Protein AF-0000000085937950 (afdb_homodimer)

Sequence (750 aa):
MSSSFDPAKLVDEGVRLNLSLIRWRLVPEIDLQRFSNLRCLILGSGTLGCNVARGLLAWGVRHIVFVDSAHVSYSNPVRQSLFELADAVGGTTSKAIAAAERLLRIVPSVESVGVEMKIPMPGHTVAVQDEGSVKDTVEKLESLIKDSDVVFLVMDSREARWLPTLLCTAHGKLAISVAMGFDSYVVIRHGVTCFDGESEANSAQTSDKLLIAGSELGCYFCSDVTAPGNSMQDRTLDQQCTVSRAGVSMAAAGMSVELLASVLQHPKQGLAPARIGEVDDTASVLGAAPHQIRAFISRFHQMTPTVRRFERCVACGEAVLSAYRKHSFAFLLRVFNEPKHLECISGLEQLQASAEQLRIEFDDDDNESVSLSSQMSSSFDPAKLVDEGVRLNLSLIRWRLVPEIDLQRFSNLRCLILGSGTLGCNVARGLLAWGVRHIVFVDSAHVSYSNPVRQSLFELADAVGGTTSKAIAAAERLLRIVPSVESVGVEMKIPMPGHTVAVQDEGSVKDTVEKLESLIKDSDVVFLVMDSREARWLPTLLCTAHGKLAISVAMGFDSYVVIRHGVTCFDGESEANSAQTSDKLLIAGSELGCYFCSDVTAPGNSMQDRTLDQQCTVSRAGVSMAAAGMSVELLASVLQHPKQGLAPARIGEVDDTASVLGAAPHQIRAFISRFHQMTPTVRRFERCVACGEAVLSAYRKHSFAFLLRVFNEPKHLECISGLEQLQASAEQLRIEFDDDDNESVSLSSQ

Secondary structure (DSSP, 8-state):
------HHHHHHHHHHHHHHHIIIII-TT--THHHHT-EEEEE--SHHHHHHHHHHHHTT--EEEEEE--B--TTSTTT-TT--HHHHGGG--BHHHHHHHHHHHH-TT-EEEEEE-PPP-TTS---GGGHHHHHHHHHHHHHHHHT-SEEEE--SSTGGGHHHHHHHHHTT-EEEEEEE-SSEEEEEEPPPP--STTTTTSS---S-TTEE-GGGB--HHHHHHH---S-TTSS------S---HHHHHHHHHHHHHHHHHHHHSTTGGG--EESS---TTSBTTB---SEEEEETTTTEEE----BPPTT-TTTSHHHHHHHHHHHHHHHHHHHH-THHHHHHHTHHHHHHHHHHHHHHHHHHHHHHHHHHT-/------HHHHHHHHHHHHHHHIIIII-TT--THHHHT-EEEEE--SHHHHHHHHHHHHTT--EEEEEE--B--TTSTTT-TT--HHHHGGG--BHHHHHHHHHHHH-TT-EEEEEE-PPP-TTS---GGGHHHHHHHHHHHHHHHHT-SEEEE--SSTGGGHHHHHHHHHTT-EEEEEEE-SSEEEEEEPPPP--STTTTTS----S-TTEEPGGGB--HHHHHHH---S-TTSS------S---HHHHHHHHHHHHHHHHHHHHSTTGGG--EESS---TTSBTTB---SEEEEETTTTEEE----BPPTT-TTTSHHHHHHHHHHTHHHHHHHHH-THHHHHHHTHHHHHHHHHHHHHHHHHHHHHHHHHHT-

Nearest PDB structures (foldseek):
  3t7e-assembly1_A-2  TM=9.437E-01  e=1.266E-39  Saccharomyces cerevisiae
  3vh3-assembly1_A  TM=9.125E-01  e=8.706E-41  Saccharomyces cerevisiae S288C
  4gsk-assembly1_B  TM=9.659E-01  e=2.079E-38  Saccharomyces cerevisiae S288C
  4gsl-assembly1_B  TM=9.379E-01  e=3.383E-38  Saccharomyces cerevisiae S288C
  4gsk-assembly1_A  TM=9.520E-01  e=1.371E-37  Saccharomyces cerevisiae S288C

Solvent-accessible surface area (backbone atoms only — not comparable to full-atom values): 37240 Å² total; per-residue (Å²): 136,85,72,80,70,53,64,52,56,48,28,52,48,34,52,49,48,52,52,46,47,41,25,76,74,73,35,70,80,62,63,66,61,63,29,49,69,35,30,37,33,31,40,20,48,44,48,42,26,31,44,33,50,41,28,38,44,48,60,43,36,30,33,41,36,30,33,18,62,53,51,30,43,56,50,38,22,50,59,18,64,58,45,36,41,78,48,17,59,92,50,72,36,42,27,7,44,47,44,24,52,38,48,35,49,36,39,58,79,41,50,48,43,40,39,78,45,74,74,70,28,58,63,52,68,68,51,80,90,46,44,65,61,50,51,51,47,50,53,50,51,52,50,54,53,72,70,27,59,35,36,36,42,32,52,78,42,76,46,58,44,42,52,58,46,30,51,27,35,74,67,40,27,34,34,35,38,44,48,46,22,50,52,33,33,38,30,36,48,26,22,19,44,66,80,62,80,59,47,70,64,68,59,48,73,57,90,47,87,48,56,40,49,11,55,40,30,18,43,75,66,25,46,73,76,52,60,67,79,79,60,88,76,68,59,73,52,79,36,62,38,92,50,51,47,50,19,52,46,36,28,46,22,12,49,44,46,44,43,48,53,12,26,63,53,20,93,54,21,64,46,42,50,33,37,52,94,49,79,52,48,74,60,17,84,60,8,25,41,68,36,23,43,37,37,35,58,31,60,60,41,53,44,55,60,51,55,63,48,40,71,46,16,71,41,74,6,60,52,36,44,50,44,38,72,73,43,39,65,62,42,50,54,46,28,17,58,37,46,66,52,38,35,59,59,22,42,40,50,56,50,52,51,49,51,50,48,51,49,49,51,48,53,50,48,52,53,51,56,54,60,58,68,78,102,134,86,71,81,70,53,64,53,56,47,29,51,49,34,52,47,47,50,53,48,47,40,24,75,74,71,36,70,80,60,63,66,60,66,27,49,69,35,30,38,32,32,41,20,48,45,47,42,25,32,45,33,50,41,28,38,44,49,62,42,37,30,34,40,36,30,33,18,60,53,52,28,43,55,51,39,21,50,59,18,66,56,45,36,40,77,45,17,59,90,49,71,36,42,26,7,43,47,43,23,52,39,48,35,50,35,40,58,79,42,52,50,43,39,38,80,44,71,74,70,28,57,63,52,69,69,52,79,89,44,45,64,60,50,50,51,46,52,52,50,51,51,50,53,53,70,71,26,59,36,36,38,42,33,53,77,42,75,47,58,45,40,51,59,46,29,51,28,36,73,67,40,28,33,34,37,40,45,48,46,19,51,53,34,33,38,31,35,47,25,24,19,44,65,80,61,81,59,48,68,64,66,58,46,74,57,87,46,86,47,56,41,49,10,54,43,31,18,42,74,66,24,48,72,74,54,59,68,78,79,61,89,75,66,61,74,45,71,41,66,41,89,48,54,47,51,21,51,47,36,27,45,23,12,50,42,46,44,43,49,53,14,26,62,52,20,94,54,22,62,44,42,50,32,36,53,92,50,76,50,48,72,59,17,85,60,8,25,42,66,37,23,42,37,37,35,58,31,60,60,40,53,46,55,58,51,54,63,48,40,72,46,17,71,40,74,6,59,53,37,46,50,45,39,72,74,43,40,66,63,43,51,53,45,29,17,60,35,44,67,54,39,34,58,60,23,43,41,50,57,50,51,51,48,51,50,49,49,47,50,51,48,52,51,48,53,54,50,57,54,62,58,67,78,102

InterPro domains:
  IPR000594 THIF-type NAD/FAD binding fold [PF00899] (22-271)
  IPR035985 Ubiquitin-activating enzyme-like [SSF69572] (25-336)
  IPR045886 ThiF/MoeB/HesA family [PTHR10953] (5-246)

pLDDT: mean 86.68, std 18.52, range [27.69, 98.94]

Radius of gyration: 28.06 Å; Cα contacts (8 Å, |Δi|>4): 1570; chains: 2; bounding box: 71×83×86 Å

Structure (mmCIF, N/CA/C/O backbone):
data_AF-0000000085937950-model_v1
#
loop_
_entity.id
_entity.type
_entity.pdbx_description
1 polymer 'THIF-type NAD/FAD binding fold domain-containing protein'
#
loop_
_atom_site.group_PDB
_atom_site.id
_atom_site.type_symbol
_atom_site.label_atom_id
_atom_site.label_alt_id
_atom_site.label_comp_id
_atom_site.label_asym_id
_atom_site.label_entity_id
_atom_site.label_seq_id
_atom_site.pdbx_PDB_ins_code
_atom_site.Cartn_x
_atom_site.Cartn_y
_atom_site.Cartn_z
_atom_site.occupancy
_atom_site.B_iso_or_equiv
_atom_site.auth_seq_id
_atom_site.auth_comp_id
_atom_site.auth_asym_id
_atom_site.auth_atom_id
_atom_site.pdbx_PDB_model_num
ATOM 1 N N . MET A 1 1 ? 30.391 20.266 -24.422 1 27.69 1 MET A N 1
ATOM 2 C CA . MET A 1 1 ? 30.328 18.812 -24.547 1 27.69 1 MET A CA 1
ATOM 3 C C . MET A 1 1 ? 29.188 18.234 -23.719 1 27.69 1 MET A C 1
ATOM 5 O O . MET A 1 1 ? 29.422 17.656 -22.656 1 27.69 1 MET A O 1
ATOM 9 N N . SER A 1 2 ? 28.156 18.906 -23.328 1 37.38 2 SER A N 1
ATOM 10 C CA . SER A 1 2 ? 26.875 18.828 -22.656 1 37.38 2 SER A CA 1
ATOM 11 C C . SER A 1 2 ? 26.141 17.531 -23 1 37.38 2 SER A C 1
ATOM 13 O O . SER A 1 2 ? 25.5 17.438 -24.062 1 37.38 2 SER A O 1
ATOM 15 N N . SER A 1 3 ? 26.75 16.297 -23.25 1 41.25 3 SER A N 1
ATOM 16 C CA . SER A 1 3 ? 26.516 14.922 -23.656 1 41.25 3 SER A CA 1
ATOM 17 C C . SER A 1 3 ? 25.125 14.453 -23.219 1 41.25 3 SER A C 1
ATOM 19 O O . SER A 1 3 ? 24.766 14.594 -22.047 1 41.25 3 SER A O 1
ATOM 21 N N . SER A 1 4 ? 24.047 14.539 -24 1 50.5 4 SER A N 1
ATOM 22 C CA . SER A 1 4 ? 22.609 14.25 -24.062 1 50.5 4 SER A CA 1
ATOM 23 C C . SER A 1 4 ? 22.281 12.984 -23.266 1 50.5 4 SER A C 1
ATOM 25 O O . SER A 1 4 ? 22.5 11.867 -23.75 1 50.5 4 SER A O 1
ATOM 27 N N . PHE A 1 5 ? 22.578 12.992 -21.984 1 69.25 5 PHE A N 1
ATOM 28 C CA . PHE A 1 5 ? 22.469 11.812 -21.141 1 69.25 5 PHE A CA 1
ATOM 29 C C . PHE A 1 5 ? 21.188 11.047 -21.438 1 69.25 5 PHE A C 1
ATOM 31 O O . PHE A 1 5 ? 20.141 11.656 -21.703 1 69.25 5 PHE A O 1
ATOM 38 N N . ASP A 1 6 ? 21.344 9.891 -21.984 1 85.88 6 ASP A N 1
ATOM 39 C CA . ASP A 1 6 ? 20.281 8.93 -22.234 1 85.88 6 ASP A CA 1
ATOM 40 C C . ASP A 1 6 ? 19.344 8.812 -21.031 1 85.88 6 ASP A C 1
ATOM 42 O O . ASP A 1 6 ? 19.766 8.367 -19.953 1 85.88 6 ASP A O 1
ATOM 46 N N . PRO A 1 7 ? 18.141 9.453 -21.188 1 85.81 7 PRO A N 1
ATOM 47 C CA . PRO A 1 7 ? 17.188 9.43 -20.078 1 85.81 7 PRO A CA 1
ATOM 48 C C . PRO A 1 7 ? 17.047 8.039 -19.469 1 85.81 7 PRO A C 1
ATOM 50 O O . PRO A 1 7 ? 16.875 7.918 -18.25 1 85.81 7 PRO A O 1
ATOM 53 N N . ALA A 1 8 ? 17.141 7.078 -20.25 1 87.81 8 ALA A N 1
ATOM 54 C CA . ALA A 1 8 ? 17.016 5.715 -19.75 1 87.81 8 ALA A CA 1
ATOM 55 C C . ALA A 1 8 ? 18.141 5.395 -18.766 1 87.81 8 ALA A C 1
ATOM 57 O O . ALA A 1 8 ? 17.891 4.785 -17.719 1 87.81 8 ALA A O 1
ATOM 58 N N . LYS A 1 9 ? 19.25 5.781 -19.078 1 88 9 LYS A N 1
ATOM 59 C CA . LYS A 1 9 ? 20.406 5.551 -18.203 1 88 9 LYS A CA 1
ATOM 60 C C . LYS A 1 9 ? 20.281 6.34 -16.906 1 88 9 LYS A C 1
ATOM 62 O O . LYS A 1 9 ? 20.688 5.863 -15.844 1 88 9 LYS A O 1
ATOM 67 N N . LEU A 1 10 ? 19.75 7.516 -17.031 1 87.38 10 LEU A N 1
ATOM 68 C CA . LEU A 1 10 ? 19.594 8.352 -15.852 1 87.38 10 LEU A CA 1
ATOM 69 C C . LEU A 1 10 ? 18.594 7.727 -14.883 1 87.38 10 LEU A C 1
ATOM 71 O O . LEU A 1 10 ? 18.781 7.773 -13.672 1 87.38 10 LEU A O 1
ATOM 75 N N . VAL A 1 11 ? 17.562 7.16 -15.414 1 86.88 11 VAL A N 1
ATOM 76 C CA . VAL A 1 11 ? 16.578 6.457 -14.594 1 86.88 11 VAL A CA 1
ATOM 77 C C . VAL A 1 11 ? 17.25 5.281 -13.891 1 86.88 11 VAL A C 1
ATOM 79 O O . VAL A 1 11 ? 17.109 5.121 -12.672 1 86.88 11 VAL A O 1
ATOM 82 N N . ASP A 1 12 ? 17.984 4.555 -14.641 1 89.06 12 ASP A N 1
ATOM 83 C CA . ASP A 1 12 ? 18.641 3.383 -14.07 1 89.06 12 ASP A CA 1
ATOM 84 C C . ASP A 1 12 ? 19.625 3.785 -12.969 1 89.06 12 ASP A C 1
ATOM 86 O O . ASP A 1 12 ? 19.719 3.115 -11.938 1 89.06 12 ASP A O 1
ATOM 90 N N . GLU A 1 13 ? 20.281 4.809 -13.195 1 84.75 13 GLU A N 1
ATOM 91 C CA . GLU A 1 13 ? 21.219 5.312 -12.203 1 84.75 13 GLU A CA 1
ATOM 92 C C . GLU A 1 13 ? 20.5 5.762 -10.938 1 84.75 13 GLU A C 1
ATOM 94 O O . GLU A 1 13 ? 20.984 5.539 -9.82 1 84.75 13 GLU A O 1
ATOM 99 N N . GLY A 1 14 ? 19.422 6.395 -11.109 1 83.19 14 GLY A N 1
ATOM 100 C CA . GLY A 1 14 ? 18.625 6.824 -9.969 1 83.19 14 GLY A CA 1
ATOM 101 C C . GLY A 1 14 ? 18.141 5.672 -9.109 1 83.19 14 GLY A C 1
ATOM 102 O O . GLY A 1 14 ? 18.234 5.715 -7.887 1 83.19 14 GLY A O 1
ATOM 103 N N . VAL A 1 15 ? 17.688 4.691 -9.773 1 82.56 15 VAL A N 1
ATOM 104 C CA . VAL A 1 15 ? 17.188 3.516 -9.07 1 82.56 15 VAL A CA 1
ATOM 105 C C . VAL A 1 15 ? 18.344 2.807 -8.367 1 82.56 15 VAL A C 1
ATOM 107 O O . VAL A 1 15 ? 18.219 2.422 -7.199 1 82.56 15 VAL A O 1
ATOM 110 N N . ARG A 1 16 ? 19.359 2.705 -9.078 1 83.12 16 ARG A N 1
ATOM 111 C CA . ARG A 1 16 ? 20.547 2.057 -8.516 1 83.12 16 ARG A CA 1
ATOM 112 C C . ARG A 1 16 ? 21.062 2.812 -7.297 1 83.12 16 ARG A C 1
ATOM 114 O O . ARG A 1 16 ? 21.469 2.199 -6.309 1 83.12 16 ARG A O 1
ATOM 121 N N . LEU A 1 17 ? 21.016 4.113 -7.383 1 79.56 17 LEU A N 1
ATOM 122 C CA . LEU A 1 17 ? 21.5 4.93 -6.273 1 79.56 17 LEU A CA 1
ATOM 123 C C . LEU A 1 17 ? 20.672 4.691 -5.02 1 79.56 17 LEU A C 1
ATOM 125 O O . LEU A 1 17 ? 21.219 4.512 -3.93 1 79.56 17 LEU A O 1
ATOM 129 N N . ASN A 1 18 ? 19.453 4.668 -5.18 1 79 18 ASN A N 1
ATOM 130 C CA . ASN A 1 18 ? 18.578 4.398 -4.043 1 79 18 ASN A CA 1
ATOM 131 C C . ASN A 1 18 ? 18.891 3.049 -3.404 1 79 18 ASN A C 1
ATOM 133 O O . ASN A 1 18 ? 19.031 2.953 -2.182 1 79 18 ASN A O 1
ATOM 137 N N . LEU A 1 19 ? 19.094 2.123 -4.172 1 81.69 19 LEU A N 1
ATOM 138 C CA . LEU A 1 19 ? 19.344 0.772 -3.689 1 81.69 19 LEU A CA 1
ATOM 139 C C . LEU A 1 19 ? 20.75 0.659 -3.107 1 81.69 19 LEU A C 1
ATOM 141 O O . LEU A 1 19 ? 20.969 -0.056 -2.125 1 81.69 19 LEU A O 1
ATOM 145 N N . SER A 1 20 ? 21.609 1.376 -3.67 1 80.25 20 SER A N 1
ATOM 146 C CA . SER A 1 20 ? 22.969 1.396 -3.145 1 80.25 20 SER A CA 1
ATOM 147 C C . SER A 1 20 ? 23.031 2.07 -1.777 1 80.25 20 SER A C 1
ATOM 149 O O . SER A 1 20 ? 23.828 1.684 -0.919 1 80.25 20 SER A O 1
ATOM 151 N N . LEU A 1 21 ? 22.188 3.047 -1.623 1 76.81 21 LEU A N 1
ATOM 152 C CA . LEU A 1 21 ? 22.125 3.711 -0.327 1 76.81 21 LEU A CA 1
ATOM 153 C C . LEU A 1 21 ? 21.547 2.777 0.734 1 76.81 21 LEU A C 1
ATOM 155 O O . LEU A 1 21 ? 21.984 2.803 1.889 1 76.81 21 LEU A O 1
ATOM 159 N N . ILE A 1 22 ? 20.703 1.924 0.336 1 74.88 22 ILE A N 1
ATOM 160 C CA . ILE A 1 22 ? 20.203 0.897 1.24 1 74.88 22 ILE A CA 1
ATOM 161 C C . ILE A 1 22 ? 21.344 -0.02 1.672 1 74.88 22 ILE A C 1
ATOM 163 O O . ILE A 1 22 ? 21.516 -0.285 2.863 1 74.88 22 ILE A O 1
ATOM 167 N N . ARG A 1 23 ? 22.125 -0.396 0.751 1 78.19 23 ARG A N 1
ATOM 168 C CA . ARG A 1 23 ? 23.234 -1.31 1.017 1 78.19 23 ARG A CA 1
ATOM 169 C C . ARG A 1 23 ? 24.297 -0.642 1.874 1 78.19 23 ARG A C 1
ATOM 171 O O . ARG A 1 23 ? 24.719 -1.196 2.891 1 78.19 23 ARG A O 1
ATOM 178 N N . TRP A 1 24 ? 24.594 0.544 1.621 1 73.19 24 TRP A N 1
ATOM 179 C CA . TRP A 1 24 ? 25.75 1.205 2.234 1 73.19 24 TRP A CA 1
ATOM 180 C C . TRP A 1 24 ? 25.391 1.754 3.611 1 73.19 24 TRP A C 1
ATOM 182 O O . TRP A 1 24 ? 26.188 1.689 4.539 1 73.19 24 TRP A O 1
ATOM 192 N N . ARG A 1 25 ? 24.125 2.088 3.732 1 69.69 25 ARG A N 1
ATOM 193 C CA . ARG A 1 25 ? 23.797 2.83 4.945 1 69.69 25 ARG A CA 1
ATOM 194 C C . ARG A 1 25 ? 22.984 1.97 5.91 1 69.69 25 ARG A C 1
ATOM 196 O O . ARG A 1 25 ? 23.016 2.197 7.121 1 69.69 25 ARG A O 1
ATOM 203 N N . LEU A 1 26 ? 22.422 0.949 5.289 1 75.38 26 LEU A N 1
ATOM 204 C CA . LEU A 1 26 ? 21.422 0.354 6.176 1 75.38 26 LEU A CA 1
ATOM 205 C C . LEU A 1 26 ? 21.594 -1.161 6.238 1 75.38 26 LEU A C 1
ATOM 207 O O . LEU A 1 26 ? 21.547 -1.75 7.32 1 75.38 26 LEU A O 1
ATOM 211 N N . VAL A 1 27 ? 21.734 -1.794 4.977 1 85.5 27 VAL A N 1
ATOM 212 C CA . VAL A 1 27 ? 21.828 -3.25 4.914 1 85.5 27 VAL A CA 1
ATOM 213 C C . VAL A 1 27 ? 23 -3.662 4.031 1 85.5 27 VAL A C 1
ATOM 215 O O . VAL A 1 27 ? 22.797 -4.129 2.906 1 85.5 27 VAL A O 1
ATOM 218 N N . PRO A 1 28 ? 24.188 -3.633 4.539 1 86.75 28 PRO A N 1
ATOM 219 C CA . PRO A 1 28 ? 25.391 -3.859 3.727 1 86.75 28 PRO A CA 1
ATOM 220 C C . PRO A 1 28 ? 25.406 -5.242 3.078 1 86.75 28 PRO A C 1
ATOM 222 O O . PRO A 1 28 ? 25.984 -5.418 2.004 1 86.75 28 PRO A O 1
ATOM 225 N N . GLU A 1 29 ? 24.719 -6.156 3.637 1 92.12 29 GLU A N 1
ATOM 226 C CA . GLU A 1 29 ? 24.812 -7.535 3.16 1 92.12 29 GLU A CA 1
ATOM 227 C C . GLU A 1 29 ? 23.719 -7.84 2.15 1 92.12 29 GLU A C 1
ATOM 229 O O . GLU A 1 29 ? 23.609 -8.961 1.651 1 92.12 29 GLU A O 1
ATOM 234 N N . ILE A 1 30 ? 22.969 -6.875 1.855 1 93.62 30 ILE A N 1
ATOM 235 C CA . ILE A 1 30 ? 21.859 -7.105 0.929 1 93.62 30 ILE A CA 1
ATOM 236 C C . ILE A 1 30 ? 22.422 -7.469 -0.449 1 93.62 30 ILE A C 1
ATOM 238 O O . ILE A 1 30 ? 23.406 -6.883 -0.905 1 93.62 30 ILE A O 1
ATOM 242 N N . ASP A 1 31 ? 21.875 -8.453 -1.098 1 94.88 31 ASP A N 1
ATOM 243 C CA . ASP A 1 31 ? 22.234 -8.836 -2.457 1 94.88 31 ASP A CA 1
ATOM 244 C C . ASP A 1 31 ? 21.266 -8.25 -3.475 1 94.88 31 ASP A C 1
ATOM 246 O O . ASP A 1 31 ? 20.25 -8.875 -3.812 1 94.88 31 ASP A O 1
ATOM 250 N N . LEU A 1 32 ? 21.625 -7.188 -4.043 1 92.5 32 LEU A N 1
ATOM 251 C CA . LEU A 1 32 ? 20.766 -6.441 -4.949 1 92.5 32 LEU A CA 1
ATOM 252 C C . LEU A 1 32 ? 20.625 -7.16 -6.289 1 92.5 32 LEU A C 1
ATOM 254 O O . LEU A 1 32 ? 19.672 -6.926 -7.031 1 92.5 32 LEU A O 1
ATOM 258 N N . GLN A 1 33 ? 21.531 -8.016 -6.609 1 93.69 33 GLN A N 1
ATOM 259 C CA . GLN A 1 33 ? 21.484 -8.75 -7.871 1 93.69 33 GLN A CA 1
ATOM 260 C C . GLN A 1 33 ? 20.328 -9.742 -7.887 1 93.69 33 GLN A C 1
ATOM 262 O O . GLN A 1 33 ? 19.828 -10.102 -8.953 1 93.69 33 GLN A O 1
ATOM 267 N N . ARG A 1 34 ? 19.922 -10.164 -6.684 1 95.44 34 ARG A N 1
ATOM 268 C CA . ARG A 1 34 ? 18.781 -11.078 -6.586 1 95.44 34 ARG A CA 1
ATOM 269 C C . ARG A 1 34 ? 17.5 -10.414 -7.07 1 95.44 34 ARG A C 1
ATOM 271 O O . ARG A 1 34 ? 16.531 -11.102 -7.391 1 95.44 34 ARG A O 1
ATOM 278 N N . PHE A 1 35 ? 17.5 -9.086 -7.129 1 95.88 35 PHE A N 1
ATOM 279 C CA . PHE A 1 35 ? 16.344 -8.359 -7.664 1 95.88 35 PHE A CA 1
ATOM 280 C C . PHE A 1 35 ? 16.516 -8.109 -9.156 1 95.88 35 PHE A C 1
ATOM 282 O O . PHE A 1 35 ? 15.625 -8.398 -9.945 1 95.88 35 PHE A O 1
ATOM 289 N N . SER A 1 36 ? 17.656 -7.621 -9.586 1 94.31 36 SER A N 1
ATOM 290 C CA . SER A 1 36 ? 17.875 -7.199 -10.969 1 94.31 36 SER A CA 1
ATOM 291 C C . SER A 1 36 ? 17.812 -8.391 -11.922 1 94.31 36 SER A C 1
ATOM 293 O O . SER A 1 36 ? 17.422 -8.242 -13.086 1 94.31 36 SER A O 1
ATOM 295 N N . ASN A 1 37 ? 18.094 -9.617 -11.43 1 95.5 37 ASN A N 1
ATOM 296 C CA . ASN A 1 37 ? 18.109 -10.82 -12.258 1 95.5 37 ASN A CA 1
ATOM 297 C C . ASN A 1 37 ? 16.797 -11.578 -12.164 1 95.5 37 ASN A C 1
ATOM 299 O O . ASN A 1 37 ? 16.578 -12.547 -12.891 1 95.5 37 ASN A O 1
ATOM 303 N N . LEU A 1 38 ? 15.977 -11.164 -11.312 1 98.12 38 LEU A N 1
ATOM 304 C CA . LEU A 1 38 ? 14.75 -11.898 -11 1 98.12 38 LEU A CA 1
ATOM 305 C C . LEU A 1 38 ? 13.766 -11.828 -12.164 1 98.12 38 LEU A C 1
ATOM 307 O O . LEU A 1 38 ? 13.484 -10.75 -12.68 1 98.12 38 LEU A O 1
ATOM 311 N N . ARG A 1 39 ? 13.273 -12.93 -12.648 1 98.75 39 ARG A N 1
ATOM 312 C CA . ARG A 1 39 ? 12.203 -13 -13.641 1 98.75 39 ARG A CA 1
ATOM 313 C C . ARG A 1 39 ? 10.852 -13.219 -12.969 1 98.75 39 ARG A C 1
ATOM 315 O O . ARG A 1 39 ? 10.609 -14.281 -12.383 1 98.75 39 ARG A O 1
ATOM 322 N N . CYS A 1 40 ? 9.992 -12.234 -13.141 1 98.88 40 CYS A N 1
ATOM 323 C CA . CYS A 1 40 ? 8.711 -12.289 -12.453 1 98.88 40 CYS A CA 1
ATOM 324 C C . CYS A 1 40 ? 7.562 -12.461 -13.438 1 98.88 40 CYS A C 1
ATOM 326 O O . CYS A 1 40 ? 7.512 -11.773 -14.461 1 98.88 40 CYS A O 1
ATOM 328 N N . LEU A 1 41 ? 6.715 -13.414 -13.156 1 98.94 41 LEU A N 1
ATOM 329 C CA . LEU A 1 41 ? 5.445 -13.594 -13.859 1 98.94 41 LEU A CA 1
ATOM 330 C C . LEU A 1 41 ? 4.277 -13.133 -12.992 1 98.94 41 LEU A C 1
ATOM 332 O O . LEU A 1 41 ? 4.133 -13.586 -11.852 1 98.94 41 LEU A O 1
ATOM 336 N N . ILE A 1 42 ? 3.521 -12.172 -13.508 1 98.94 42 ILE A N 1
ATOM 337 C CA . ILE A 1 42 ? 2.35 -11.68 -12.789 1 98.94 42 ILE A CA 1
ATOM 338 C C . ILE A 1 42 ? 1.079 -12.133 -13.508 1 98.94 42 ILE A C 1
ATOM 340 O O . ILE A 1 42 ? 0.793 -11.688 -14.617 1 98.94 42 ILE A O 1
ATOM 344 N N . LEU A 1 43 ? 0.335 -13.047 -12.891 1 98.81 43 LEU A N 1
ATOM 345 C CA . LEU A 1 43 ? -0.938 -13.5 -13.438 1 98.81 43 LEU A CA 1
ATOM 346 C C . LEU A 1 43 ? -2.086 -12.633 -12.938 1 98.81 43 LEU A C 1
ATOM 348 O O . LEU A 1 43 ? -2.627 -12.867 -11.852 1 98.81 43 LEU A O 1
ATOM 352 N N . GLY A 1 44 ? -2.475 -11.688 -13.75 1 98 44 GLY A N 1
ATOM 353 C CA . GLY A 1 44 ? -3.428 -10.648 -13.406 1 98 44 GLY A CA 1
ATOM 354 C C . GLY A 1 44 ? -2.826 -9.258 -13.438 1 98 44 GLY A C 1
ATOM 355 O O . GLY A 1 44 ? -1.848 -8.977 -12.742 1 98 44 GLY A O 1
ATOM 356 N N . SER A 1 45 ? -3.396 -8.414 -14.258 1 98.12 45 SER A N 1
ATOM 357 C CA . SER A 1 45 ? -2.939 -7.031 -14.344 1 98.12 45 SER A CA 1
ATOM 358 C C . SER A 1 45 ? -4.035 -6.062 -13.914 1 98.12 45 SER A C 1
ATOM 360 O O . SER A 1 45 ? -4.211 -5.004 -14.531 1 98.12 45 SER A O 1
ATOM 362 N N . GLY A 1 46 ? -4.855 -6.484 -12.898 1 96.19 46 GLY A N 1
ATOM 363 C CA . GLY A 1 46 ? -5.84 -5.609 -12.281 1 96.19 46 GLY A CA 1
ATOM 364 C C . GLY A 1 46 ? -5.254 -4.738 -11.188 1 96.19 46 GLY A C 1
ATOM 365 O O . GLY A 1 46 ? -4.121 -4.266 -11.297 1 96.19 46 GLY A O 1
ATOM 366 N N . THR A 1 47 ? -6.039 -4.461 -10.172 1 95.44 47 THR A N 1
ATOM 367 C CA . THR A 1 47 ? -5.656 -3.572 -9.086 1 95.44 47 THR A CA 1
ATOM 368 C C . THR A 1 47 ? -4.398 -4.082 -8.391 1 95.44 47 THR A C 1
ATOM 370 O O . THR A 1 47 ? -3.42 -3.348 -8.242 1 95.44 47 THR A O 1
ATOM 373 N N . LEU A 1 48 ? -4.367 -5.324 -8.031 1 96.81 48 LEU A N 1
ATOM 374 C CA . LEU A 1 48 ? -3.234 -5.91 -7.32 1 96.81 48 LEU A CA 1
ATOM 375 C C . LEU A 1 48 ? -2.025 -6.039 -8.242 1 96.81 48 LEU A C 1
ATOM 377 O O . LEU A 1 48 ? -0.906 -5.695 -7.855 1 96.81 48 LEU A O 1
ATOM 381 N N . GLY A 1 49 ? -2.242 -6.527 -9.445 1 98.38 49 GLY A N 1
ATOM 382 C CA . GLY A 1 49 ? -1.144 -6.715 -10.383 1 98.38 49 GLY A CA 1
ATOM 383 C C . GLY A 1 49 ? -0.387 -5.434 -10.68 1 98.38 49 GLY A C 1
ATOM 384 O O . GLY A 1 49 ? 0.846 -5.426 -10.695 1 98.38 49 GLY A O 1
ATOM 385 N N . CYS A 1 50 ? -1.128 -4.352 -10.898 1 98.44 50 CYS A N 1
ATOM 386 C CA . CYS A 1 50 ? -0.521 -3.051 -11.172 1 98.44 50 CYS A CA 1
ATOM 387 C C . CYS A 1 50 ? 0.346 -2.604 -10 1 98.44 50 CYS A C 1
ATOM 389 O O . CYS A 1 50 ? 1.482 -2.17 -10.188 1 98.44 50 CYS A O 1
ATOM 391 N N . ASN A 1 51 ? -0.173 -2.715 -8.828 1 98.31 51 ASN A N 1
ATOM 392 C CA . ASN A 1 51 ? 0.549 -2.258 -7.641 1 98.31 51 ASN A CA 1
ATOM 393 C C . ASN A 1 51 ? 1.758 -3.141 -7.348 1 98.31 51 ASN A C 1
ATOM 395 O O . ASN A 1 51 ? 2.822 -2.641 -6.977 1 98.31 51 ASN A O 1
ATOM 399 N N . VAL A 1 52 ? 1.618 -4.445 -7.496 1 98.75 52 VAL A N 1
ATOM 400 C CA . VAL A 1 52 ? 2.732 -5.367 -7.281 1 98.75 52 VAL A CA 1
ATOM 401 C C . VAL A 1 52 ? 3.861 -5.047 -8.258 1 98.75 52 VAL A C 1
ATOM 403 O O . VAL A 1 52 ? 5.027 -4.965 -7.863 1 98.75 52 VAL A O 1
ATOM 406 N N . ALA A 1 53 ? 3.512 -4.836 -9.484 1 98.88 53 ALA A N 1
ATOM 407 C CA . ALA A 1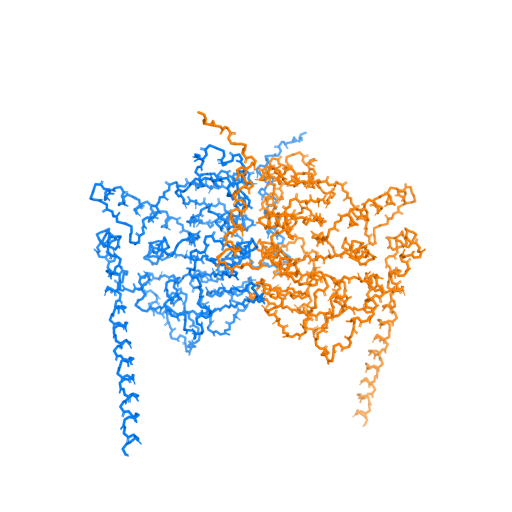 53 ? 4.512 -4.535 -10.508 1 98.88 53 ALA A CA 1
ATOM 408 C C . ALA A 1 53 ? 5.293 -3.271 -10.148 1 98.88 53 ALA A C 1
ATOM 410 O O . ALA A 1 53 ? 6.516 -3.227 -10.312 1 98.88 53 ALA A O 1
ATOM 411 N N . ARG A 1 54 ? 4.594 -2.281 -9.672 1 97.81 54 ARG A N 1
ATOM 412 C CA . ARG A 1 54 ? 5.25 -1.042 -9.273 1 97.81 54 ARG A CA 1
ATOM 413 C C . ARG A 1 54 ? 6.219 -1.281 -8.117 1 97.81 54 ARG A C 1
ATOM 415 O O . ARG A 1 54 ? 7.32 -0.726 -8.102 1 97.81 54 ARG A O 1
ATOM 422 N N . GLY A 1 55 ? 5.781 -2.045 -7.172 1 97.81 55 GLY A N 1
ATOM 423 C CA . GLY A 1 55 ? 6.66 -2.381 -6.066 1 97.81 55 GLY A CA 1
ATOM 424 C C . GLY A 1 55 ? 7.902 -3.137 -6.5 1 97.81 55 GLY A C 1
ATOM 425 O O . GLY A 1 55 ? 9 -2.867 -6.012 1 97.81 55 GLY A O 1
ATOM 426 N N . LEU A 1 56 ? 7.734 -4.094 -7.41 1 98.31 56 LEU A N 1
ATOM 427 C CA . LEU A 1 56 ? 8.852 -4.875 -7.93 1 98.31 56 LEU A CA 1
ATOM 428 C C . LEU A 1 56 ? 9.836 -3.982 -8.672 1 98.31 56 LEU A C 1
ATOM 430 O O . LEU A 1 56 ? 11.055 -4.098 -8.484 1 98.31 56 LEU A O 1
ATOM 434 N N . LEU A 1 57 ? 9.273 -3.115 -9.461 1 97 57 LEU A N 1
ATOM 435 C CA . LEU A 1 57 ? 10.102 -2.18 -10.219 1 97 57 LEU A CA 1
ATOM 436 C C . LEU A 1 57 ? 10.961 -1.342 -9.281 1 97 57 LEU A C 1
ATOM 438 O O . LEU A 1 57 ? 12.141 -1.109 -9.555 1 97 57 LEU A O 1
ATOM 442 N N . ALA A 1 58 ? 10.406 -0.909 -8.211 1 95.12 58 ALA A N 1
ATOM 443 C CA . ALA A 1 58 ? 11.086 -0.051 -7.242 1 95.12 58 ALA A CA 1
ATOM 444 C C . ALA A 1 58 ? 12.195 -0.811 -6.516 1 95.12 58 ALA A C 1
ATOM 446 O O . ALA A 1 58 ? 13.18 -0.213 -6.074 1 95.12 58 ALA A O 1
ATOM 447 N N . TRP A 1 59 ? 12.07 -2.131 -6.379 1 95.94 59 TRP A N 1
ATOM 448 C CA . TRP A 1 59 ? 13.117 -2.957 -5.781 1 95.94 59 TRP A CA 1
ATOM 449 C C . TRP A 1 59 ? 14.219 -3.26 -6.789 1 95.94 59 TRP A C 1
ATOM 451 O O . TRP A 1 59 ? 15.227 -3.869 -6.449 1 95.94 59 TRP A O 1
ATOM 461 N N . GLY A 1 60 ? 13.977 -2.891 -8.086 1 95.25 60 GLY A N 1
ATOM 462 C CA . GLY A 1 60 ? 15.016 -3.051 -9.086 1 95.25 60 GLY A CA 1
ATOM 463 C C . GLY A 1 60 ? 14.781 -4.23 -10.008 1 95.25 60 GLY A C 1
ATOM 464 O O . GLY A 1 60 ? 15.656 -4.59 -10.805 1 95.25 60 GLY A O 1
ATOM 465 N N . VAL A 1 61 ? 13.602 -4.836 -9.953 1 97.69 61 VAL A N 1
ATOM 466 C CA . VAL A 1 61 ? 13.266 -5.918 -10.875 1 97.69 61 VAL A CA 1
ATOM 467 C C . VAL A 1 61 ? 13.125 -5.363 -12.297 1 97.69 61 VAL A C 1
ATOM 469 O O . VAL A 1 61 ? 12.523 -4.305 -12.492 1 97.69 61 VAL A O 1
ATOM 472 N N . ARG A 1 62 ? 13.656 -6.137 -13.273 1 97.25 62 ARG A N 1
ATOM 473 C CA . ARG A 1 62 ? 13.664 -5.59 -14.625 1 97.25 62 ARG A CA 1
ATOM 474 C C . ARG A 1 62 ? 13.039 -6.57 -15.617 1 97.25 62 ARG A C 1
ATOM 476 O O . ARG A 1 62 ? 12.883 -6.254 -16.797 1 97.25 62 ARG A O 1
ATOM 483 N N . HIS A 1 63 ? 12.711 -7.754 -15.211 1 98.62 63 HIS A N 1
ATOM 484 C CA . HIS A 1 63 ? 12.047 -8.742 -16.047 1 98.62 63 HIS A CA 1
ATOM 485 C C . HIS A 1 63 ? 10.664 -9.094 -15.5 1 98.62 63 HIS A C 1
ATOM 487 O O . HIS A 1 63 ? 10.547 -9.875 -14.562 1 98.62 63 HIS A O 1
ATOM 493 N N . ILE A 1 64 ? 9.633 -8.531 -16.172 1 98.88 64 ILE A N 1
ATOM 494 C CA . ILE A 1 64 ? 8.266 -8.734 -15.703 1 98.88 64 ILE A CA 1
ATOM 495 C C . ILE A 1 64 ? 7.359 -9.125 -16.875 1 98.88 64 ILE A C 1
ATOM 497 O O . ILE A 1 64 ? 7.324 -8.438 -17.891 1 98.88 64 ILE A O 1
ATOM 501 N N . VAL A 1 65 ? 6.66 -10.227 -16.766 1 98.94 65 VAL A N 1
ATOM 502 C CA . VAL A 1 65 ? 5.66 -10.648 -17.734 1 98.94 65 VAL A CA 1
ATOM 503 C C . VAL A 1 65 ? 4.273 -10.609 -17.109 1 98.94 65 VAL A C 1
ATOM 505 O O . VAL A 1 65 ? 4.074 -11.109 -15.992 1 98.94 65 VAL A O 1
ATOM 508 N N . PHE A 1 66 ? 3.332 -9.953 -17.812 1 98.88 66 PHE A N 1
ATOM 509 C CA . PHE A 1 66 ? 1.939 -9.914 -17.391 1 98.88 66 PHE A CA 1
ATOM 510 C C . PHE A 1 66 ? 1.097 -10.898 -18.188 1 98.88 66 PHE A C 1
ATOM 512 O O . PHE A 1 66 ? 1.287 -11.039 -19.406 1 98.88 66 PHE A O 1
ATOM 519 N N . VAL A 1 67 ? 0.173 -11.586 -17.516 1 98.88 67 VAL A N 1
ATOM 520 C CA . VAL A 1 67 ? -0.858 -12.375 -18.188 1 98.88 67 VAL A CA 1
ATOM 521 C C . VAL A 1 67 ? -2.238 -11.922 -17.719 1 98.88 67 VAL A C 1
ATOM 523 O O . VAL A 1 67 ? -2.506 -11.867 -16.516 1 98.88 67 VAL A O 1
ATOM 526 N N . ASP A 1 68 ? -3.057 -11.547 -18.609 1 98.44 68 ASP A N 1
ATOM 527 C CA . ASP A 1 68 ? -4.426 -11.102 -18.375 1 98.44 68 ASP A CA 1
ATOM 528 C C . ASP A 1 68 ? -5.262 -11.195 -19.641 1 98.44 68 ASP A C 1
ATOM 530 O O . ASP A 1 68 ? -4.766 -10.93 -20.734 1 98.44 68 ASP A O 1
ATOM 534 N N . SER A 1 69 ? -6.531 -11.531 -19.531 1 97.5 69 SER A N 1
ATOM 535 C CA . SER A 1 69 ? -7.363 -11.672 -20.719 1 97.5 69 SER A CA 1
ATOM 536 C C . SER A 1 69 ? -8.32 -10.492 -20.859 1 97.5 69 SER A C 1
ATOM 538 O O . SER A 1 69 ? -9.016 -10.375 -21.875 1 97.5 69 SER A O 1
ATOM 540 N N . ALA A 1 70 ? -8.359 -9.602 -19.875 1 97.06 70 ALA A N 1
ATOM 541 C CA . ALA A 1 70 ? -9.359 -8.539 -19.859 1 97.06 70 ALA A CA 1
ATOM 542 C C . ALA A 1 70 ? -8.828 -7.273 -20.516 1 97.06 70 ALA A C 1
ATOM 544 O O . ALA A 1 70 ? -7.652 -7.199 -20.875 1 97.06 70 ALA A O 1
ATOM 545 N N . HIS A 1 71 ? -9.789 -6.418 -20.75 1 98.06 71 HIS A N 1
ATOM 546 C CA . HIS A 1 71 ? -9.5 -5.098 -21.297 1 98.06 71 HIS A CA 1
ATOM 547 C C . HIS A 1 71 ? -9.797 -4.004 -20.281 1 98.06 71 HIS A C 1
ATOM 549 O O . HIS A 1 71 ? -10.594 -4.203 -19.359 1 98.06 71 HIS A O 1
ATOM 555 N N . VAL A 1 72 ? -9.141 -2.852 -20.438 1 97.44 72 VAL A N 1
ATOM 556 C CA . VAL A 1 72 ? -9.289 -1.753 -19.5 1 97.44 72 VAL A CA 1
ATOM 557 C C . VAL A 1 72 ? -10.68 -1.132 -19.625 1 97.44 72 VAL A C 1
ATOM 559 O O . VAL A 1 72 ? -11.086 -0.755 -20.734 1 97.44 72 VAL A O 1
ATOM 562 N N . SER A 1 73 ? -11.367 -1.078 -18.547 1 94.56 73 SER A N 1
ATOM 563 C CA . SER A 1 73 ? -12.68 -0.428 -18.516 1 94.56 73 SER A CA 1
ATOM 564 C C . SER A 1 73 ? -12.594 0.937 -17.828 1 94.56 73 SER A C 1
ATOM 566 O O . SER A 1 73 ? -11.562 1.289 -17.25 1 94.56 73 SER A O 1
ATOM 568 N N . TYR A 1 74 ? -13.68 1.706 -17.891 1 92.62 74 TYR A N 1
ATOM 569 C CA . TYR A 1 74 ? -13.711 3.084 -17.406 1 92.62 74 TYR A CA 1
ATOM 570 C C . TYR A 1 74 ? -13.562 3.139 -15.891 1 92.62 74 TYR A C 1
ATOM 572 O O . TYR A 1 74 ? -13.164 4.164 -15.336 1 92.62 74 TYR A O 1
ATOM 580 N N . SER A 1 75 ? -13.805 2.031 -15.203 1 90.06 75 SER A N 1
ATOM 581 C CA . SER A 1 75 ? -13.734 2.014 -13.742 1 90.06 75 SER A CA 1
ATOM 582 C C . SER A 1 75 ? -12.352 1.592 -13.258 1 90.06 75 SER A C 1
ATOM 584 O O . SER A 1 75 ? -12.062 1.634 -12.062 1 90.06 75 SER A O 1
ATOM 586 N N . ASN A 1 76 ? -11.484 1.223 -14.203 1 93.94 76 ASN A N 1
ATOM 587 C CA . ASN A 1 76 ? -10.242 0.565 -13.82 1 93.94 76 ASN A CA 1
ATOM 588 C C . ASN A 1 76 ? -9.172 1.579 -13.438 1 93.94 76 ASN A C 1
ATOM 590 O O . ASN A 1 76 ? -8.469 1.395 -12.438 1 93.94 76 ASN A O 1
ATOM 594 N N . PRO A 1 77 ? -9.086 2.717 -14.117 1 95.81 77 PRO A N 1
ATOM 595 C CA . PRO A 1 77 ? -7.945 3.609 -13.898 1 95.81 77 PRO A CA 1
ATOM 596 C C . PRO A 1 77 ? -7.875 4.145 -12.469 1 95.81 77 PRO A C 1
ATOM 598 O O . PRO A 1 77 ? -6.785 4.371 -11.945 1 95.81 77 PRO A O 1
ATOM 601 N N . VAL A 1 78 ? -8.969 4.305 -11.805 1 94.56 78 VAL A N 1
ATOM 602 C CA . VAL A 1 78 ? -9.008 4.887 -10.469 1 94.56 78 VAL A CA 1
ATOM 603 C C . VAL A 1 78 ? -8.297 3.963 -9.484 1 94.56 78 VAL A C 1
ATOM 605 O O . VAL A 1 78 ? -7.664 4.43 -8.531 1 94.56 78 VAL A O 1
ATOM 608 N N . ARG A 1 79 ? -8.312 2.654 -9.727 1 94 79 ARG A N 1
ATOM 609 C CA . ARG A 1 79 ? -7.762 1.694 -8.773 1 94 79 ARG A CA 1
ATOM 610 C C . ARG A 1 79 ? -6.543 0.985 -9.359 1 94 79 ARG A C 1
ATOM 612 O O . ARG A 1 79 ? -5.77 0.367 -8.617 1 94 79 ARG A O 1
ATOM 619 N N . GLN A 1 80 ? -6.449 0.954 -10.633 1 97.12 80 GLN A N 1
ATOM 620 C CA . GLN A 1 80 ? -5.355 0.255 -11.305 1 97.12 80 GLN A CA 1
ATOM 621 C C . GLN A 1 80 ? -4.27 1.23 -11.75 1 97.12 80 GLN A C 1
ATOM 623 O O . GLN A 1 80 ? -4.391 1.861 -12.797 1 97.12 80 GLN A O 1
ATOM 628 N N . SER A 1 81 ? -3.184 1.29 -11.031 1 97.75 81 SER A N 1
ATOM 629 C CA . SER A 1 81 ? -2.234 2.396 -10.953 1 97.75 81 SER A CA 1
ATOM 630 C C . SER A 1 81 ? -1.418 2.516 -12.234 1 97.75 81 SER A C 1
ATOM 632 O O . SER A 1 81 ? -0.706 3.502 -12.438 1 97.75 81 SER A O 1
ATOM 634 N N . LEU A 1 82 ? -1.533 1.603 -13.117 1 98.56 82 LEU A N 1
ATOM 635 C CA . LEU A 1 82 ? -0.752 1.68 -14.352 1 98.56 82 LEU A CA 1
ATOM 636 C C . LEU A 1 82 ? -1.604 2.203 -15.5 1 98.56 82 LEU A C 1
ATOM 638 O O . LEU A 1 82 ? -1.104 2.389 -16.609 1 98.56 82 LEU A O 1
ATOM 642 N N . PHE A 1 83 ? -2.914 2.461 -15.273 1 98.25 83 PHE A N 1
ATOM 643 C CA . PHE A 1 83 ? -3.803 2.877 -16.359 1 98.25 83 PHE A CA 1
ATOM 644 C C . PHE A 1 83 ? -4.289 4.305 -16.141 1 98.25 83 PHE A C 1
ATOM 646 O O . PHE A 1 83 ? -4.238 4.816 -15.016 1 98.25 83 PHE A O 1
ATOM 653 N N . GLU A 1 84 ? -4.664 4.941 -17.172 1 97.31 84 GLU A N 1
ATOM 654 C CA . GLU A 1 84 ? -5.379 6.215 -17.219 1 97.31 84 GLU A CA 1
ATOM 655 C C . GLU A 1 84 ? -6.66 6.109 -18.031 1 97.31 84 GLU A C 1
ATOM 657 O O . GLU A 1 84 ? -6.934 5.07 -18.641 1 97.31 84 GLU A O 1
ATOM 662 N N . LEU A 1 85 ? -7.438 7.141 -18.031 1 96.5 85 LEU A N 1
ATOM 663 C CA . LEU A 1 85 ? -8.703 7.16 -18.75 1 96.5 85 LEU A CA 1
ATOM 664 C C . LEU A 1 85 ? -8.477 6.836 -20.234 1 96.5 85 LEU A C 1
ATOM 666 O O . LEU A 1 85 ? -9.281 6.129 -20.844 1 96.5 85 LEU A O 1
ATOM 670 N N . ALA A 1 86 ? -7.41 7.285 -20.828 1 96.44 86 ALA A N 1
ATOM 671 C CA . ALA A 1 86 ? -7.113 7.078 -22.234 1 96.44 86 ALA A CA 1
ATOM 672 C C . ALA A 1 86 ? -7.043 5.59 -22.578 1 96.44 86 ALA A C 1
ATOM 674 O O . ALA A 1 86 ? -7.395 5.176 -23.688 1 96.44 86 ALA A O 1
ATOM 675 N N . ASP A 1 87 ? -6.633 4.785 -21.641 1 97.56 87 ASP A N 1
ATOM 676 C CA . ASP A 1 87 ? -6.508 3.344 -21.859 1 97.56 87 ASP A CA 1
ATOM 677 C C . ASP A 1 87 ? -7.883 2.678 -21.891 1 97.56 87 ASP A C 1
ATOM 679 O O . ASP A 1 87 ? -8.023 1.558 -22.391 1 97.56 87 ASP A O 1
ATOM 683 N N . ALA A 1 88 ? -8.836 3.33 -21.297 1 95.88 88 ALA A N 1
ATOM 684 C CA . ALA A 1 88 ? -10.172 2.738 -21.172 1 95.88 88 ALA A CA 1
ATOM 685 C C . ALA A 1 88 ? -11.023 3.066 -22.391 1 95.88 88 ALA A C 1
ATOM 687 O O . ALA A 1 88 ? -12.016 2.387 -22.672 1 95.88 88 ALA A O 1
ATOM 688 N N . VAL A 1 89 ? -10.695 4.137 -23.062 1 93.62 89 VAL A N 1
ATOM 689 C CA . VAL A 1 89 ? -11.5 4.633 -24.172 1 93.62 89 VAL A CA 1
ATOM 690 C C . VAL A 1 89 ? -11.562 3.576 -25.281 1 93.62 89 VAL A C 1
ATOM 692 O O . VAL A 1 89 ? -10.531 3.035 -25.688 1 93.62 89 VAL A O 1
ATOM 695 N N . GLY A 1 90 ? -12.734 3.285 -25.688 1 91.56 90 GLY A N 1
ATOM 696 C CA . GLY A 1 90 ? -12.961 2.314 -26.75 1 91.56 90 GLY A CA 1
ATOM 697 C C . GLY A 1 90 ? -13.086 0.892 -26.234 1 91.56 90 GLY A C 1
ATOM 698 O O . GLY A 1 90 ? -13.633 0.024 -26.922 1 91.56 90 GLY A O 1
ATOM 699 N N . GLY A 1 91 ? -12.422 0.565 -25.078 1 92.12 91 GLY A N 1
ATOM 700 C CA . GLY A 1 91 ? -12.586 -0.737 -24.453 1 92.12 91 GLY A CA 1
ATOM 701 C C . GLY A 1 91 ? -11.789 -1.832 -25.141 1 92.12 91 GLY A C 1
ATOM 702 O O . GLY A 1 91 ? -12.078 -3.018 -24.969 1 92.12 91 GLY A O 1
ATOM 703 N N . THR A 1 92 ? -10.781 -1.497 -25.891 1 95.5 92 THR A N 1
ATOM 704 C CA . THR A 1 92 ? -10.078 -2.482 -26.703 1 95.5 92 THR A CA 1
ATOM 705 C C . THR A 1 92 ? -8.656 -2.688 -26.188 1 95.5 92 THR A C 1
ATOM 707 O O . THR A 1 92 ? -7.961 -3.611 -26.609 1 95.5 92 THR A O 1
ATOM 710 N N . THR A 1 93 ? -8.297 -1.859 -25.234 1 97.81 93 THR A N 1
ATOM 711 C CA . THR A 1 93 ? -6.922 -1.934 -24.75 1 97.81 93 THR A CA 1
ATOM 712 C C . THR A 1 93 ? -6.754 -3.107 -23.797 1 97.81 93 THR A C 1
ATOM 714 O O . THR A 1 93 ? -7.395 -3.154 -22.734 1 97.81 93 THR A O 1
ATOM 717 N N . SER A 1 94 ? -5.875 -4.098 -24.172 1 98.62 94 SER A N 1
ATOM 718 C CA . SER A 1 94 ? -5.547 -5.227 -23.312 1 98.62 94 SER A CA 1
ATOM 719 C C . SER A 1 94 ? -4.883 -4.758 -22.016 1 98.62 94 SER A C 1
ATOM 721 O O . SER A 1 94 ? -3.908 -4 -22.062 1 98.62 94 SER A O 1
ATOM 723 N N . LYS A 1 95 ? -5.379 -5.223 -20.891 1 98.5 95 LYS A N 1
ATOM 724 C CA . LYS A 1 95 ? -4.773 -4.859 -19.625 1 98.5 95 LYS A CA 1
ATOM 725 C C . LYS A 1 95 ? -3.316 -5.301 -19.562 1 98.5 95 LYS A C 1
ATOM 727 O O . LYS A 1 95 ? -2.447 -4.539 -19.125 1 98.5 95 LYS A O 1
ATOM 732 N N . ALA A 1 96 ? -3.041 -6.535 -19.984 1 98.81 96 ALA A N 1
ATOM 733 C CA . ALA A 1 96 ? -1.695 -7.094 -19.906 1 98.81 96 ALA A CA 1
ATOM 734 C C . ALA A 1 96 ? -0.709 -6.285 -20.734 1 98.81 96 ALA A C 1
ATOM 736 O O . ALA A 1 96 ? 0.371 -5.926 -20.266 1 98.81 96 ALA A O 1
ATOM 737 N N . ILE A 1 97 ? -1.074 -5.969 -21.906 1 98.75 97 ILE A N 1
ATOM 738 C CA . ILE A 1 97 ? -0.202 -5.246 -22.828 1 98.75 97 ILE A CA 1
ATOM 739 C C . ILE A 1 97 ? -0.017 -3.809 -22.344 1 98.75 97 ILE A C 1
ATOM 741 O O . ILE A 1 97 ? 1.105 -3.297 -22.312 1 98.75 97 ILE A O 1
ATOM 745 N N . ALA A 1 98 ? -1.137 -3.164 -21.938 1 98.81 98 ALA A N 1
ATOM 746 C CA . ALA A 1 98 ? -1.073 -1.793 -21.438 1 98.81 98 ALA A CA 1
ATOM 747 C C . ALA A 1 98 ? -0.183 -1.7 -20.203 1 98.81 98 ALA A C 1
ATOM 749 O O . ALA A 1 98 ? 0.58 -0.743 -20.047 1 98.81 98 ALA A O 1
ATOM 750 N N . ALA A 1 99 ? -0.324 -2.672 -19.312 1 98.88 99 ALA A N 1
ATOM 751 C CA . ALA A 1 99 ? 0.497 -2.684 -18.109 1 98.88 99 ALA A CA 1
ATOM 752 C C . ALA A 1 99 ? 1.98 -2.775 -18.453 1 98.88 99 ALA A C 1
ATOM 754 O O . ALA A 1 99 ? 2.799 -2.029 -17.906 1 98.88 99 ALA A O 1
ATOM 755 N N . ALA A 1 100 ? 2.324 -3.682 -19.344 1 98.88 100 ALA A N 1
ATOM 756 C CA . ALA A 1 100 ? 3.711 -3.859 -19.766 1 98.88 100 ALA A CA 1
ATOM 757 C C . ALA A 1 100 ? 4.262 -2.584 -20.406 1 98.88 100 ALA A C 1
ATOM 759 O O . ALA A 1 100 ? 5.391 -2.178 -20.109 1 98.88 100 ALA A O 1
ATOM 760 N N . GLU A 1 101 ? 3.475 -1.958 -21.219 1 98.56 101 GLU A N 1
ATOM 761 C CA . GLU A 1 101 ? 3.889 -0.729 -21.891 1 98.56 101 GLU A CA 1
ATOM 762 C C . GLU A 1 101 ? 4.094 0.403 -20.891 1 98.56 101 GLU A C 1
ATOM 764 O O . GLU A 1 101 ? 4.996 1.225 -21.047 1 98.56 101 GLU A O 1
ATOM 769 N N . ARG A 1 102 ? 3.223 0.473 -19.891 1 98.69 102 ARG A N 1
ATOM 770 C CA . ARG A 1 102 ? 3.35 1.509 -18.875 1 98.69 102 ARG A CA 1
ATOM 771 C C . ARG A 1 102 ? 4.664 1.369 -18.109 1 98.69 102 ARG A C 1
ATOM 773 O O . ARG A 1 102 ? 5.309 2.369 -17.797 1 98.69 102 ARG A O 1
ATOM 780 N N . LEU A 1 103 ? 5.043 0.126 -17.781 1 98.56 103 LEU A N 1
ATOM 781 C CA . LEU A 1 103 ? 6.301 -0.075 -17.078 1 98.56 103 LEU A CA 1
ATOM 782 C C . LEU A 1 103 ? 7.469 0.494 -17.875 1 98.56 103 LEU A C 1
ATOM 784 O O . LEU A 1 103 ? 8.398 1.068 -17.297 1 98.56 103 LEU A O 1
ATOM 788 N N . LEU A 1 104 ? 7.426 0.376 -19.188 1 97.81 104 LEU A N 1
ATOM 789 C CA . LEU A 1 104 ? 8.477 0.903 -20.062 1 97.81 104 LEU A CA 1
ATOM 790 C C . LEU A 1 104 ? 8.516 2.426 -20 1 97.81 104 LEU A C 1
ATOM 792 O O . LEU A 1 104 ? 9.586 3.027 -20.109 1 97.81 104 LEU A O 1
ATOM 796 N N . ARG A 1 105 ? 7.359 3.033 -19.828 1 97.5 105 ARG A N 1
ATOM 797 C CA . ARG A 1 105 ? 7.285 4.488 -19.734 1 97.5 105 ARG A CA 1
ATOM 798 C C . ARG A 1 105 ? 7.824 4.988 -18.406 1 97.5 105 ARG A C 1
ATOM 800 O O . ARG A 1 105 ? 8.195 6.156 -18.266 1 97.5 105 ARG A O 1
ATOM 807 N N . ILE A 1 106 ? 7.875 4.137 -17.438 1 97.5 106 ILE A N 1
ATOM 808 C CA . ILE A 1 106 ? 8.367 4.48 -16.094 1 97.5 106 ILE A CA 1
ATOM 809 C C . ILE A 1 106 ? 9.867 4.207 -16.016 1 97.5 106 ILE A C 1
ATOM 811 O O . ILE A 1 106 ? 10.641 5.07 -15.594 1 97.5 106 ILE A O 1
ATOM 815 N N . VAL A 1 107 ? 10.203 3.021 -16.422 1 96.5 107 VAL A N 1
ATOM 816 C CA . VAL A 1 107 ? 11.594 2.582 -16.484 1 96.5 107 VAL A CA 1
ATOM 817 C C . VAL A 1 107 ? 11.891 1.987 -17.859 1 96.5 107 VAL A C 1
ATOM 819 O O . VAL A 1 107 ? 11.641 0.803 -18.094 1 96.5 107 VAL A O 1
ATOM 822 N N . PRO A 1 108 ? 12.539 2.67 -18.656 1 95.12 108 PRO A N 1
ATOM 823 C CA . PRO A 1 108 ? 12.703 2.244 -20.047 1 95.12 108 PRO A CA 1
ATOM 824 C C . PRO A 1 108 ? 13.547 0.983 -20.188 1 95.12 108 PRO A C 1
ATOM 826 O O . PRO A 1 108 ? 13.438 0.264 -21.188 1 95.12 108 PRO A O 1
ATOM 829 N N . SER A 1 109 ? 14.359 0.687 -19.219 1 94.81 109 SER A N 1
ATOM 830 C CA . SER A 1 109 ? 15.266 -0.452 -19.312 1 94.81 109 SER A CA 1
ATOM 831 C C . SER A 1 109 ? 14.57 -1.746 -18.891 1 94.81 109 SER A C 1
ATOM 833 O O . SER A 1 109 ? 15.164 -2.824 -18.969 1 94.81 109 SER A O 1
ATOM 835 N N . VAL A 1 110 ? 13.336 -1.677 -18.5 1 97.12 110 VAL A N 1
ATOM 836 C CA . VAL A 1 110 ? 12.625 -2.875 -18.047 1 97.12 110 VAL A CA 1
ATOM 837 C C . VAL A 1 110 ? 12.289 -3.748 -19.266 1 97.12 110 VAL A C 1
ATOM 839 O O . VAL A 1 110 ? 11.961 -3.238 -20.328 1 97.12 110 VAL A O 1
ATOM 842 N N . GLU A 1 111 ? 12.516 -5.031 -19.141 1 98.06 111 GLU A N 1
ATOM 843 C CA . GLU A 1 111 ? 12.008 -6.016 -20.094 1 98.06 111 GLU A CA 1
ATOM 844 C C . GLU A 1 111 ? 10.641 -6.547 -19.656 1 98.06 111 GLU A C 1
ATOM 846 O O . GLU A 1 111 ? 10.562 -7.512 -18.906 1 98.06 111 GLU A O 1
ATOM 851 N N . SER A 1 112 ? 9.602 -5.934 -20.188 1 98.56 112 SER A N 1
ATOM 852 C CA . SER A 1 112 ? 8.242 -6.281 -19.781 1 98.56 112 SER A CA 1
ATOM 853 C C . SER A 1 112 ? 7.395 -6.676 -21 1 98.56 112 SER A C 1
ATOM 855 O O . SER A 1 112 ? 7.453 -6.023 -22.031 1 98.56 112 SER A O 1
ATOM 857 N N . VAL A 1 113 ? 6.656 -7.781 -20.844 1 98.62 113 VAL A N 1
ATOM 858 C CA . VAL A 1 113 ? 5.801 -8.297 -21.906 1 98.62 113 VAL A CA 1
ATOM 859 C C . VAL A 1 113 ? 4.402 -8.578 -21.359 1 98.62 113 VAL A C 1
ATOM 861 O O . VAL A 1 113 ? 4.258 -9.086 -20.25 1 98.62 113 VAL A O 1
ATOM 864 N N . GLY A 1 114 ? 3.4 -8.156 -22.125 1 98.88 114 GLY A N 1
ATOM 865 C CA . GLY A 1 114 ? 2.023 -8.508 -21.828 1 98.88 114 GLY A CA 1
ATOM 866 C C . GLY A 1 114 ? 1.49 -9.633 -22.688 1 98.88 114 GLY A C 1
ATOM 867 O O . GLY A 1 114 ? 1.656 -9.617 -23.922 1 98.88 114 GLY A O 1
ATOM 868 N N . VAL A 1 115 ? 0.926 -10.617 -22.078 1 98.88 115 VAL A N 1
ATOM 869 C CA . VAL A 1 115 ? 0.322 -11.734 -22.797 1 98.88 115 VAL A CA 1
ATOM 870 C C . VAL A 1 115 ? -1.186 -11.75 -22.547 1 98.88 115 VAL A C 1
ATOM 872 O O . VAL A 1 115 ? -1.638 -11.938 -21.422 1 98.88 115 VAL A O 1
ATOM 875 N N . GLU A 1 116 ? -1.936 -11.531 -23.609 1 98.38 116 GLU A N 1
ATOM 876 C CA . GLU A 1 116 ? -3.389 -11.633 -23.516 1 98.38 116 GLU A CA 1
ATOM 877 C C . GLU A 1 116 ? -3.844 -13.094 -23.594 1 98.38 116 GLU A C 1
ATOM 879 O O . GLU A 1 116 ? -3.812 -13.703 -24.656 1 98.38 116 GLU A O 1
ATOM 884 N N . MET A 1 117 ? -4.223 -13.602 -22.422 1 97.56 117 MET A N 1
ATOM 885 C CA . MET A 1 117 ? -4.555 -15.016 -22.344 1 97.56 117 MET A CA 1
ATOM 886 C C . MET A 1 117 ? -5.504 -15.297 -21.188 1 97.56 117 MET A C 1
ATOM 888 O O . MET A 1 117 ? -5.332 -14.742 -20.094 1 97.56 117 MET A O 1
ATOM 892 N N . LYS A 1 118 ? -6.508 -16.094 -21.484 1 96.25 118 LYS A N 1
ATOM 893 C CA . LYS A 1 118 ? -7.414 -16.547 -20.438 1 96.25 118 LYS A CA 1
ATOM 894 C C . LYS A 1 118 ? -6.93 -17.859 -19.812 1 96.25 118 LYS A C 1
ATOM 896 O O . LYS A 1 118 ? -6.77 -18.859 -20.516 1 96.25 118 LYS A O 1
ATOM 901 N N . ILE A 1 119 ? -6.727 -17.812 -18.578 1 96.94 119 ILE A N 1
ATOM 902 C CA . ILE A 1 119 ? -6.242 -19 -17.891 1 96.94 119 ILE A CA 1
ATOM 903 C C . ILE A 1 119 ? -7.406 -19.953 -17.641 1 96.94 119 ILE A C 1
ATOM 905 O O . ILE A 1 119 ? -8.398 -19.594 -17.016 1 96.94 119 ILE A O 1
ATOM 909 N N . PRO A 1 120 ? -7.281 -21.188 -18.188 1 96.62 120 PRO A N 1
ATOM 910 C CA . PRO A 1 120 ? -8.352 -22.156 -17.922 1 96.62 120 PRO A CA 1
ATOM 911 C C . PRO A 1 120 ? -8.5 -22.469 -16.438 1 96.62 120 PRO A C 1
ATOM 913 O O . PRO A 1 120 ? -7.523 -22.422 -15.688 1 96.62 120 PRO A O 1
ATOM 916 N N . MET A 1 121 ? -9.727 -22.719 -16.062 1 93.88 121 MET A N 1
ATOM 917 C CA . MET A 1 121 ? -9.969 -22.953 -14.633 1 93.88 121 MET A CA 1
ATOM 918 C C . MET A 1 121 ? -11.016 -24.047 -14.43 1 93.88 121 MET A C 1
ATOM 920 O O . MET A 1 121 ? -11.844 -24.281 -15.312 1 93.88 121 MET A O 1
ATOM 924 N N . PRO A 1 122 ? -10.93 -24.672 -13.234 1 93.25 122 PRO A N 1
ATOM 925 C CA . PRO A 1 122 ? -11.922 -25.703 -12.953 1 93.25 122 PRO A CA 1
ATOM 926 C C . PRO A 1 122 ? -13.359 -25.172 -13.008 1 93.25 122 PRO A C 1
ATOM 928 O O . PRO A 1 122 ? -13.648 -24.109 -12.477 1 93.25 122 PRO A O 1
ATOM 931 N N . GLY A 1 123 ? -14.227 -25.953 -13.609 1 89.75 123 GLY A N 1
ATOM 932 C CA . GLY A 1 123 ? -15.633 -25.594 -13.664 1 89.75 123 GLY A CA 1
ATOM 933 C C . GLY A 1 123 ? -16 -24.797 -14.906 1 89.75 123 GLY A C 1
ATOM 934 O O . GLY A 1 123 ? -17.188 -24.547 -15.148 1 89.75 123 GLY A O 1
ATOM 935 N N . HIS A 1 124 ? -15.078 -24.391 -15.656 1 91.31 124 HIS A N 1
ATOM 936 C CA . HIS A 1 124 ? -15.336 -23.75 -16.938 1 91.31 124 HIS A CA 1
ATOM 937 C C . HIS A 1 124 ? -15.188 -24.75 -18.078 1 91.31 124 HIS A C 1
ATOM 939 O O . HIS A 1 124 ? -14.078 -25 -18.562 1 91.31 124 HIS A O 1
ATOM 945 N N . THR A 1 125 ? -16.297 -25.188 -18.547 1 93.19 125 THR A N 1
ATOM 946 C CA . THR A 1 125 ? -16.375 -26.312 -19.469 1 93.19 125 THR A CA 1
ATOM 947 C C . THR A 1 125 ? -15.664 -26 -20.781 1 93.19 125 THR A C 1
ATOM 949 O O . THR A 1 125 ? -15.789 -24.891 -21.297 1 93.19 125 THR A O 1
ATOM 952 N N . VAL A 1 126 ? -14.953 -26.969 -21.266 1 96.38 126 VAL A N 1
ATOM 953 C CA . VAL A 1 126 ? -14.234 -26.891 -22.531 1 96.38 126 VAL A CA 1
ATOM 954 C C . VAL A 1 126 ? -14.914 -27.766 -23.578 1 96.38 126 VAL A C 1
ATOM 956 O O . VAL A 1 126 ? -14.93 -28.984 -23.453 1 96.38 126 VAL A O 1
ATOM 959 N N . ALA A 1 127 ? -15.477 -27.094 -24.547 1 95.88 127 ALA A N 1
ATOM 960 C CA . ALA A 1 127 ? -16.078 -27.844 -25.641 1 95.88 127 ALA A CA 1
ATOM 961 C C . ALA A 1 127 ? -15.031 -28.609 -26.453 1 95.88 127 ALA A C 1
ATOM 963 O O . ALA A 1 127 ? -13.859 -28.203 -26.484 1 95.88 127 ALA A O 1
ATOM 964 N N . VAL A 1 128 ? -15.484 -29.625 -27.109 1 96.12 128 VAL A N 1
ATOM 965 C CA . VAL A 1 128 ? -14.586 -30.5 -27.859 1 96.12 128 VAL A CA 1
ATOM 966 C C . VAL A 1 128 ? -13.828 -29.688 -28.906 1 96.12 128 VAL A C 1
ATOM 968 O O . VAL A 1 128 ? -12.625 -29.875 -29.094 1 96.12 128 VAL A O 1
ATOM 971 N N . GLN A 1 129 ? -14.5 -28.766 -29.547 1 96.31 129 GLN A N 1
ATOM 972 C CA . GLN A 1 129 ? -13.906 -27.984 -30.625 1 96.31 129 GLN A CA 1
ATOM 973 C C . GLN A 1 129 ? -12.852 -27.016 -30.078 1 96.31 129 GLN A C 1
ATOM 975 O O . GLN A 1 129 ? -12 -26.547 -30.828 1 96.31 129 GLN A O 1
ATOM 980 N N . ASP A 1 130 ? -12.93 -26.734 -28.734 1 96.62 130 ASP A N 1
ATOM 981 C CA . ASP A 1 130 ? -12.031 -25.75 -28.141 1 96.62 130 ASP A CA 1
ATOM 982 C C . ASP A 1 130 ? -10.859 -26.438 -27.438 1 96.62 130 ASP A C 1
ATOM 984 O O . ASP A 1 130 ? -9.953 -25.781 -26.938 1 96.62 130 ASP A O 1
ATOM 988 N N . GLU A 1 131 ? -10.844 -27.766 -27.344 1 97.31 131 GLU A N 1
ATOM 989 C CA . GLU A 1 131 ? -9.852 -28.516 -26.594 1 97.31 131 GLU A CA 1
ATOM 990 C C . GLU A 1 131 ? -8.438 -28.203 -27.078 1 97.31 131 GLU A C 1
ATOM 992 O O . GLU A 1 131 ? -7.52 -28.062 -26.266 1 97.31 131 GLU A O 1
ATOM 997 N N . GLY A 1 132 ? -8.281 -28.125 -28.391 1 97.38 132 GLY A N 1
ATOM 998 C CA . GLY A 1 132 ? -6.973 -27.812 -28.938 1 97.38 132 GLY A CA 1
ATOM 999 C C . GLY A 1 132 ? -6.453 -26.453 -28.484 1 97.38 132 GLY A C 1
ATOM 1000 O O . GLY A 1 132 ? -5.297 -26.328 -28.078 1 97.38 132 GLY A O 1
ATOM 1001 N N . SER A 1 133 ? -7.293 -25.484 -28.578 1 97.31 133 SER A N 1
ATOM 1002 C CA . SER A 1 133 ? -6.926 -24.141 -28.188 1 97.31 133 SER A CA 1
ATOM 1003 C C . SER A 1 133 ? -6.613 -24.062 -26.703 1 97.31 133 SER A C 1
ATOM 1005 O O . SER A 1 133 ? -5.688 -23.359 -26.281 1 97.31 133 SER A O 1
ATOM 1007 N N . VAL A 1 134 ? -7.352 -24.75 -25.891 1 97.88 134 VAL A N 1
ATOM 1008 C CA . VAL A 1 134 ? -7.141 -24.766 -24.453 1 97.88 134 VAL A CA 1
ATOM 1009 C C . VAL A 1 134 ? -5.824 -25.469 -24.125 1 97.88 134 VAL A C 1
ATOM 1011 O O . VAL A 1 134 ? -5.086 -25.031 -23.234 1 97.88 134 VAL A O 1
ATOM 1014 N N . LYS A 1 135 ? -5.566 -26.531 -24.812 1 98.06 135 LYS A N 1
ATOM 1015 C CA . LYS A 1 135 ? -4.289 -27.219 -24.641 1 98.06 135 LYS A CA 1
ATOM 1016 C C . LYS A 1 135 ? -3.117 -26.281 -24.938 1 98.06 135 LYS A C 1
ATOM 1018 O O . LYS A 1 135 ? -2.143 -26.25 -24.172 1 98.06 135 LYS A O 1
ATOM 1023 N N . ASP A 1 136 ? -3.234 -25.516 -26.016 1 98.12 136 ASP A N 1
ATOM 1024 C CA . ASP A 1 136 ? -2.203 -24.547 -26.359 1 98.12 136 ASP A CA 1
ATOM 1025 C C . ASP A 1 136 ? -2.016 -23.516 -25.266 1 98.12 136 ASP A C 1
ATOM 1027 O O . ASP A 1 136 ? -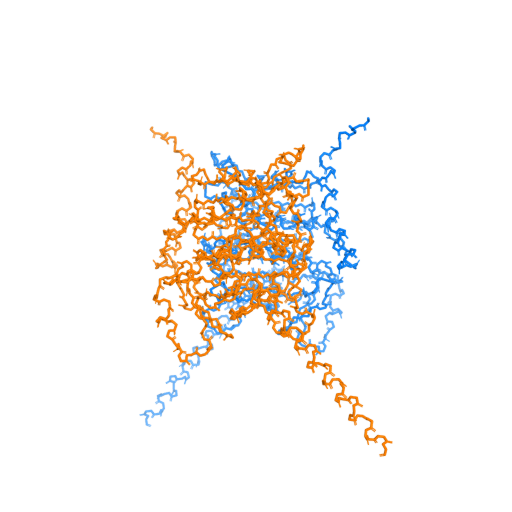0.887 -23.125 -24.953 1 98.12 136 ASP A O 1
ATOM 1031 N N . THR A 1 137 ? -3.088 -23.094 -24.719 1 98.19 137 THR A N 1
ATOM 1032 C CA . THR A 1 137 ? -3.059 -22.109 -23.641 1 98.19 137 THR A CA 1
ATOM 1033 C C . THR A 1 137 ? -2.355 -22.672 -22.422 1 98.19 137 THR A C 1
ATOM 1035 O O . THR A 1 137 ? -1.549 -21.984 -21.781 1 98.19 137 THR A O 1
ATOM 1038 N N . VAL A 1 138 ? -2.666 -23.875 -22.062 1 98.31 138 VAL A N 1
ATOM 1039 C CA . VAL A 1 138 ? -2.059 -24.531 -20.906 1 98.31 138 VAL A CA 1
ATOM 1040 C C . VAL A 1 138 ? -0.552 -24.656 -21.125 1 98.31 138 VAL A C 1
ATOM 1042 O O . VAL A 1 138 ? 0.236 -24.391 -20.219 1 98.31 138 VAL A O 1
ATOM 1045 N N . GLU A 1 139 ? -0.159 -25.078 -22.281 1 98.5 139 GLU A N 1
ATOM 1046 C CA . GLU A 1 139 ? 1.256 -25.234 -22.609 1 98.5 139 GLU A CA 1
ATOM 1047 C C . GLU A 1 139 ? 1.99 -23.891 -22.547 1 98.5 139 GLU A C 1
ATOM 1049 O O . GLU A 1 139 ? 3.123 -23.828 -22.062 1 98.5 139 GLU A O 1
ATOM 1054 N N . LYS A 1 140 ? 1.354 -22.875 -23.047 1 98.69 140 LYS A N 1
ATOM 1055 C CA . LYS A 1 140 ? 1.948 -21.547 -23 1 98.69 140 LYS A CA 1
ATOM 1056 C C . LYS A 1 140 ? 2.121 -21.078 -21.547 1 98.69 140 LYS A C 1
ATOM 1058 O O . LYS A 1 140 ? 3.17 -20.547 -21.188 1 98.69 140 LYS A O 1
ATOM 1063 N N . LEU A 1 141 ? 1.102 -21.25 -20.766 1 98.81 141 LEU A N 1
ATOM 1064 C CA . LEU A 1 141 ? 1.179 -20.891 -19.359 1 98.81 141 LEU A CA 1
ATOM 1065 C C . LEU A 1 141 ? 2.301 -21.656 -18.672 1 98.81 141 LEU A C 1
ATOM 1067 O O . LEU A 1 141 ? 3.059 -21.062 -17.891 1 98.81 141 LEU A O 1
ATOM 1071 N N . GLU A 1 142 ? 2.365 -22.953 -18.891 1 98.69 142 GLU A N 1
ATOM 1072 C CA . GLU A 1 142 ? 3.408 -23.781 -18.297 1 98.69 142 GLU A CA 1
ATOM 1073 C C . GLU A 1 142 ? 4.797 -23.281 -18.672 1 98.69 142 GLU A C 1
ATOM 1075 O O . GLU A 1 142 ? 5.699 -23.234 -17.844 1 98.69 142 GLU A O 1
ATOM 1080 N N . SER A 1 143 ? 4.965 -22.906 -19.938 1 98.81 143 SER A N 1
ATOM 1081 C CA . SER A 1 143 ? 6.242 -22.375 -20.406 1 98.81 143 SER A CA 1
ATOM 1082 C C . SER A 1 143 ? 6.594 -21.078 -19.688 1 98.81 143 SER A C 1
ATOM 1084 O O . SER A 1 143 ? 7.742 -20.875 -19.281 1 98.81 143 SER A O 1
ATOM 1086 N N . LEU A 1 144 ? 5.641 -20.188 -19.578 1 98.88 144 LEU A N 1
ATOM 1087 C CA . LEU A 1 144 ? 5.855 -18.922 -18.875 1 98.88 144 LEU A CA 1
ATOM 1088 C C . LEU A 1 144 ? 6.277 -19.156 -17.422 1 98.88 144 LEU A C 1
ATOM 1090 O O . LEU A 1 144 ? 7.172 -18.484 -16.922 1 98.88 144 LEU A O 1
ATOM 1094 N N . ILE A 1 145 ? 5.641 -20.109 -16.797 1 98.81 145 ILE A N 1
ATOM 1095 C CA . ILE A 1 145 ? 5.938 -20.422 -15.406 1 98.81 145 ILE A CA 1
ATOM 1096 C C . ILE A 1 145 ? 7.344 -21.016 -15.297 1 98.81 145 ILE A C 1
ATOM 1098 O O . ILE A 1 145 ? 8.133 -20.609 -14.438 1 98.81 145 ILE A O 1
ATOM 1102 N N . LYS A 1 146 ? 7.695 -21.906 -16.172 1 98.44 146 LYS A N 1
ATOM 1103 C CA . LYS A 1 146 ? 9.023 -22.531 -16.172 1 98.44 146 LYS A CA 1
ATOM 1104 C C . LYS A 1 146 ? 10.109 -21.484 -16.375 1 98.44 146 LYS A C 1
ATOM 1106 O O . LYS A 1 146 ? 11.211 -21.609 -15.828 1 98.44 146 LYS A O 1
ATOM 1111 N N . ASP A 1 147 ? 9.789 -20.438 -17.109 1 98.31 147 ASP A N 1
ATOM 1112 C CA . ASP A 1 147 ? 10.758 -19.422 -17.469 1 98.31 147 ASP A CA 1
ATOM 1113 C C . ASP A 1 147 ? 10.852 -18.344 -16.391 1 98.31 147 ASP A C 1
ATOM 1115 O O . ASP A 1 147 ? 11.641 -17.406 -16.516 1 98.31 147 ASP A O 1
ATOM 1119 N N . SER A 1 148 ? 10.094 -18.469 -15.383 1 98.56 148 SER A N 1
ATOM 1120 C CA . SER A 1 148 ? 10.062 -17.453 -14.328 1 98.56 148 SER A CA 1
ATOM 1121 C C . SER A 1 148 ? 10.672 -17.984 -13.031 1 98.56 148 SER A C 1
ATOM 1123 O O . SER A 1 148 ? 10.758 -19.188 -12.828 1 98.56 148 SER A O 1
ATOM 1125 N N . ASP A 1 149 ? 11.18 -17.062 -12.203 1 98.31 149 ASP A N 1
ATOM 1126 C CA . ASP A 1 149 ? 11.688 -17.406 -10.875 1 98.31 149 ASP A CA 1
ATOM 1127 C C . ASP A 1 149 ? 10.578 -17.344 -9.836 1 98.31 149 ASP A C 1
ATOM 1129 O O . ASP A 1 149 ? 10.555 -18.141 -8.891 1 98.31 149 ASP A O 1
ATOM 1133 N N . VAL A 1 150 ? 9.734 -16.406 -9.984 1 98.81 150 VAL A N 1
ATOM 1134 C CA . VAL A 1 150 ? 8.625 -16.203 -9.062 1 98.81 150 VAL A CA 1
ATOM 1135 C C . VAL A 1 150 ? 7.348 -15.891 -9.852 1 98.81 150 VAL A C 1
ATOM 1137 O O . VAL A 1 150 ? 7.391 -15.172 -10.852 1 98.81 150 VAL A O 1
ATOM 1140 N N . VAL A 1 151 ? 6.246 -16.438 -9.391 1 98.94 151 VAL A N 1
ATOM 1141 C CA . VAL A 1 151 ? 4.945 -16.219 -10.008 1 98.94 151 VAL A CA 1
ATOM 1142 C C . VAL A 1 151 ? 3.986 -15.602 -8.992 1 98.94 151 VAL A C 1
ATOM 1144 O O . VAL A 1 151 ? 3.752 -16.172 -7.922 1 98.94 151 VAL A O 1
ATOM 1147 N N . PHE A 1 152 ? 3.465 -14.414 -9.32 1 98.94 152 PHE A N 1
ATOM 1148 C CA . PHE A 1 152 ? 2.434 -13.789 -8.492 1 98.94 152 PHE A CA 1
ATOM 1149 C C . PHE A 1 152 ? 1.044 -14.18 -8.984 1 98.94 152 PHE A C 1
ATOM 1151 O O . PHE A 1 152 ? 0.72 -13.984 -10.156 1 98.94 152 PHE A O 1
ATOM 1158 N N . LEU A 1 153 ? 0.254 -14.734 -8.102 1 98.44 153 LEU A N 1
ATOM 1159 C CA . LEU A 1 153 ? -1.143 -15.055 -8.375 1 98.44 153 LEU A CA 1
ATOM 1160 C C . LEU A 1 153 ? -2.064 -13.969 -7.824 1 98.44 153 LEU A C 1
ATOM 1162 O O . LEU A 1 153 ? -2.477 -14.031 -6.664 1 98.44 153 LEU A O 1
ATOM 1166 N N . VAL A 1 154 ? -2.406 -13.031 -8.656 1 97.12 154 VAL A N 1
ATOM 1167 C CA . VAL A 1 154 ? -3.193 -11.875 -8.234 1 97.12 154 VAL A CA 1
ATOM 1168 C C . VAL A 1 154 ? -4.453 -11.766 -9.094 1 97.12 154 VAL A C 1
ATOM 1170 O O . VAL A 1 154 ? -4.852 -10.672 -9.484 1 97.12 154 VAL A O 1
ATOM 1173 N N . MET A 1 155 ? -5.035 -12.898 -9.344 1 92.06 155 MET A N 1
ATOM 1174 C CA . MET A 1 155 ? -6.293 -12.961 -10.086 1 92.06 155 MET A CA 1
ATOM 1175 C C . MET A 1 155 ? -7.484 -12.758 -9.148 1 92.06 155 MET A C 1
ATOM 1177 O O . MET A 1 155 ? -7.32 -12.711 -7.934 1 92.06 155 MET A O 1
ATOM 1181 N N . ASP A 1 156 ? -8.711 -12.617 -9.695 1 83 156 ASP A N 1
ATOM 1182 C CA . ASP A 1 156 ? -9.844 -12.156 -8.906 1 83 156 ASP A CA 1
ATOM 1183 C C . ASP A 1 156 ? -10.703 -13.328 -8.438 1 83 156 ASP A C 1
ATOM 1185 O O . ASP A 1 156 ? -11.734 -13.125 -7.793 1 83 156 ASP A O 1
ATOM 1189 N N . SER A 1 157 ? -10.273 -14.586 -8.797 1 84.81 157 SER A N 1
ATOM 1190 C CA . SER A 1 157 ? -11.086 -15.711 -8.359 1 84.81 157 SER A CA 1
ATOM 1191 C C . SER A 1 157 ? -10.227 -16.844 -7.828 1 84.81 157 SER A C 1
ATOM 1193 O O . SER A 1 157 ? -9.07 -17 -8.234 1 84.81 157 SER A O 1
ATOM 1195 N N . ARG A 1 158 ? -10.852 -17.547 -6.961 1 88.25 158 ARG A N 1
ATOM 1196 C CA . ARG A 1 158 ? -10.195 -18.719 -6.391 1 88.25 158 ARG A CA 1
ATOM 1197 C C . ARG A 1 158 ? -9.867 -19.75 -7.469 1 88.25 158 ARG A C 1
ATOM 1199 O O . ARG A 1 158 ? -8.773 -20.312 -7.492 1 88.25 158 ARG A O 1
ATOM 1206 N N . GLU A 1 159 ? -10.758 -20 -8.375 1 89.75 159 GLU A N 1
ATOM 1207 C CA . GLU A 1 159 ? -10.633 -21.016 -9.406 1 89.75 159 GLU A CA 1
ATOM 1208 C C . GLU A 1 159 ? -9.5 -20.688 -10.375 1 89.75 159 GLU A C 1
ATOM 1210 O O . GLU A 1 159 ? -8.805 -21.594 -10.852 1 89.75 159 GLU A O 1
ATOM 1215 N N . ALA A 1 160 ? -9.336 -19.438 -10.633 1 92.31 160 ALA A N 1
ATOM 1216 C CA . ALA A 1 160 ? -8.312 -19.016 -11.586 1 92.31 160 ALA A CA 1
ATOM 1217 C C . ALA A 1 160 ? -6.91 -19.281 -11.031 1 92.31 160 ALA A C 1
ATOM 1219 O O . ALA A 1 160 ? -5.945 -19.359 -11.797 1 92.31 160 ALA A O 1
ATOM 1220 N N . ARG A 1 161 ? -6.816 -19.406 -9.734 1 95.44 161 ARG A N 1
ATOM 1221 C CA . ARG A 1 161 ? -5.512 -19.594 -9.109 1 95.44 161 ARG A CA 1
ATOM 1222 C C . ARG A 1 161 ? -5.098 -21.062 -9.148 1 95.44 161 ARG A C 1
ATOM 1224 O O . ARG A 1 161 ? -3.939 -21.391 -8.891 1 95.44 161 ARG A O 1
ATOM 1231 N N . TRP A 1 162 ? -6.039 -21.953 -9.422 1 95.81 162 TRP A N 1
ATOM 1232 C CA . TRP A 1 162 ? -5.812 -23.391 -9.234 1 95.81 162 TRP A CA 1
ATOM 1233 C C . TRP A 1 162 ? -4.719 -23.891 -10.172 1 95.81 162 TRP A C 1
ATOM 1235 O O . TRP A 1 162 ? -3.719 -24.453 -9.719 1 95.81 162 TRP A O 1
ATOM 1245 N N . LEU A 1 163 ? -4.895 -23.672 -11.461 1 98.06 163 LEU A N 1
ATOM 1246 C CA . LEU A 1 163 ? -3.961 -24.219 -12.438 1 98.06 163 LEU A CA 1
ATOM 1247 C C . LEU A 1 163 ? -2.559 -23.656 -12.227 1 98.06 163 LEU A C 1
ATOM 1249 O O . LEU A 1 163 ? -1.583 -24.422 -12.203 1 98.06 163 LEU A O 1
ATOM 1253 N N . PRO A 1 164 ? -2.414 -22.344 -12.055 1 98.62 164 PRO A N 1
ATOM 1254 C CA . PRO A 1 164 ? -1.074 -21.828 -11.773 1 98.62 164 PRO A CA 1
ATOM 1255 C C . PRO A 1 164 ? -0.458 -22.422 -10.516 1 98.62 164 PRO A C 1
ATOM 1257 O O . PRO A 1 164 ? 0.751 -22.656 -10.469 1 98.62 164 PRO A O 1
ATOM 1260 N N . THR A 1 165 ? -1.271 -22.594 -9.492 1 98.06 165 THR A N 1
ATOM 1261 C CA . THR A 1 165 ? -0.77 -23.203 -8.266 1 98.06 165 THR A CA 1
ATOM 1262 C C . THR A 1 165 ? -0.238 -24.609 -8.547 1 98.06 165 THR A C 1
ATOM 1264 O O . THR A 1 165 ? 0.868 -24.953 -8.125 1 98.06 165 THR A O 1
ATOM 1267 N N . LEU A 1 166 ? -1.003 -25.406 -9.242 1 98 166 LEU A N 1
ATOM 1268 C CA . LEU A 1 166 ? -0.605 -26.75 -9.609 1 98 166 LEU A CA 1
ATOM 1269 C C . LEU A 1 166 ? 0.703 -26.75 -10.391 1 98 166 LEU A C 1
ATOM 1271 O O . LEU A 1 166 ? 1.627 -27.5 -10.078 1 98 166 LEU A O 1
ATOM 1275 N N . LEU A 1 167 ? 0.785 -25.891 -11.398 1 98.69 167 LEU A N 1
ATOM 1276 C CA . LEU A 1 167 ? 1.943 -25.844 -12.281 1 98.69 167 LEU A CA 1
ATOM 1277 C C . LEU A 1 167 ? 3.184 -25.375 -11.531 1 98.69 167 LEU A C 1
ATOM 1279 O O . LEU A 1 167 ? 4.277 -25.906 -11.734 1 98.69 167 LEU A O 1
ATOM 1283 N N . CYS A 1 168 ? 3.041 -24.359 -10.695 1 98.69 168 CYS A N 1
ATOM 1284 C CA . CYS A 1 168 ? 4.18 -23.891 -9.914 1 98.69 168 CYS A CA 1
ATOM 1285 C C . CYS A 1 168 ? 4.715 -24.984 -9.008 1 98.69 168 CYS A C 1
ATOM 1287 O O . CYS A 1 168 ? 5.926 -25.156 -8.875 1 98.69 168 CYS A O 1
ATOM 1289 N N . THR A 1 169 ? 3.781 -25.688 -8.344 1 97.81 169 THR A N 1
ATOM 1290 C CA . THR A 1 169 ? 4.191 -26.781 -7.473 1 97.81 169 THR A CA 1
ATOM 1291 C C . THR A 1 169 ? 4.875 -27.891 -8.281 1 97.81 169 THR A C 1
ATOM 1293 O O . THR A 1 169 ? 5.926 -28.391 -7.879 1 97.81 169 THR A O 1
ATOM 1296 N N . ALA A 1 170 ? 4.316 -28.234 -9.391 1 97.5 17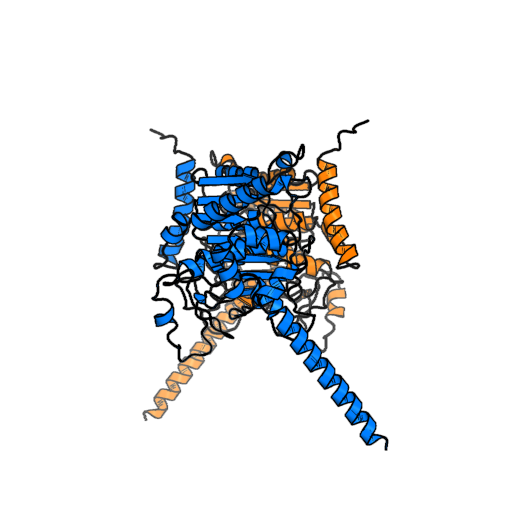0 ALA A N 1
ATOM 1297 C CA . ALA A 1 170 ? 4.824 -29.312 -10.227 1 97.5 170 ALA A CA 1
ATOM 1298 C C . ALA A 1 170 ? 6.23 -29 -10.734 1 97.5 170 ALA A C 1
ATOM 1300 O O . ALA A 1 170 ? 7.047 -29.906 -10.93 1 97.5 170 ALA A O 1
ATOM 1301 N N . HIS A 1 171 ? 6.512 -27.734 -10.961 1 97.38 171 HIS A N 1
ATOM 1302 C CA . HIS A 1 171 ? 7.789 -27.375 -11.57 1 97.38 171 HIS A CA 1
ATOM 1303 C C . HIS A 1 171 ? 8.711 -26.719 -10.547 1 97.38 171 HIS A C 1
ATOM 1305 O O . HIS A 1 171 ? 9.773 -26.203 -10.906 1 97.38 171 HIS A O 1
ATOM 1311 N N . GLY A 1 172 ? 8.336 -26.703 -9.312 1 96.81 172 GLY A N 1
ATOM 1312 C CA . GLY A 1 172 ? 9.188 -26.219 -8.227 1 96.81 172 GLY A CA 1
ATOM 1313 C C . GLY A 1 172 ? 9.453 -24.734 -8.289 1 96.81 172 GLY A C 1
ATOM 1314 O O . GLY A 1 172 ? 10.586 -24.281 -8.07 1 96.81 172 GLY A O 1
ATOM 1315 N N . LYS A 1 173 ? 8.438 -23.953 -8.703 1 97.94 173 LYS A N 1
ATOM 1316 C CA . LYS A 1 173 ? 8.578 -22.5 -8.797 1 97.94 173 LYS A CA 1
ATOM 1317 C C . LYS A 1 173 ? 7.957 -21.812 -7.586 1 97.94 173 LYS A C 1
ATOM 1319 O O . LYS A 1 173 ? 6.957 -22.266 -7.043 1 97.94 173 LYS A O 1
ATOM 1324 N N . LEU A 1 174 ? 8.539 -20.734 -7.133 1 98.56 174 LEU A N 1
ATOM 1325 C CA . LEU A 1 174 ? 7.977 -19.938 -6.043 1 98.56 174 LEU A CA 1
ATOM 1326 C C . LEU A 1 174 ? 6.73 -19.203 -6.504 1 98.56 174 LEU A C 1
ATOM 1328 O O . LEU A 1 174 ? 6.781 -18.422 -7.465 1 98.56 174 LEU A O 1
ATOM 1332 N N . ALA A 1 175 ? 5.656 -19.5 -5.836 1 98.81 175 ALA A N 1
ATOM 1333 C CA . ALA A 1 175 ? 4.406 -18.781 -6.09 1 98.81 175 ALA A CA 1
ATOM 1334 C C . ALA A 1 175 ? 3.988 -17.953 -4.879 1 98.81 175 ALA A C 1
AT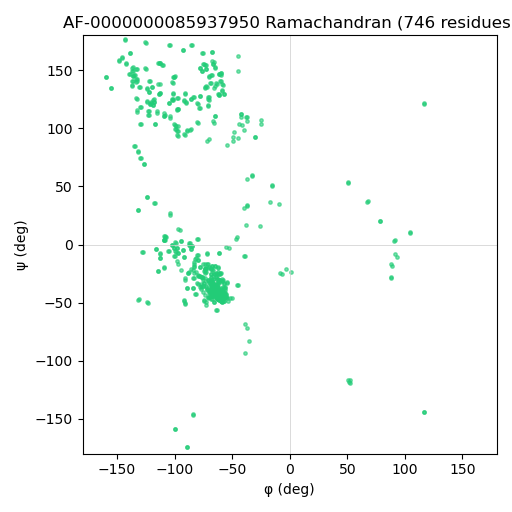OM 1336 O O . ALA A 1 175 ? 4.133 -18.406 -3.734 1 98.81 175 ALA A O 1
ATOM 1337 N N . ILE A 1 176 ? 3.52 -16.75 -5.117 1 98.81 176 ILE A N 1
ATOM 1338 C CA . ILE A 1 176 ? 2.963 -15.898 -4.078 1 98.81 176 ILE A CA 1
ATOM 1339 C C . ILE A 1 176 ? 1.533 -15.5 -4.445 1 98.81 176 ILE A C 1
ATOM 1341 O O . ILE A 1 176 ? 1.311 -14.805 -5.434 1 98.81 176 ILE A O 1
ATOM 1345 N N . SER A 1 177 ? 0.584 -15.953 -3.656 1 97.81 177 SER A N 1
ATOM 1346 C CA . SER A 1 177 ? -0.811 -15.57 -3.834 1 97.81 177 SER A CA 1
ATOM 1347 C C . SER A 1 177 ? -1.15 -14.328 -3.008 1 97.81 177 SER A C 1
ATOM 1349 O O . SER A 1 177 ? -0.795 -14.25 -1.83 1 97.81 177 SER A O 1
ATOM 1351 N N . VAL A 1 178 ? -1.758 -13.375 -3.656 1 97 178 VAL A N 1
ATOM 1352 C CA . VAL A 1 178 ? -2.281 -12.195 -2.977 1 97 178 VAL A CA 1
ATOM 1353 C C . VAL A 1 178 ? -3.789 -12.102 -3.203 1 97 178 VAL A C 1
ATOM 1355 O O . VAL A 1 178 ? -4.25 -12.055 -4.344 1 97 178 VAL A O 1
ATOM 1358 N N . ALA A 1 179 ? -4.508 -12.07 -2.152 1 92.5 179 ALA A N 1
ATOM 1359 C CA . ALA A 1 179 ? -5.965 -12.016 -2.234 1 92.5 179 ALA A CA 1
ATOM 1360 C C . ALA A 1 179 ? -6.523 -10.953 -1.29 1 92.5 179 ALA A C 1
ATOM 1362 O O . ALA A 1 179 ? -5.906 -10.633 -0.271 1 92.5 179 ALA A O 1
ATOM 1363 N N . MET A 1 180 ? -7.641 -10.43 -1.703 1 90.75 180 MET A N 1
ATOM 1364 C CA . MET A 1 180 ? -8.266 -9.398 -0.881 1 90.75 180 MET A CA 1
ATOM 1365 C C . MET A 1 180 ? -9.758 -9.672 -0.711 1 90.75 180 MET A C 1
ATOM 1367 O O . MET A 1 180 ? -10.406 -10.211 -1.613 1 90.75 180 MET A O 1
ATOM 1371 N N . GLY A 1 181 ? -10.234 -9.406 0.417 1 88.12 181 GLY A N 1
ATOM 1372 C CA . GLY A 1 181 ? -11.656 -9.219 0.655 1 88.12 181 GLY A CA 1
ATOM 1373 C C . GLY A 1 181 ? -12.07 -7.762 0.717 1 88.12 181 GLY A C 1
ATOM 1374 O O . GLY A 1 181 ? -11.43 -6.906 0.102 1 88.12 181 GLY A O 1
ATOM 1375 N N . PHE A 1 182 ? -13.258 -7.5 1.37 1 89 182 PHE A N 1
ATOM 1376 C CA . PHE A 1 182 ? -13.727 -6.129 1.534 1 89 182 PHE A CA 1
ATOM 1377 C C . PHE A 1 182 ? -12.789 -5.336 2.438 1 89 182 PHE A C 1
ATOM 1379 O O . PHE A 1 182 ? -12.359 -4.234 2.086 1 89 182 PHE A O 1
ATOM 1386 N N . ASP A 1 183 ? -12.469 -5.926 3.58 1 92.19 183 ASP A N 1
ATOM 1387 C CA . ASP A 1 183 ? -11.641 -5.215 4.547 1 92.19 183 ASP A CA 1
ATOM 1388 C C . ASP A 1 183 ? -10.492 -6.098 5.039 1 92.19 183 ASP A C 1
ATOM 1390 O O . ASP A 1 183 ? -10.062 -5.98 6.188 1 92.19 183 ASP A O 1
ATOM 1394 N N . SER A 1 184 ? -10.055 -6.969 4.234 1 93 184 SER A N 1
ATOM 1395 C CA . SER A 1 184 ? -8.977 -7.887 4.602 1 93 184 SER A CA 1
ATOM 1396 C C . SER A 1 184 ? -8.133 -8.258 3.389 1 93 184 SER A C 1
ATOM 1398 O O . SER A 1 184 ? -8.539 -8.039 2.246 1 93 184 SER A O 1
ATOM 1400 N N . TYR A 1 185 ? -6.938 -8.688 3.656 1 94.31 185 TYR A N 1
ATOM 1401 C CA . TYR A 1 185 ? -6.121 -9.273 2.602 1 94.31 185 TYR A CA 1
ATOM 1402 C C . TYR A 1 185 ? -5.246 -10.398 3.146 1 94.31 185 TYR A C 1
ATOM 1404 O O . TYR A 1 185 ? -5.078 -10.523 4.363 1 94.31 185 TYR A O 1
ATOM 1412 N N . VAL A 1 186 ? -4.754 -11.266 2.246 1 94.69 186 VAL A N 1
ATOM 1413 C CA . VAL A 1 186 ? -3.814 -12.328 2.594 1 94.69 186 VAL A CA 1
ATOM 1414 C C . VAL A 1 186 ? -2.717 -12.414 1.537 1 94.69 186 VAL A C 1
ATOM 1416 O O . VAL A 1 186 ? -2.977 -12.227 0.346 1 94.69 186 VAL A O 1
ATOM 1419 N N . VAL A 1 187 ? -1.526 -12.57 1.95 1 97.56 187 VAL A N 1
ATOM 1420 C CA . VAL A 1 187 ? -0.353 -12.859 1.135 1 97.56 187 VAL A CA 1
ATOM 1421 C C . VAL A 1 187 ? 0.236 -14.211 1.538 1 97.56 187 VAL A C 1
ATOM 1423 O O . VAL A 1 187 ? 0.584 -14.422 2.703 1 97.56 187 VAL A O 1
ATOM 1426 N N . ILE A 1 188 ? 0.353 -15.125 0.613 1 97.69 188 ILE A N 1
ATOM 1427 C CA . ILE A 1 188 ? 0.825 -16.469 0.929 1 97.69 188 ILE A CA 1
ATOM 1428 C C . ILE A 1 188 ? 1.949 -16.859 -0.028 1 97.69 188 ILE A C 1
ATOM 1430 O O . ILE A 1 188 ? 1.752 -16.891 -1.245 1 97.69 188 ILE A O 1
ATOM 1434 N N . ARG A 1 189 ? 3.08 -17.094 0.446 1 98.44 189 ARG A N 1
ATOM 1435 C CA . ARG A 1 189 ? 4.078 -17.766 -0.38 1 98.44 189 ARG A CA 1
ATOM 1436 C C . ARG A 1 189 ? 3.924 -19.281 -0.311 1 98.44 189 ARG A C 1
ATOM 1438 O O . ARG A 1 189 ? 3.879 -19.859 0.778 1 98.44 189 ARG A O 1
ATOM 1445 N N . HIS A 1 190 ? 3.791 -19.938 -1.437 1 98.06 190 HIS A N 1
ATOM 1446 C CA . HIS A 1 190 ? 3.564 -21.375 -1.509 1 98.06 190 HIS A CA 1
ATOM 1447 C C . HIS A 1 190 ? 4.852 -22.141 -1.239 1 98.06 190 HIS A C 1
ATOM 1449 O O . HIS A 1 190 ? 5.945 -21.672 -1.549 1 98.06 190 HIS A O 1
ATOM 1455 N N . GLY A 1 191 ? 4.68 -23.297 -0.683 1 96.88 191 GLY A N 1
ATOM 1456 C CA . GLY A 1 191 ? 5.816 -24.203 -0.597 1 96.88 191 GLY A CA 1
ATOM 1457 C C . GLY A 1 191 ? 6.387 -24.578 -1.953 1 96.88 191 GLY A C 1
ATOM 1458 O O . GLY A 1 191 ? 5.641 -24.766 -2.914 1 96.88 191 GLY A O 1
ATOM 1459 N N . VAL A 1 192 ? 7.738 -24.656 -2.01 1 96.94 192 VAL A N 1
ATOM 1460 C CA . VAL A 1 192 ? 8.406 -24.969 -3.264 1 96.94 192 VAL A CA 1
ATOM 1461 C C . VAL A 1 192 ? 8.852 -26.438 -3.252 1 96.94 192 VAL A C 1
ATOM 1463 O O . VAL A 1 192 ? 9.523 -26.875 -2.316 1 96.94 192 VAL A O 1
ATOM 1466 N N . THR A 1 193 ? 8.445 -27.172 -4.246 1 90.19 193 THR A N 1
ATOM 1467 C CA . THR A 1 193 ? 8.828 -28.578 -4.344 1 90.19 193 THR A CA 1
ATOM 1468 C C . THR A 1 193 ? 10.297 -28.719 -4.727 1 90.19 193 THR A C 1
ATOM 1470 O O . THR A 1 193 ? 10.797 -27.969 -5.566 1 90.19 193 THR A O 1
ATOM 1473 N N . CYS A 1 194 ? 11 -29.625 -4.062 1 81.88 194 CYS A N 1
ATOM 1474 C CA . CYS A 1 194 ? 12.398 -29.922 -4.371 1 81.88 194 CYS A CA 1
ATOM 1475 C C . CYS A 1 194 ? 12.516 -31.234 -5.133 1 81.88 194 CYS A C 1
ATOM 1477 O O . CYS A 1 194 ? 11.93 -32.25 -4.734 1 81.88 194 CYS A O 1
ATOM 1479 N N . PHE A 1 195 ? 12.867 -31.25 -6.414 1 68.94 195 PHE A N 1
ATOM 1480 C CA . PHE A 1 195 ? 13 -32.469 -7.215 1 68.94 195 PHE A CA 1
ATOM 1481 C C . PHE A 1 195 ? 14.312 -33.188 -6.902 1 68.94 195 PHE A C 1
ATOM 1483 O O . PHE A 1 195 ? 14.445 -34.375 -7.145 1 68.94 195 PHE A O 1
ATOM 1490 N N . ASP A 1 196 ? 15.344 -32.469 -6.664 1 60.22 196 ASP A N 1
ATOM 1491 C CA . ASP A 1 196 ? 16.594 -33.188 -6.441 1 60.22 196 ASP A CA 1
ATOM 1492 C C . ASP A 1 196 ? 16.531 -34.031 -5.168 1 60.22 196 ASP A C 1
ATOM 1494 O O . ASP A 1 196 ? 15.797 -33.688 -4.238 1 60.22 196 ASP A O 1
ATOM 1498 N N . GLY A 1 197 ? 16.5 -35.375 -5.254 1 48.66 197 GLY A N 1
ATOM 1499 C CA . GLY A 1 197 ? 16.656 -36.406 -4.266 1 48.66 197 GLY A CA 1
ATOM 1500 C C . GLY A 1 197 ? 17.094 -35.906 -2.906 1 48.66 197 GLY A C 1
ATOM 1501 O O . GLY A 1 197 ? 17.219 -36.688 -1.958 1 48.66 197 GLY A O 1
ATOM 1502 N N . GLU A 1 198 ? 17.688 -34.844 -2.953 1 44.84 198 GLU A N 1
ATOM 1503 C CA . GLU A 1 198 ? 18.25 -34.344 -1.691 1 44.84 198 GLU A CA 1
ATOM 1504 C C . GLU A 1 198 ? 17.156 -33.812 -0.781 1 44.84 198 GLU A C 1
ATOM 1506 O O . GLU A 1 198 ? 17.438 -33.281 0.292 1 44.84 198 GLU A O 1
ATOM 1511 N N . SER A 1 199 ? 16.047 -33.562 -1.279 1 46.97 199 SER A N 1
ATOM 1512 C CA . SER A 1 199 ? 14.922 -33 -0.532 1 46.97 199 SER A CA 1
ATOM 1513 C C . SER A 1 199 ? 14.641 -33.812 0.725 1 46.97 199 SER A C 1
ATOM 1515 O O . SER A 1 199 ? 14.047 -33.312 1.682 1 46.97 199 SER A O 1
ATOM 1517 N N . GLU A 1 200 ? 14.648 -35.094 0.455 1 44.78 200 GLU A N 1
ATOM 1518 C CA . GLU A 1 200 ? 14.367 -36.031 1.534 1 44.78 200 GLU A CA 1
ATOM 1519 C C . GLU A 1 200 ? 15.289 -35.812 2.727 1 44.78 200 GLU A C 1
ATOM 1521 O O . GLU A 1 200 ? 14.945 -36.156 3.859 1 44.78 200 GLU A O 1
ATOM 1526 N N . ALA A 1 201 ? 16.641 -35.656 2.334 1 39.34 201 ALA A N 1
ATOM 1527 C CA . ALA A 1 201 ? 17.641 -35.688 3.393 1 39.34 201 ALA A CA 1
ATOM 1528 C C . ALA A 1 201 ? 17.5 -34.5 4.316 1 39.34 201 ALA A C 1
ATOM 1530 O O . ALA A 1 201 ? 17.812 -34.594 5.508 1 39.34 201 ALA A O 1
ATOM 1531 N N . ASN A 1 202 ? 17.219 -33.281 3.777 1 41.88 202 ASN A N 1
ATOM 1532 C CA . ASN A 1 202 ? 17.203 -32.125 4.656 1 41.88 202 ASN A CA 1
ATOM 1533 C C . ASN A 1 202 ? 15.844 -31.969 5.352 1 41.88 202 ASN A C 1
ATOM 1535 O O . ASN A 1 202 ? 15.547 -30.906 5.895 1 41.88 202 ASN A O 1
ATOM 1539 N N . SER A 1 203 ? 14.883 -32.531 4.777 1 46.91 203 SER A N 1
ATOM 1540 C CA . SER A 1 203 ? 13.773 -32.656 5.715 1 46.91 203 SER A CA 1
ATOM 1541 C C . SER A 1 203 ? 14.25 -33.188 7.062 1 46.91 203 SER A C 1
ATOM 1543 O O . SER A 1 203 ? 13.891 -34.312 7.457 1 46.91 203 SER A O 1
ATOM 1545 N N . ALA A 1 204 ? 15.5 -33.312 7.102 1 38.84 204 ALA A N 1
ATOM 1546 C CA . ALA A 1 204 ? 15.977 -33.656 8.438 1 38.84 204 ALA A CA 1
ATOM 1547 C C . ALA A 1 204 ? 14.984 -33.188 9.508 1 38.84 204 ALA A C 1
ATOM 1549 O O . ALA A 1 204 ? 14.5 -32.062 9.469 1 38.84 204 ALA A O 1
ATOM 1550 N N . GLN A 1 205 ? 14.258 -33.969 10.141 1 47.38 205 GLN A N 1
ATOM 1551 C CA . GLN A 1 205 ? 13.523 -33.938 11.406 1 47.38 205 GLN A CA 1
ATOM 1552 C C . GLN A 1 205 ? 14 -32.781 12.289 1 47.38 205 GLN A C 1
ATOM 1554 O O . GLN A 1 205 ? 15.023 -32.875 12.969 1 47.38 205 GLN A O 1
ATOM 1559 N N . THR A 1 206 ? 14.047 -31.547 11.672 1 52.16 206 THR A N 1
ATOM 1560 C CA . THR A 1 206 ? 14.32 -30.625 12.766 1 52.16 206 THR A CA 1
ATOM 1561 C C . THR A 1 206 ? 13.578 -31.047 14.031 1 52.16 206 THR A C 1
ATOM 1563 O O . THR A 1 206 ? 12.414 -31.453 13.969 1 52.16 206 THR A O 1
ATOM 1566 N N . SER A 1 207 ? 14.258 -31.469 14.914 1 65.25 207 SER A N 1
ATOM 1567 C CA . SER A 1 207 ? 13.75 -31.766 16.25 1 65.25 207 SER A CA 1
ATOM 1568 C C . SER A 1 207 ? 12.734 -30.719 16.703 1 65.25 207 SER A C 1
ATOM 1570 O O . SER A 1 207 ? 11.883 -31 17.547 1 65.25 207 SER A O 1
ATOM 1572 N N . ASP A 1 208 ? 12.758 -29.625 15.758 1 80.38 208 ASP A N 1
ATOM 1573 C CA . ASP A 1 208 ? 11.844 -28.562 16.172 1 80.38 208 ASP A CA 1
ATOM 1574 C C . ASP A 1 208 ? 10.523 -28.656 15.406 1 80.38 208 ASP A C 1
ATOM 1576 O O . ASP A 1 208 ? 10.438 -28.203 14.258 1 80.38 208 ASP A O 1
ATOM 1580 N N . LYS A 1 209 ? 9.523 -29.203 15.961 1 82.5 209 LYS A N 1
ATOM 1581 C CA . LYS A 1 209 ? 8.203 -29.453 15.383 1 82.5 209 LYS A CA 1
ATOM 1582 C C . LYS A 1 209 ? 7.523 -28.156 14.984 1 82.5 209 LYS A C 1
ATOM 1584 O O . LYS A 1 209 ? 6.566 -28.156 14.203 1 82.5 209 LYS A O 1
ATOM 1589 N N . LEU A 1 210 ? 8.102 -27.078 15.32 1 89.88 210 LEU A N 1
ATOM 1590 C CA . LEU A 1 210 ? 7.461 -25.797 15.07 1 89.88 210 LEU A CA 1
ATOM 1591 C C . LEU A 1 210 ? 8.031 -25.125 13.82 1 89.88 210 LEU A C 1
ATOM 1593 O O . LEU A 1 210 ? 7.461 -24.172 13.305 1 89.88 210 LEU A O 1
ATOM 1597 N N . LEU A 1 211 ? 9.07 -25.672 13.344 1 93.19 211 LEU A N 1
ATOM 1598 C CA . LEU A 1 211 ? 9.68 -25.141 12.133 1 93.19 211 LEU A CA 1
ATOM 1599 C C . LEU A 1 211 ? 9.25 -25.938 10.906 1 93.19 211 LEU A C 1
ATOM 1601 O O . LEU A 1 211 ? 9.523 -27.141 10.82 1 93.19 211 LEU A O 1
ATOM 1605 N N . ILE A 1 212 ? 8.547 -25.312 10 1 94.94 212 ILE A N 1
ATOM 1606 C CA . ILE A 1 212 ? 8.078 -25.969 8.781 1 94.94 212 ILE A CA 1
ATOM 1607 C C . ILE A 1 212 ? 9.039 -25.672 7.633 1 94.94 212 ILE A C 1
ATOM 1609 O O . ILE A 1 212 ? 9.312 -24.5 7.332 1 94.94 212 ILE A O 1
ATOM 1613 N N . ALA A 1 213 ? 9.523 -26.656 6.98 1 95.31 213 ALA A N 1
ATOM 1614 C CA . ALA A 1 213 ? 10.438 -26.5 5.848 1 95.31 213 ALA A CA 1
ATOM 1615 C C . ALA A 1 213 ? 9.742 -25.797 4.684 1 95.31 213 ALA A C 1
ATOM 1617 O O . ALA A 1 213 ? 8.539 -25.953 4.484 1 95.31 213 ALA A O 1
ATOM 1618 N N . GLY A 1 214 ? 10.531 -25.109 3.875 1 96.56 214 GLY A N 1
ATOM 1619 C CA . GLY A 1 214 ? 10 -24.359 2.746 1 96.56 214 GLY A CA 1
ATOM 1620 C C . GLY A 1 214 ? 9.242 -25.234 1.761 1 96.56 214 GLY A C 1
ATOM 1621 O O . GLY A 1 214 ? 8.273 -24.781 1.138 1 96.56 214 GLY A O 1
ATOM 1622 N N . SER A 1 215 ? 9.641 -26.469 1.688 1 95.75 215 SER A N 1
ATOM 1623 C CA . SER A 1 215 ? 8.992 -27.406 0.765 1 95.75 215 SER A CA 1
ATOM 1624 C C . SER A 1 215 ? 7.68 -27.922 1.332 1 95.75 215 SER A C 1
ATOM 1626 O O . SER A 1 215 ? 6.859 -28.484 0.6 1 95.75 215 SER A O 1
ATOM 1628 N N . GLU A 1 216 ? 7.453 -27.703 2.629 1 95.19 216 GLU A N 1
ATOM 1629 C CA . GLU A 1 216 ? 6.285 -28.25 3.301 1 95.19 216 GLU A CA 1
ATOM 1630 C C . GLU A 1 216 ? 5.281 -27.172 3.664 1 95.19 216 GLU A C 1
ATOM 1632 O O . GLU A 1 216 ? 4.301 -27.422 4.363 1 95.19 216 GLU A O 1
ATOM 1637 N N . LEU A 1 217 ? 5.555 -25.984 3.271 1 96.56 217 LEU A N 1
ATOM 1638 C CA . LEU A 1 217 ? 4.598 -24.906 3.49 1 96.56 217 LEU A CA 1
ATOM 1639 C C . LEU A 1 217 ? 3.371 -25.078 2.602 1 96.56 217 LEU A C 1
ATOM 1641 O O . LEU A 1 217 ? 3.484 -25.516 1.457 1 96.56 217 LEU A O 1
ATOM 1645 N N . GLY A 1 218 ? 2.191 -24.719 3.084 1 96.69 218 GLY A N 1
ATOM 1646 C CA . GLY A 1 218 ? 0.944 -24.844 2.352 1 96.69 218 GLY A CA 1
ATOM 1647 C C . GLY A 1 218 ? 0.794 -23.844 1.231 1 96.69 218 GLY A C 1
ATOM 1648 O O . GLY A 1 218 ? 1.423 -22.781 1.259 1 96.69 218 GLY A O 1
ATOM 1649 N N . CYS A 1 219 ? 0.009 -24.219 0.277 1 97.06 219 CYS A N 1
ATOM 1650 C CA . CYS A 1 219 ? -0.368 -23.281 -0.769 1 97.06 219 CYS A CA 1
ATOM 1651 C C . CYS A 1 219 ? -1.637 -22.516 -0.389 1 97.06 219 CYS A C 1
ATOM 1653 O O . CYS A 1 219 ? -2.1 -22.609 0.75 1 97.06 219 CYS A O 1
ATOM 1655 N N . TYR A 1 220 ? -2.156 -21.719 -1.274 1 95.5 220 TYR A N 1
ATOM 1656 C CA . TYR A 1 220 ? -3.389 -20.969 -1.086 1 95.5 220 TYR A CA 1
ATOM 1657 C C . TYR A 1 220 ? -4.547 -21.891 -0.735 1 95.5 220 TYR A C 1
ATOM 1659 O O . TYR A 1 220 ? -5.34 -21.594 0.161 1 95.5 220 TYR A O 1
ATOM 1667 N N . PHE A 1 221 ? -4.664 -23.047 -1.379 1 93 221 PHE A N 1
ATOM 1668 C CA . PHE A 1 221 ? -5.789 -23.953 -1.235 1 93 221 PHE A CA 1
ATOM 1669 C C . PHE A 1 221 ? -5.652 -24.781 0.037 1 93 221 PHE A C 1
ATOM 1671 O O . PHE A 1 221 ? -6.645 -25.281 0.574 1 93 221 PHE A O 1
ATOM 1678 N N . CYS A 1 222 ? -4.406 -25 0.532 1 93.12 222 CYS A N 1
ATOM 1679 C CA . CYS A 1 222 ? -4.191 -25.641 1.821 1 93.12 222 CYS A CA 1
ATOM 1680 C C . CYS A 1 222 ? -4.762 -24.797 2.955 1 93.12 222 CYS A C 1
ATOM 1682 O O . CYS A 1 222 ? -5.207 -25.328 3.971 1 93.12 222 CYS A O 1
ATOM 1684 N N . SER A 1 223 ? -4.668 -23.5 2.793 1 81.56 223 SER A N 1
ATOM 1685 C CA . SER A 1 223 ? -5.055 -22.547 3.836 1 81.56 223 SER A CA 1
ATOM 1686 C C . SER A 1 223 ? -6.562 -22.328 3.859 1 81.56 223 SER A C 1
ATOM 1688 O O . SER A 1 223 ? -7.117 -21.906 4.871 1 81.56 223 SER A O 1
ATOM 1690 N N . ASP A 1 224 ? -7.184 -22.391 2.768 1 62.72 224 ASP A N 1
ATOM 1691 C CA . ASP A 1 224 ? -8.633 -22.25 2.674 1 62.72 224 ASP A CA 1
ATOM 1692 C C . ASP A 1 224 ? -9.344 -23.406 3.365 1 62.72 224 ASP A C 1
ATOM 1694 O O . ASP A 1 224 ? -10.391 -23.219 3.992 1 62.72 224 ASP A O 1
ATOM 1698 N N . VAL A 1 225 ? -8.789 -24.719 3.125 1 41.88 225 VAL A N 1
ATOM 1699 C CA . VAL A 1 225 ? -9.375 -25.938 3.699 1 41.88 225 VAL A CA 1
ATOM 1700 C C . VAL A 1 225 ? -9.078 -25.984 5.195 1 41.88 225 VAL A C 1
ATOM 1702 O O . VAL A 1 225 ? -9.906 -26.438 5.984 1 41.88 225 VAL A O 1
ATOM 1705 N N . THR A 1 226 ? -7.703 -25.75 5.598 1 38.19 226 THR A N 1
ATOM 1706 C CA . THR A 1 226 ? -7.176 -26.078 6.918 1 38.19 226 THR A CA 1
ATOM 1707 C C . THR A 1 226 ? -7.234 -24.859 7.84 1 38.19 226 THR A C 1
ATOM 1709 O O . THR A 1 226 ? -6.812 -24.922 8.992 1 38.19 226 THR A O 1
ATOM 1712 N N . ALA A 1 227 ? -7.293 -23.703 7.34 1 38.06 227 ALA A N 1
ATOM 1713 C CA . ALA A 1 227 ? -7.172 -22.719 8.398 1 38.06 227 ALA A CA 1
ATOM 1714 C C . ALA A 1 227 ? -8.125 -23.016 9.555 1 38.06 227 ALA A C 1
ATOM 1716 O O . ALA A 1 227 ? -9.344 -23.031 9.367 1 38.06 227 ALA A O 1
ATOM 1717 N N . PRO A 1 228 ? -7.609 -23.734 10.5 1 33.38 228 PRO A N 1
ATOM 1718 C CA . PRO A 1 228 ? -8.43 -24.266 11.586 1 33.38 228 PRO A CA 1
ATOM 1719 C C . PRO A 1 228 ? -9.5 -23.297 12.055 1 33.38 228 PRO A C 1
ATOM 1721 O O . PRO A 1 228 ? -10.391 -23.672 12.828 1 33.38 228 PRO A O 1
ATOM 1724 N N . GLY A 1 229 ? -8.852 -22.125 12.727 1 32.56 229 GLY A N 1
ATOM 1725 C CA . GLY A 1 229 ? -9.633 -21.594 13.836 1 32.56 229 GLY A CA 1
ATOM 1726 C C . GLY A 1 229 ? -11.102 -21.453 13.516 1 32.56 229 GLY A C 1
ATOM 1727 O O . GLY A 1 229 ? -11.5 -21.484 12.352 1 32.56 229 GLY A O 1
ATOM 1728 N N . ASN A 1 230 ? -11.906 -21.625 14.617 1 31.28 230 ASN A N 1
ATOM 1729 C CA . ASN A 1 230 ? -13.344 -21.641 14.852 1 31.28 230 ASN A CA 1
ATOM 1730 C C . ASN A 1 230 ? -14.07 -20.656 13.953 1 31.28 230 ASN A C 1
ATOM 1732 O O . ASN A 1 230 ? -15.117 -20.969 13.383 1 31.28 230 ASN A O 1
ATOM 1736 N N . SER A 1 231 ? -14.07 -19.25 14.477 1 30.75 231 SER A N 1
ATOM 1737 C CA . SER A 1 231 ? -15.234 -18.406 14.211 1 30.75 231 SER A CA 1
ATOM 1738 C C . SER A 1 231 ? -15.367 -18.094 12.727 1 30.75 231 SER A C 1
ATOM 1740 O O . SER A 1 231 ? -14.359 -17.875 12.047 1 30.75 231 SER A O 1
ATOM 1742 N N . MET A 1 232 ? -16.328 -18.672 11.875 1 32.41 232 MET A N 1
ATOM 1743 C CA . MET A 1 232 ? -16.922 -18.094 10.68 1 32.41 232 MET A CA 1
ATOM 1744 C C . MET A 1 232 ? -16.422 -16.672 10.453 1 32.41 232 MET A C 1
ATOM 1746 O O . MET A 1 232 ? -16.641 -16.094 9.383 1 32.41 232 MET A O 1
ATOM 1750 N N . GLN A 1 233 ? -15.977 -16.141 11.492 1 32.88 233 GLN A N 1
ATOM 1751 C CA . GLN A 1 233 ? -15.602 -14.734 11.469 1 32.88 233 GLN A CA 1
ATOM 1752 C C . GLN A 1 233 ? -14.25 -14.539 10.781 1 32.88 233 GLN A C 1
ATOM 1754 O O . GLN A 1 233 ? -13.953 -13.453 10.281 1 32.88 233 GLN A O 1
ATOM 1759 N N . ASP A 1 234 ? -13.336 -15.5 10.938 1 34.16 234 ASP A N 1
ATOM 1760 C CA . ASP A 1 234 ? -11.984 -15.219 10.461 1 34.16 234 ASP A CA 1
ATOM 1761 C C . ASP A 1 234 ? -11.75 -15.82 9.078 1 34.16 234 ASP A C 1
ATOM 1763 O O . ASP A 1 234 ? -10.609 -15.984 8.648 1 34.16 234 ASP A O 1
ATOM 1767 N N . ARG A 1 235 ? -12.617 -16.719 8.633 1 35.97 235 ARG A N 1
ATOM 1768 C CA . ARG A 1 235 ? -12.43 -17.297 7.305 1 35.97 235 ARG A CA 1
ATOM 1769 C C . ARG A 1 235 ? -12.031 -16.219 6.293 1 35.97 235 ARG A C 1
ATOM 1771 O O . ARG A 1 235 ? -12.562 -15.109 6.324 1 35.97 235 ARG A O 1
ATOM 1778 N N . THR A 1 236 ? -10.891 -16.438 5.961 1 37.78 236 THR A N 1
ATOM 1779 C CA . THR A 1 236 ? -10.438 -15.617 4.836 1 37.78 236 THR A CA 1
ATOM 1780 C C . THR A 1 236 ? -11.5 -15.562 3.744 1 37.78 236 THR A C 1
ATOM 1782 O O . THR A 1 236 ? -12.047 -16.594 3.35 1 37.78 236 THR A O 1
ATOM 1785 N N . LEU A 1 237 ? -12.32 -14.742 3.689 1 35.94 237 LEU A N 1
ATOM 1786 C CA . LEU A 1 237 ? -13.305 -14.445 2.656 1 35.94 237 LEU A CA 1
ATOM 1787 C C . LEU A 1 237 ? -12.719 -14.672 1.267 1 35.94 237 LEU A C 1
ATOM 1789 O O . LEU A 1 237 ? -11.789 -13.969 0.862 1 35.94 237 LEU A O 1
ATOM 1793 N N . ASP A 1 238 ? -12.203 -15.836 0.938 1 39.06 238 ASP A N 1
ATOM 1794 C CA . ASP A 1 238 ? -12.156 -15.992 -0.511 1 39.06 238 ASP A CA 1
ATOM 1795 C C . ASP A 1 238 ? -13.227 -15.148 -1.193 1 39.06 238 ASP A C 1
ATOM 1797 O O . ASP A 1 238 ? -14.203 -15.68 -1.722 1 39.06 238 ASP A O 1
ATOM 1801 N N . GLN A 1 239 ? -13.734 -14.25 -0.46 1 39.5 239 GLN A N 1
ATOM 1802 C CA . GLN A 1 239 ? -14.797 -13.492 -1.111 1 39.5 239 GLN A CA 1
ATOM 1803 C C . GLN A 1 239 ? -14.32 -12.891 -2.426 1 39.5 239 GLN A C 1
ATOM 1805 O O . GLN A 1 239 ? -13.242 -12.289 -2.484 1 39.5 239 GLN A O 1
ATOM 1810 N N . GLN A 1 240 ? -14.383 -13.617 -3.486 1 43.22 240 GLN A N 1
ATOM 1811 C CA . GLN A 1 240 ? -14.5 -12.961 -4.781 1 43.22 240 GLN A CA 1
ATOM 1812 C C . GLN A 1 240 ? -14.938 -11.508 -4.625 1 43.22 240 GLN A C 1
ATOM 1814 O O . GLN A 1 240 ? -16.109 -11.18 -4.812 1 43.22 240 GLN A O 1
ATOM 1819 N N . CYS A 1 241 ? -14.453 -10.914 -3.604 1 50 241 CYS A N 1
ATOM 1820 C CA . CYS A 1 241 ? -15.07 -9.609 -3.391 1 50 241 CYS A CA 1
ATOM 1821 C C . CYS A 1 241 ? -14.609 -8.609 -4.441 1 50 241 CYS A C 1
ATOM 1823 O O . CYS A 1 241 ? -13.414 -8.305 -4.535 1 50 241 CYS A O 1
ATOM 1825 N N . THR A 1 242 ? -15.391 -8.648 -5.492 1 57.84 242 THR A N 1
ATOM 1826 C CA . THR A 1 242 ? -15.219 -7.684 -6.574 1 57.84 242 THR A CA 1
ATOM 1827 C C . THR A 1 242 ? -15.227 -6.258 -6.035 1 57.84 242 THR A C 1
ATOM 1829 O O . THR A 1 242 ? -14.859 -5.32 -6.746 1 57.84 242 THR A O 1
ATOM 1832 N N . VAL A 1 243 ? -15.469 -6.207 -4.582 1 76.69 243 VAL A N 1
ATOM 1833 C CA . VAL A 1 243 ? -15.508 -4.848 -4.055 1 76.69 243 VAL A CA 1
ATOM 1834 C C . VAL A 1 243 ? -14.641 -4.746 -2.805 1 76.69 243 VAL A C 1
ATOM 1836 O O . VAL A 1 243 ? -14.797 -5.527 -1.864 1 76.69 243 VAL A O 1
ATOM 1839 N N . SER A 1 244 ? -13.594 -4.02 -2.826 1 86.75 244 SER A N 1
ATOM 1840 C CA . SER A 1 244 ? -12.656 -3.85 -1.72 1 86.75 244 SER A CA 1
ATOM 1841 C C . SER A 1 244 ? -12.477 -2.377 -1.365 1 86.75 244 SER A C 1
ATOM 1843 O O . SER A 1 244 ? -12.664 -1.502 -2.213 1 86.75 244 SER A O 1
ATOM 1845 N N . ARG A 1 245 ? -12.18 -2.184 -0.118 1 92.44 245 ARG A N 1
ATOM 1846 C CA . ARG A 1 245 ? -11.789 -0.842 0.308 1 92.44 245 ARG A CA 1
ATOM 1847 C C . ARG A 1 245 ? -10.555 -0.363 -0.449 1 92.44 245 ARG A C 1
ATOM 1849 O O . ARG A 1 245 ? -9.664 -1.157 -0.766 1 92.44 245 ARG A O 1
ATOM 1856 N N . ALA A 1 246 ? -10.508 0.846 -0.662 1 91.75 246 ALA A N 1
ATOM 1857 C CA . ALA A 1 246 ? -9.547 1.442 -1.586 1 91.75 246 ALA A CA 1
ATOM 1858 C C . ALA A 1 246 ? -8.109 1.193 -1.125 1 91.75 246 ALA A C 1
ATOM 1860 O O . ALA A 1 246 ? -7.234 0.901 -1.939 1 91.75 246 ALA A O 1
ATOM 1861 N N . GLY A 1 247 ? -7.824 1.277 0.123 1 95.69 247 GLY A N 1
ATOM 1862 C CA . GLY A 1 247 ? -6.461 1.215 0.621 1 95.69 247 GLY A CA 1
ATOM 1863 C C . GLY A 1 247 ? -5.941 -0.204 0.765 1 95.69 247 GLY A C 1
ATOM 1864 O O . GLY A 1 247 ? -4.738 -0.418 0.917 1 95.69 247 GLY A O 1
ATOM 1865 N N . VAL A 1 248 ? -6.789 -1.188 0.678 1 95.56 248 VAL A N 1
ATOM 1866 C CA . VAL A 1 248 ? -6.449 -2.576 0.972 1 95.56 248 VAL A CA 1
ATOM 1867 C C . VAL A 1 248 ? -5.48 -3.105 -0.083 1 95.56 248 VAL A C 1
ATOM 1869 O O . VAL A 1 248 ? -4.516 -3.801 0.245 1 95.56 248 VAL A O 1
ATOM 1872 N N . SER A 1 249 ? -5.723 -2.75 -1.295 1 95.44 249 SER A N 1
ATOM 1873 C CA . SER A 1 249 ? -4.895 -3.268 -2.379 1 95.44 249 SER A CA 1
ATOM 1874 C C . SER A 1 249 ? -3.457 -2.771 -2.264 1 95.44 249 SER A C 1
ATOM 1876 O O . SER A 1 249 ? -2.514 -3.512 -2.545 1 95.44 249 SER A O 1
ATOM 1878 N N . MET A 1 250 ? -3.283 -1.49 -1.905 1 97.69 250 MET A N 1
ATOM 1879 C CA . MET A 1 250 ? -1.942 -0.937 -1.73 1 97.69 250 MET A CA 1
ATOM 1880 C C . MET A 1 250 ? -1.197 -1.659 -0.613 1 97.69 250 MET A C 1
ATOM 1882 O O . MET A 1 250 ? -0.039 -2.045 -0.782 1 97.69 250 MET A O 1
ATOM 1886 N N . ALA A 1 251 ? -1.896 -1.841 0.476 1 98.06 251 ALA A N 1
ATOM 1887 C CA . ALA A 1 251 ? -1.284 -2.52 1.615 1 98.06 251 ALA A CA 1
ATOM 1888 C C . ALA A 1 251 ? -0.902 -3.953 1.259 1 98.06 251 ALA A C 1
ATOM 1890 O O . ALA A 1 251 ? 0.212 -4.395 1.549 1 98.06 251 ALA A O 1
ATOM 1891 N N . ALA A 1 252 ? -1.8 -4.648 0.634 1 97.75 252 ALA A N 1
ATOM 1892 C CA . ALA A 1 252 ? -1.575 -6.039 0.252 1 97.75 252 ALA A CA 1
ATOM 1893 C C . ALA A 1 252 ? -0.395 -6.164 -0.707 1 97.75 252 ALA A C 1
ATOM 1895 O O . ALA A 1 252 ? 0.463 -7.031 -0.538 1 97.75 252 ALA A O 1
ATOM 1896 N N . ALA A 1 253 ? -0.365 -5.336 -1.726 1 98.44 253 ALA A N 1
ATOM 1897 C CA . ALA A 1 253 ? 0.723 -5.355 -2.699 1 98.44 253 ALA A CA 1
ATOM 1898 C C . ALA A 1 253 ? 2.059 -5.027 -2.035 1 98.44 253 ALA A C 1
ATOM 1900 O O . ALA A 1 253 ? 3.064 -5.691 -2.295 1 98.44 253 ALA A O 1
ATOM 1901 N N . GLY A 1 254 ? 2.023 -3.971 -1.211 1 98.56 254 GLY A N 1
ATOM 1902 C CA . GLY A 1 254 ? 3.238 -3.629 -0.49 1 98.56 254 GLY A CA 1
ATOM 1903 C C . GLY A 1 254 ? 3.793 -4.781 0.325 1 98.56 254 GLY A C 1
ATOM 1904 O O . GLY A 1 254 ? 4.988 -5.082 0.253 1 98.56 254 GLY A O 1
ATOM 1905 N N . MET A 1 255 ? 2.936 -5.473 1.037 1 98.56 255 MET A N 1
ATOM 1906 C CA . MET A 1 255 ? 3.348 -6.582 1.89 1 98.56 255 MET A CA 1
ATOM 1907 C C . MET A 1 255 ? 3.844 -7.758 1.052 1 98.56 255 MET A C 1
ATOM 1909 O O . MET A 1 255 ? 4.777 -8.453 1.447 1 98.56 255 MET A O 1
ATOM 1913 N N . SER A 1 256 ? 3.242 -7.977 -0.053 1 98.75 256 SER A N 1
ATOM 1914 C CA . SER A 1 256 ? 3.646 -9.102 -0.896 1 98.75 256 SER A CA 1
ATOM 1915 C C . SER A 1 256 ? 5.043 -8.891 -1.465 1 98.75 256 SER A C 1
ATOM 1917 O O . SER A 1 256 ? 5.852 -9.82 -1.505 1 98.75 256 SER A O 1
ATOM 1919 N N . VAL A 1 257 ? 5.34 -7.684 -1.913 1 98.75 257 VAL A N 1
ATOM 1920 C CA . VAL A 1 257 ? 6.648 -7.367 -2.477 1 98.75 257 VAL A CA 1
ATOM 1921 C C . VAL A 1 257 ? 7.711 -7.434 -1.384 1 98.75 257 VAL A C 1
ATOM 1923 O O . VAL A 1 257 ? 8.836 -7.883 -1.625 1 98.75 257 VAL A O 1
ATOM 1926 N N . GLU A 1 258 ? 7.34 -7.016 -0.17 1 98.44 258 GLU A N 1
ATOM 1927 C CA . GLU A 1 258 ? 8.297 -7.062 0.932 1 98.44 258 GLU A CA 1
ATOM 1928 C C . GLU A 1 258 ? 8.539 -8.492 1.396 1 98.44 258 GLU A C 1
ATOM 1930 O O . GLU A 1 258 ? 9.641 -8.836 1.82 1 98.44 258 GLU A O 1
ATOM 1935 N N . LEU A 1 259 ? 7.488 -9.289 1.36 1 98.56 259 LEU A N 1
ATOM 1936 C CA . LEU A 1 259 ? 7.688 -10.703 1.643 1 98.56 259 LEU A CA 1
ATOM 1937 C C . LEU A 1 259 ? 8.664 -11.32 0.65 1 98.56 259 LEU A C 1
ATOM 1939 O O . LEU A 1 259 ? 9.594 -12.031 1.047 1 98.56 259 LEU A O 1
ATOM 1943 N N . LEU A 1 260 ? 8.469 -11.07 -0.595 1 98.81 260 LEU A N 1
ATOM 1944 C CA . LEU A 1 260 ? 9.383 -11.57 -1.613 1 98.81 260 LEU A CA 1
ATOM 1945 C C . LEU A 1 260 ? 10.805 -11.094 -1.354 1 98.81 260 LEU A C 1
ATOM 1947 O O . LEU A 1 260 ? 11.758 -11.867 -1.47 1 98.81 260 LEU A O 1
ATOM 1951 N N . ALA A 1 261 ? 10.938 -9.789 -1.043 1 98.06 261 ALA A N 1
ATOM 1952 C CA . ALA A 1 261 ? 12.258 -9.219 -0.803 1 98.06 261 ALA A CA 1
ATOM 1953 C C . ALA A 1 261 ? 12.984 -9.977 0.308 1 98.06 261 ALA A C 1
ATOM 1955 O O . ALA A 1 261 ? 14.172 -10.297 0.178 1 98.06 261 ALA A O 1
ATOM 1956 N N . SER A 1 262 ? 12.266 -10.25 1.379 1 97.62 262 SER A N 1
ATOM 1957 C CA . SER A 1 262 ? 12.859 -10.992 2.486 1 97.62 262 SER A CA 1
ATOM 1958 C C . SER A 1 262 ? 13.234 -12.406 2.062 1 97.62 262 SER A C 1
ATOM 1960 O O . SER A 1 262 ? 14.32 -12.891 2.393 1 97.62 262 SER A O 1
ATOM 1962 N N . VAL A 1 263 ? 12.352 -13.062 1.335 1 98.19 263 VAL A N 1
ATOM 1963 C CA . VAL A 1 263 ? 12.57 -14.43 0.883 1 98.19 263 VAL A CA 1
ATOM 1964 C C . VAL A 1 263 ? 13.789 -14.492 -0.027 1 98.19 263 VAL A C 1
ATOM 1966 O O . VAL A 1 263 ? 14.609 -15.406 0.083 1 98.19 263 VAL A O 1
ATOM 1969 N N . LEU A 1 264 ? 13.938 -13.516 -0.913 1 97.94 264 LEU A N 1
ATOM 1970 C CA . LEU A 1 264 ? 15.047 -13.469 -1.86 1 97.94 264 LEU A CA 1
ATOM 1971 C C . LEU A 1 264 ? 16.375 -13.328 -1.133 1 97.94 264 LEU A C 1
ATOM 1973 O O . LEU A 1 264 ? 17.422 -13.742 -1.646 1 97.94 264 LEU A O 1
ATOM 1977 N N . GLN A 1 265 ? 16.344 -12.719 0.046 1 96.94 265 GLN A N 1
ATOM 1978 C CA . GLN A 1 265 ? 17.578 -12.469 0.782 1 96.94 265 GLN A CA 1
ATOM 1979 C C . GLN A 1 265 ? 17.891 -13.617 1.735 1 96.94 265 GLN A C 1
ATOM 1981 O O . GLN A 1 265 ? 18.953 -13.656 2.344 1 96.94 265 GLN A O 1
ATOM 1986 N N . HIS A 1 266 ? 16.938 -14.523 1.916 1 96.88 266 HIS A N 1
ATOM 1987 C CA . HIS A 1 266 ? 17.219 -15.734 2.682 1 96.88 266 HIS A CA 1
ATOM 1988 C C . HIS A 1 266 ? 18.203 -16.641 1.938 1 96.88 266 HIS A C 1
ATOM 1990 O O . HIS A 1 266 ? 18.125 -16.766 0.713 1 96.88 266 HIS A O 1
ATOM 1996 N N . PRO A 1 267 ? 19.016 -17.312 2.672 1 95.5 267 PRO A N 1
ATOM 1997 C CA . PRO A 1 267 ? 19.984 -18.188 2.006 1 95.5 267 PRO A CA 1
ATOM 1998 C C . PRO A 1 267 ? 19.312 -19.281 1.182 1 95.5 267 PRO A C 1
ATOM 2000 O O . PRO A 1 267 ? 19.828 -19.688 0.136 1 95.5 267 PRO A O 1
ATOM 2003 N N . LYS A 1 268 ? 18.094 -19.734 1.63 1 95.94 268 LYS A N 1
ATOM 2004 C CA . LYS A 1 268 ? 17.406 -20.797 0.928 1 95.94 268 LYS A CA 1
ATOM 2005 C C . LYS A 1 268 ? 16.344 -20.25 -0.015 1 95.94 268 LYS A C 1
ATOM 2007 O O . LYS A 1 268 ? 15.578 -21 -0.623 1 95.94 268 LYS A O 1
ATOM 2012 N N . GLN A 1 269 ? 16.141 -18.938 -0.025 1 96.25 269 GLN A N 1
ATOM 2013 C CA . GLN A 1 269 ? 15.203 -18.25 -0.895 1 96.25 269 GLN A CA 1
ATOM 2014 C C . GLN A 1 269 ? 13.812 -18.875 -0.804 1 96.25 269 GLN A C 1
ATOM 2016 O O . GLN A 1 269 ? 13.242 -18.984 0.284 1 96.25 269 GLN A O 1
ATOM 2021 N N . GLY A 1 270 ? 13.344 -19.422 -1.895 1 95.31 270 GLY A N 1
ATOM 2022 C CA . GLY A 1 270 ? 12.008 -19.984 -1.907 1 95.31 270 GLY A CA 1
ATOM 2023 C C . GLY A 1 270 ? 11.836 -21.141 -0.94 1 95.31 270 GLY A C 1
ATOM 2024 O O . GLY A 1 270 ? 10.719 -21.453 -0.522 1 95.31 270 GLY A O 1
ATOM 2025 N N . LEU A 1 271 ? 12.922 -21.781 -0.516 1 96.69 271 LEU A N 1
ATOM 2026 C CA . LEU A 1 271 ? 12.875 -22.922 0.385 1 96.69 271 LEU A CA 1
ATOM 2027 C C . LEU A 1 271 ? 13.078 -22.484 1.831 1 96.69 271 LEU A C 1
ATOM 2029 O O . LEU A 1 271 ? 13.289 -23.328 2.713 1 96.69 271 LEU A O 1
ATOM 2033 N N . ALA A 1 272 ? 13 -21.172 2.061 1 96.75 272 ALA A N 1
ATOM 2034 C CA . ALA A 1 272 ? 13.117 -20.672 3.428 1 96.75 272 ALA A CA 1
ATOM 2035 C C . ALA A 1 272 ? 12.039 -21.266 4.324 1 96.75 272 ALA A C 1
ATOM 2037 O O . ALA A 1 272 ? 10.867 -21.297 3.955 1 96.75 272 ALA A O 1
ATOM 2038 N N . PRO A 1 273 ? 12.406 -21.734 5.48 1 96.56 273 PRO A N 1
ATOM 2039 C CA . PRO A 1 273 ? 11.406 -22.266 6.414 1 96.56 273 PRO A CA 1
ATOM 2040 C C . PRO A 1 273 ? 10.617 -21.156 7.117 1 96.56 273 PRO A C 1
ATOM 2042 O O . PRO A 1 273 ? 10.969 -19.984 7.004 1 96.56 273 PRO A O 1
ATOM 2045 N N . ALA A 1 274 ? 9.547 -21.5 7.707 1 96.25 274 ALA A N 1
ATOM 2046 C CA . ALA A 1 274 ? 8.75 -20.609 8.539 1 96.25 274 ALA A CA 1
ATOM 2047 C C . ALA A 1 274 ? 8.297 -21.297 9.82 1 96.25 274 ALA A C 1
ATOM 2049 O O . ALA A 1 274 ? 8.031 -22.5 9.828 1 96.25 274 ALA A O 1
ATOM 2050 N N . ARG A 1 275 ? 8.242 -20.547 10.867 1 93.25 275 ARG A N 1
ATOM 2051 C CA . ARG A 1 275 ? 7.91 -21.109 12.172 1 93.25 275 ARG A CA 1
ATOM 2052 C C . ARG A 1 275 ? 6.453 -20.844 12.531 1 93.25 275 ARG A C 1
ATOM 2054 O O . ARG A 1 275 ? 5.934 -19.75 12.258 1 93.25 275 ARG A O 1
ATOM 2061 N N . ILE A 1 276 ? 5.84 -21.812 13.195 1 91.56 276 ILE A N 1
ATOM 2062 C CA . ILE A 1 276 ? 4.488 -21.641 13.711 1 91.56 276 ILE A CA 1
ATOM 2063 C C . ILE A 1 276 ? 4.52 -20.797 14.984 1 91.56 276 ILE A C 1
ATOM 2065 O O . ILE A 1 276 ? 5.285 -21.078 15.906 1 91.56 276 ILE A O 1
ATOM 2069 N N . GLY A 1 277 ? 3.738 -19.766 15.039 1 84.25 277 GLY A N 1
ATOM 2070 C CA . GLY A 1 277 ? 3.508 -19.016 16.266 1 84.25 277 GLY A CA 1
ATOM 2071 C C . GLY A 1 277 ? 4.516 -17.906 16.484 1 84.25 277 GLY A C 1
ATOM 2072 O O . GLY A 1 277 ? 4.32 -17.031 17.344 1 84.25 277 GLY A O 1
ATOM 2073 N N . GLU A 1 278 ? 5.613 -17.953 15.781 1 84.75 278 GLU A N 1
ATOM 2074 C CA . GLU A 1 278 ? 6.641 -16.938 16 1 84.75 278 GLU A CA 1
ATOM 2075 C C . GLU A 1 278 ? 7.262 -16.484 14.68 1 84.75 278 GLU A C 1
ATOM 2077 O O . GLU A 1 278 ? 7.484 -17.297 13.781 1 84.75 278 GLU A O 1
ATOM 2082 N N . VAL A 1 279 ? 7.609 -15.25 14.656 1 88.56 279 VAL A N 1
ATOM 2083 C CA . VAL A 1 279 ? 8.297 -14.711 13.484 1 88.56 279 VAL A CA 1
ATOM 2084 C C . VAL A 1 279 ? 9.789 -14.602 13.766 1 88.56 279 VAL A C 1
ATOM 2086 O O . VAL A 1 279 ? 10.188 -14.109 14.828 1 88.56 279 VAL A O 1
ATOM 2089 N N . ASP A 1 280 ? 10.57 -15.18 12.977 1 89.81 280 ASP A N 1
ATOM 2090 C CA . ASP A 1 280 ? 12.023 -15.062 13.062 1 89.81 280 ASP A CA 1
ATOM 2091 C C . ASP A 1 280 ? 12.531 -13.844 12.297 1 89.81 280 ASP A C 1
ATOM 2093 O O . ASP A 1 280 ? 12.766 -13.922 11.094 1 89.81 280 ASP A O 1
ATOM 2097 N N . ASP A 1 281 ? 12.789 -12.773 12.992 1 90.5 281 ASP A N 1
ATOM 2098 C CA . ASP A 1 281 ? 13.172 -11.539 12.312 1 90.5 281 ASP A CA 1
ATOM 2099 C C . ASP A 1 281 ? 14.648 -11.562 11.914 1 90.5 281 ASP A C 1
ATOM 2101 O O . ASP A 1 281 ? 15.172 -10.57 11.414 1 90.5 281 ASP A O 1
ATOM 2105 N N . THR A 1 282 ? 15.312 -12.664 12.141 1 92.31 282 THR A N 1
ATOM 2106 C CA . THR A 1 282 ? 16.703 -12.797 11.719 1 92.31 282 THR A CA 1
ATOM 2107 C C . THR A 1 282 ? 16.828 -13.758 10.539 1 92.31 282 THR A C 1
ATOM 2109 O O . THR A 1 282 ? 17.938 -14.117 10.141 1 92.31 282 THR A O 1
ATOM 2112 N N . ALA A 1 283 ? 15.734 -14.148 10.07 1 93.56 283 ALA A N 1
ATOM 2113 C CA . ALA A 1 283 ? 15.727 -15.125 8.992 1 93.56 283 ALA A CA 1
ATOM 2114 C C . ALA A 1 283 ? 16.516 -14.625 7.785 1 93.56 283 ALA A C 1
ATOM 2116 O O . ALA A 1 283 ? 17.141 -15.414 7.078 1 93.56 283 ALA A O 1
ATOM 2117 N N . SER A 1 284 ? 16.531 -13.367 7.52 1 94.69 284 SER A N 1
ATOM 2118 C CA . SER A 1 284 ? 17.25 -12.742 6.426 1 94.69 284 SER A CA 1
ATOM 2119 C C . SER A 1 284 ? 17.812 -11.383 6.84 1 94.69 284 SER A C 1
ATOM 2121 O O . SER A 1 284 ? 17.531 -10.898 7.938 1 94.69 284 SER A O 1
ATOM 2123 N N . VAL A 1 285 ? 18.547 -10.781 5.93 1 94.75 285 VAL A N 1
ATOM 2124 C CA . VAL A 1 285 ? 19.125 -9.477 6.203 1 94.75 285 VAL A CA 1
ATOM 2125 C C . VAL A 1 285 ? 18.031 -8.414 6.23 1 94.75 285 VAL A C 1
ATOM 2127 O O . VAL A 1 285 ? 18.234 -7.316 6.754 1 94.75 285 VAL A O 1
ATOM 2130 N N . LEU A 1 286 ? 16.844 -8.75 5.672 1 95.44 286 LEU A N 1
ATOM 2131 C CA . LEU A 1 286 ? 15.727 -7.805 5.668 1 95.44 286 LEU A CA 1
ATOM 2132 C C . LEU A 1 286 ? 14.703 -8.164 6.742 1 95.44 286 LEU A C 1
ATOM 2134 O O . LEU A 1 286 ? 13.664 -7.512 6.855 1 95.44 286 LEU A O 1
ATOM 2138 N N . GLY A 1 287 ? 14.969 -9.203 7.449 1 95.88 287 GLY A N 1
ATOM 2139 C CA . GLY A 1 287 ? 14.07 -9.594 8.531 1 95.88 287 GLY A CA 1
ATOM 2140 C C . GLY A 1 287 ? 13.414 -10.945 8.305 1 95.88 287 GLY A C 1
ATOM 2141 O O . GLY A 1 287 ? 14.031 -11.859 7.766 1 95.88 287 GLY A O 1
ATOM 2142 N N . ALA A 1 288 ? 12.18 -11.047 8.734 1 97.06 288 ALA A N 1
ATOM 2143 C CA . ALA A 1 288 ? 11.445 -12.312 8.75 1 97.06 288 ALA A CA 1
ATOM 2144 C C . ALA A 1 288 ? 11.016 -12.719 7.348 1 97.06 288 ALA A C 1
ATOM 2146 O O . ALA A 1 288 ? 10.938 -11.883 6.445 1 97.06 288 ALA A O 1
ATOM 2147 N N . ALA A 1 289 ? 10.812 -13.977 7.152 1 97.5 289 ALA A N 1
ATOM 2148 C CA . ALA A 1 289 ? 10.227 -14.547 5.941 1 97.5 289 ALA A CA 1
ATOM 2149 C C . ALA A 1 289 ? 9.047 -15.445 6.273 1 97.5 289 ALA A C 1
ATOM 2151 O O . ALA A 1 289 ? 9.086 -16.656 6.02 1 97.5 289 ALA A O 1
ATOM 2152 N N . PRO A 1 290 ? 7.969 -14.805 6.727 1 97.81 290 PRO A N 1
ATOM 2153 C CA . PRO A 1 290 ? 6.82 -15.617 7.148 1 97.81 290 PRO A CA 1
ATOM 2154 C C . PRO A 1 290 ? 6.156 -16.344 5.98 1 97.81 290 PRO A C 1
ATOM 2156 O O . PRO A 1 290 ? 6.43 -16.031 4.82 1 97.81 290 PRO A O 1
ATOM 2159 N N . HIS A 1 291 ? 5.312 -17.312 6.359 1 97.44 291 HIS A N 1
ATOM 2160 C CA . HIS A 1 291 ? 4.555 -18.062 5.371 1 97.44 291 HIS A CA 1
ATOM 2161 C C . HIS A 1 291 ? 3.418 -17.234 4.789 1 97.44 291 HIS A C 1
ATOM 2163 O O . HIS A 1 291 ? 3.203 -17.219 3.576 1 97.44 291 HIS A O 1
ATOM 2169 N N . GLN A 1 292 ? 2.695 -16.609 5.695 1 96.88 292 GLN A N 1
ATOM 2170 C CA . GLN A 1 292 ? 1.536 -15.82 5.301 1 96.88 292 GLN A CA 1
ATOM 2171 C C . GLN A 1 292 ? 1.488 -14.5 6.059 1 96.88 292 GLN A C 1
ATOM 2173 O O . GLN A 1 292 ? 2.021 -14.391 7.168 1 96.88 292 GLN A O 1
ATOM 2178 N N . ILE A 1 293 ? 0.972 -13.547 5.441 1 97.12 293 ILE A N 1
ATOM 2179 C CA . ILE A 1 293 ? 0.567 -12.289 6.07 1 97.12 293 ILE A CA 1
ATOM 2180 C C . ILE A 1 293 ? -0.936 -12.086 5.891 1 97.12 293 ILE A C 1
ATOM 2182 O O . ILE A 1 293 ? -1.434 -12.047 4.762 1 97.12 293 ILE A O 1
ATOM 2186 N N . ARG A 1 294 ? -1.672 -11.992 6.934 1 95.31 294 ARG A N 1
ATOM 2187 C CA . ARG A 1 294 ? -3.104 -11.719 6.918 1 95.31 294 ARG A CA 1
ATOM 2188 C C . ARG A 1 294 ? -3.422 -10.422 7.668 1 95.31 294 ARG A C 1
ATOM 2190 O O . ARG A 1 294 ? -2.826 -10.141 8.711 1 95.31 294 ARG A O 1
ATOM 2197 N N . ALA A 1 295 ? -4.238 -9.695 7.07 1 96.31 295 ALA A N 1
ATOM 2198 C CA . ALA A 1 295 ? -4.578 -8.43 7.719 1 96.31 295 ALA A CA 1
ATOM 2199 C C . ALA A 1 295 ? -6.086 -8.188 7.684 1 96.31 295 ALA A C 1
ATOM 2201 O O . ALA A 1 295 ? -6.762 -8.562 6.723 1 96.31 295 ALA A O 1
ATOM 2202 N N . PHE A 1 296 ? -6.582 -7.57 8.711 1 95 296 PHE A N 1
ATOM 2203 C CA . PHE A 1 296 ? -7.969 -7.148 8.875 1 95 296 PHE A CA 1
ATOM 2204 C C . PHE A 1 296 ? -8.047 -5.645 9.125 1 95 296 PHE A C 1
ATOM 2206 O O . PHE A 1 296 ? -7.734 -5.176 10.227 1 95 296 PHE A O 1
ATOM 2213 N N . ILE A 1 297 ? -8.547 -4.93 8.242 1 95.94 297 ILE A N 1
ATOM 2214 C CA . ILE A 1 297 ? -8.453 -3.475 8.234 1 95.94 297 ILE A CA 1
ATOM 2215 C C . ILE A 1 297 ? -9.477 -2.889 9.203 1 95.94 297 ILE A C 1
ATOM 2217 O O . ILE A 1 297 ? -9.273 -1.805 9.75 1 95.94 297 ILE A O 1
ATOM 2221 N N . SER A 1 298 ? -10.602 -3.592 9.461 1 94.25 298 SER A N 1
ATOM 2222 C CA . SER A 1 298 ? -11.594 -3.102 10.414 1 94.25 298 SER A CA 1
ATOM 2223 C C . SER A 1 298 ? -11.008 -2.949 11.805 1 94.25 298 SER A C 1
ATOM 2225 O O . SER A 1 298 ? -11.484 -2.141 12.609 1 94.25 298 SER A O 1
ATOM 2227 N N . ARG A 1 299 ? -9.977 -3.713 12.047 1 95.5 299 ARG A N 1
ATOM 2228 C CA . ARG A 1 299 ? -9.328 -3.652 13.352 1 95.5 299 ARG A CA 1
ATOM 2229 C C . ARG A 1 299 ? -7.891 -3.148 13.227 1 95.5 299 ARG A C 1
ATOM 2231 O O . ARG A 1 299 ? -7.195 -2.973 14.227 1 95.5 299 ARG A O 1
ATOM 2238 N N . PHE A 1 300 ? -7.48 -2.943 12.062 1 97 300 PHE A N 1
ATOM 2239 C CA . PHE A 1 300 ? -6.094 -2.592 11.766 1 97 300 PHE A CA 1
ATOM 2240 C C . PHE A 1 300 ? -5.133 -3.568 12.43 1 97 300 PHE A C 1
ATOM 2242 O O . PHE A 1 300 ? -4.18 -3.154 13.086 1 97 300 PHE A O 1
ATOM 2249 N N . HIS A 1 301 ? -5.422 -4.828 12.117 1 95.25 301 HIS A N 1
ATOM 2250 C CA . HIS A 1 301 ? -4.676 -5.93 12.703 1 95.25 301 HIS A CA 1
ATOM 2251 C C . HIS A 1 301 ? -4.027 -6.797 11.625 1 95.25 301 HIS A C 1
ATOM 2253 O O . HIS A 1 301 ? -4.629 -7.043 10.578 1 95.25 301 HIS A O 1
ATOM 2259 N N . GLN A 1 302 ? -2.826 -7.227 11.891 1 95.5 302 GLN A N 1
ATOM 2260 C CA . GLN A 1 302 ? -2.07 -8.078 10.977 1 95.5 302 GLN A CA 1
ATOM 2261 C C . GLN A 1 302 ? -1.449 -9.258 11.711 1 95.5 302 GLN A C 1
ATOM 2263 O O . GLN A 1 302 ? -0.964 -9.117 12.836 1 95.5 302 GLN A O 1
ATOM 2268 N N . MET A 1 303 ? -1.46 -10.406 11.102 1 94.25 303 MET A N 1
ATOM 2269 C CA . MET A 1 303 ? -0.851 -11.609 11.664 1 94.25 303 MET A CA 1
ATOM 2270 C C . MET A 1 303 ? -0.12 -12.406 10.594 1 94.25 303 MET A C 1
ATOM 2272 O O . MET A 1 303 ? -0.292 -12.148 9.398 1 94.25 303 MET A O 1
ATOM 2276 N N . THR A 1 304 ? 0.725 -13.336 11.031 1 96.25 304 THR A N 1
ATOM 2277 C CA . THR A 1 304 ? 1.554 -14.125 10.125 1 96.25 304 THR A CA 1
ATOM 2278 C C . THR A 1 304 ? 1.422 -15.617 10.422 1 96.25 304 THR A C 1
ATOM 2280 O O . THR A 1 304 ? 2.377 -16.25 10.875 1 96.25 304 THR A O 1
ATOM 2283 N N . PRO A 1 305 ? 0.368 -16.219 10.07 1 94.25 305 PRO A N 1
ATOM 2284 C CA . PRO A 1 305 ? 0.208 -17.641 10.336 1 94.25 305 PRO A CA 1
ATOM 2285 C C . PRO A 1 305 ? 1.072 -18.516 9.43 1 94.25 305 PRO A C 1
ATOM 2287 O O . PRO A 1 305 ? 1.432 -18.094 8.328 1 94.25 305 PRO A O 1
ATOM 2290 N N . THR A 1 306 ? 1.43 -19.641 9.945 1 95.75 306 THR A N 1
ATOM 2291 C CA . THR A 1 306 ? 2.152 -20.656 9.188 1 95.75 306 THR A CA 1
ATOM 2292 C C . THR A 1 306 ? 1.339 -21.953 9.094 1 95.75 306 THR A C 1
ATOM 2294 O O . THR A 1 306 ? 0.878 -22.469 10.109 1 95.75 306 THR A O 1
ATOM 2297 N N . VAL A 1 307 ? 1.125 -22.391 7.898 1 93.88 307 VAL A N 1
ATOM 2298 C CA . VAL A 1 307 ? 0.305 -23.562 7.66 1 93.88 307 VAL A CA 1
ATOM 2299 C C . VAL A 1 307 ? 1.117 -24.609 6.898 1 93.88 307 VAL A C 1
ATOM 2301 O O . VAL A 1 307 ? 1.789 -24.297 5.918 1 93.88 307 VAL A O 1
ATOM 2304 N N . ARG A 1 308 ? 1.081 -25.812 7.367 1 93.88 308 ARG A N 1
ATOM 2305 C CA . ARG A 1 308 ? 1.754 -26.906 6.691 1 93.88 308 ARG A CA 1
ATOM 2306 C C . ARG A 1 308 ? 0.948 -27.391 5.484 1 93.88 308 ARG A C 1
ATOM 2308 O O . ARG A 1 308 ? -0.283 -27.328 5.492 1 93.88 308 ARG A O 1
ATOM 2315 N N . ARG A 1 309 ? 1.63 -27.875 4.598 1 94.06 309 ARG A N 1
ATOM 2316 C CA . ARG A 1 309 ? 1.011 -28.453 3.406 1 94.06 309 ARG A CA 1
ATOM 2317 C C . ARG A 1 309 ? 0.025 -29.547 3.775 1 94.06 309 ARG A C 1
ATOM 2319 O O . ARG A 1 309 ? 0.34 -30.438 4.582 1 94.06 309 ARG A O 1
ATOM 2326 N N . PHE A 1 310 ? -1.201 -29.422 3.211 1 92 310 PHE A N 1
ATOM 2327 C CA . PHE A 1 310 ? -2.227 -30.438 3.43 1 92 310 PHE A CA 1
ATOM 2328 C C . PHE A 1 310 ? -2.055 -31.609 2.461 1 92 310 PHE A C 1
ATOM 2330 O O . PHE A 1 310 ? -2.016 -31.406 1.245 1 92 310 PHE A O 1
ATOM 2337 N N . GLU A 1 311 ? -1.994 -32.781 2.971 1 90.56 311 GLU A N 1
ATOM 2338 C CA . GLU A 1 311 ? -1.716 -33.938 2.154 1 90.56 311 GLU A CA 1
ATOM 2339 C C . GLU A 1 311 ? -2.791 -34.156 1.091 1 90.56 311 GLU A C 1
ATOM 2341 O O . GLU A 1 311 ? -2.506 -34.625 -0.007 1 90.56 311 GLU A O 1
ATOM 2346 N N . ARG A 1 312 ? -3.975 -33.812 1.384 1 91.94 312 ARG A N 1
ATOM 2347 C CA . ARG A 1 312 ? -5.086 -34.031 0.465 1 91.94 312 ARG A CA 1
ATOM 2348 C C . ARG A 1 312 ? -5.496 -32.719 -0.216 1 91.94 312 ARG A C 1
ATOM 2350 O O . ARG A 1 312 ? -6.672 -32.531 -0.516 1 91.94 312 ARG A O 1
ATOM 2357 N N . CYS A 1 313 ? -4.539 -31.859 -0.309 1 93.75 313 CYS A N 1
ATOM 2358 C CA . CYS A 1 313 ? -4.824 -30.594 -0.984 1 93.75 313 CYS A CA 1
ATOM 2359 C C . CYS A 1 313 ? -5.234 -30.828 -2.434 1 93.75 313 CYS A C 1
ATOM 2361 O O . CYS A 1 313 ? -4.641 -31.672 -3.121 1 93.75 313 CYS A O 1
ATOM 2363 N N . VAL A 1 314 ? -6.086 -30.031 -2.953 1 93.25 314 VAL A N 1
ATOM 2364 C CA . VAL A 1 314 ? -6.648 -30.203 -4.289 1 93.25 314 VAL A CA 1
ATOM 2365 C C . VAL A 1 314 ? -5.73 -29.562 -5.324 1 93.25 314 VAL A C 1
ATOM 2367 O O . VAL A 1 314 ? -5.977 -29.672 -6.531 1 93.25 314 VAL A O 1
ATOM 2370 N N . ALA A 1 315 ? -4.652 -28.906 -4.891 1 95.44 315 ALA A N 1
ATOM 2371 C CA . ALA A 1 315 ? -3.779 -28.219 -5.836 1 95.44 315 ALA A CA 1
ATOM 2372 C C . ALA A 1 315 ? -2.338 -28.703 -5.703 1 95.44 315 ALA A C 1
ATOM 2374 O O . ALA A 1 315 ? -1.752 -29.188 -6.672 1 95.44 315 ALA A O 1
ATOM 2375 N N . CYS A 1 316 ? -1.879 -28.719 -4.488 1 95.94 316 CYS A N 1
ATOM 2376 C CA . CYS A 1 316 ? -0.464 -29.031 -4.328 1 95.94 316 CYS A CA 1
ATOM 2377 C C . CYS A 1 316 ? -0.282 -30.406 -3.713 1 95.94 316 CYS A C 1
ATOM 2379 O O . CYS A 1 316 ? 0.843 -30.828 -3.43 1 95.94 316 CYS A O 1
ATOM 2381 N N . GLY A 1 317 ? -1.355 -31.141 -3.484 1 94.25 317 GLY A N 1
ATOM 2382 C CA . GLY A 1 317 ? -1.26 -32.469 -2.918 1 94.25 317 GLY A CA 1
ATOM 2383 C C . GLY A 1 317 ? -0.591 -33.469 -3.846 1 94.25 317 GLY A C 1
ATOM 2384 O O . GLY A 1 317 ? -0.693 -33.344 -5.07 1 94.25 317 GLY A O 1
ATOM 2385 N N . GLU A 1 318 ? -0.037 -34.5 -3.232 1 94 318 GLU A N 1
ATOM 2386 C CA . GLU A 1 318 ? 0.738 -35.438 -4.016 1 94 318 GLU A CA 1
ATOM 2387 C C . GLU A 1 318 ? -0.151 -36.219 -4.992 1 94 318 GLU A C 1
ATOM 2389 O O . GLU A 1 318 ? 0.257 -36.5 -6.121 1 94 318 GLU A O 1
ATOM 2394 N N . ALA A 1 319 ? -1.333 -36.562 -4.594 1 95.12 319 ALA A N 1
ATOM 2395 C CA . ALA A 1 319 ? -2.238 -37.312 -5.469 1 95.12 319 ALA A CA 1
ATOM 2396 C C . ALA A 1 319 ? -2.568 -36.5 -6.723 1 95.12 319 ALA A C 1
ATOM 2398 O O . ALA A 1 319 ? -2.605 -37.062 -7.824 1 95.12 319 ALA A O 1
ATOM 2399 N N . VAL A 1 320 ? -2.799 -35.281 -6.516 1 96.19 320 VAL A N 1
ATOM 2400 C CA . VAL A 1 320 ? -3.146 -34.406 -7.621 1 96.19 320 VAL A CA 1
ATOM 2401 C C . VAL A 1 320 ? -1.932 -34.188 -8.523 1 96.19 320 VAL A C 1
ATOM 2403 O O . VAL A 1 320 ? -2.043 -34.281 -9.75 1 96.19 320 VAL A O 1
ATOM 2406 N N . LEU A 1 321 ? -0.79 -34 -7.949 1 96.69 321 LEU A N 1
ATOM 2407 C CA . LEU A 1 321 ? 0.445 -33.812 -8.703 1 96.69 321 LEU A CA 1
ATOM 2408 C C . LEU A 1 321 ? 0.79 -35.062 -9.516 1 96.69 321 LEU A C 1
ATOM 2410 O O . LEU A 1 321 ? 1.206 -34.969 -10.672 1 96.69 321 LEU A O 1
ATOM 2414 N N . SER A 1 322 ? 0.601 -36.188 -8.891 1 96.56 322 SER A N 1
ATOM 2415 C CA . SER A 1 322 ? 0.874 -37.438 -9.578 1 96.56 322 SER A CA 1
ATOM 2416 C C . SER A 1 322 ? -0.058 -37.625 -10.766 1 96.56 322 SER A C 1
ATOM 2418 O O . SER A 1 322 ? 0.37 -38.094 -11.828 1 96.56 322 SER A O 1
ATOM 2420 N N . ALA A 1 323 ? -1.308 -37.312 -10.57 1 97.06 323 ALA A N 1
ATOM 2421 C CA . ALA A 1 323 ? -2.275 -37.406 -11.656 1 97.06 323 ALA A CA 1
ATOM 2422 C C . ALA A 1 323 ? -1.893 -36.5 -12.812 1 97.06 323 ALA A C 1
ATOM 2424 O O . ALA A 1 323 ? -1.996 -36.875 -13.984 1 97.06 323 ALA A O 1
ATOM 2425 N N . TYR A 1 324 ? -1.469 -35.312 -12.539 1 97.5 324 TYR A N 1
ATOM 2426 C CA . TYR A 1 324 ? -1.049 -34.375 -13.562 1 97.5 324 TYR A CA 1
ATOM 2427 C C . TYR A 1 324 ? 0.19 -34.875 -14.297 1 97.5 324 TYR A C 1
ATOM 2429 O O . TYR A 1 324 ? 0.276 -34.75 -15.523 1 97.5 324 TYR A O 1
ATOM 2437 N N . ARG A 1 325 ? 1.134 -35.406 -13.547 1 96.5 325 ARG A N 1
ATOM 2438 C CA . ARG A 1 325 ? 2.363 -35.938 -14.156 1 96.5 325 ARG A CA 1
ATOM 2439 C C . ARG A 1 325 ? 2.076 -37.094 -15.078 1 96.5 325 ARG A C 1
ATOM 2441 O O . ARG A 1 325 ? 2.695 -37.219 -16.141 1 96.5 325 ARG A O 1
ATOM 2448 N N . LYS A 1 326 ? 1.149 -37.844 -14.703 1 97.19 326 LYS A N 1
ATOM 2449 C CA . LYS A 1 326 ? 0.848 -39.094 -15.43 1 97.19 326 LYS A CA 1
ATOM 2450 C C . LYS A 1 326 ? -0.02 -38.812 -16.656 1 97.19 326 LYS A C 1
ATOM 2452 O O . LYS A 1 326 ? 0.195 -39.375 -17.719 1 97.19 326 LYS A O 1
ATOM 2457 N N . HIS A 1 327 ? -1.059 -37.906 -16.469 1 97.25 327 HIS A N 1
ATOM 2458 C CA . HIS A 1 327 ? -2.074 -37.781 -17.516 1 97.25 327 HIS A CA 1
ATOM 2459 C C . HIS A 1 327 ? -2.01 -36.438 -18.188 1 97.25 327 HIS A C 1
ATOM 2461 O O . HIS A 1 327 ? -2.68 -36.188 -19.203 1 97.25 327 HIS A O 1
ATOM 2467 N N . SER A 1 328 ? -1.289 -35.531 -17.656 1 96.88 328 SER A N 1
ATOM 2468 C CA . SER A 1 328 ? -1.031 -34.219 -18.219 1 96.88 328 SER A CA 1
ATOM 2469 C C . SER A 1 328 ? -2.33 -33.5 -18.594 1 96.88 328 SER A C 1
ATOM 2471 O O . SER A 1 328 ? -3.215 -33.344 -17.75 1 96.88 328 SER A O 1
ATOM 2473 N N . PHE A 1 329 ? -2.482 -33.188 -19.891 1 98 329 PHE A N 1
ATOM 2474 C CA . PHE A 1 329 ? -3.617 -32.375 -20.328 1 98 329 PHE A CA 1
ATOM 2475 C C . PHE A 1 329 ? -4.926 -33.125 -20.141 1 98 329 PHE A C 1
ATOM 2477 O O . PHE A 1 329 ? -5.961 -32.531 -19.844 1 98 329 PHE A O 1
ATOM 2484 N N . ALA A 1 330 ? -4.895 -34.438 -20.297 1 97.31 330 ALA A N 1
ATOM 2485 C CA . ALA A 1 330 ? -6.113 -35.25 -20.125 1 97.31 330 ALA A CA 1
ATOM 2486 C C . ALA A 1 330 ? -6.68 -35.062 -18.719 1 97.31 330 ALA A C 1
ATOM 2488 O O . ALA A 1 330 ? -7.895 -34.969 -18.531 1 97.31 330 ALA A O 1
ATOM 2489 N N . PHE A 1 331 ? -5.785 -35.094 -17.781 1 97.5 331 PHE A N 1
ATOM 2490 C CA . PHE A 1 331 ? -6.195 -34.875 -16.406 1 97.5 331 PHE A CA 1
ATOM 2491 C C . PHE A 1 331 ? -6.801 -33.469 -16.25 1 97.5 331 PHE A C 1
ATOM 2493 O O . PHE A 1 331 ? -7.863 -33.312 -15.641 1 97.5 331 PHE A O 1
ATOM 2500 N N . LEU A 1 332 ? -6.148 -32.438 -16.828 1 98.12 332 LEU A N 1
ATOM 2501 C CA . LEU A 1 332 ? -6.609 -31.047 -16.719 1 98.12 332 LEU A CA 1
ATOM 2502 C C . LEU A 1 332 ? -7.973 -30.875 -17.391 1 98.12 332 LEU A C 1
ATOM 2504 O O . LEU A 1 332 ? -8.859 -30.219 -16.844 1 98.12 332 LEU A O 1
ATOM 2508 N N . LEU A 1 333 ? -8.117 -31.469 -18.562 1 97.69 333 LEU A N 1
ATOM 2509 C CA . LEU A 1 333 ? -9.375 -31.375 -19.297 1 97.69 333 LEU A CA 1
ATOM 2510 C C . LEU A 1 333 ? -10.531 -31.938 -18.453 1 97.69 333 LEU A C 1
ATOM 2512 O O . LEU A 1 333 ? -11.617 -31.344 -18.422 1 97.69 333 LEU A O 1
ATOM 2516 N N . ARG A 1 334 ? -10.258 -33.031 -17.812 1 96.25 334 ARG A N 1
ATOM 2517 C CA . ARG A 1 334 ? -11.266 -33.625 -16.938 1 96.25 334 ARG A CA 1
ATOM 2518 C C . ARG A 1 334 ? -11.617 -32.688 -15.789 1 96.25 334 ARG A C 1
ATOM 2520 O O . ARG A 1 334 ? -12.797 -32.531 -15.453 1 96.25 334 ARG A O 1
ATOM 2527 N N . VAL A 1 335 ? -10.617 -32.094 -15.164 1 96 335 VAL A N 1
ATOM 2528 C CA . VAL A 1 335 ? -10.812 -31.188 -14.031 1 96 335 VAL A CA 1
ATOM 2529 C C . VAL A 1 335 ? -11.602 -29.953 -14.477 1 96 335 VAL A C 1
ATOM 2531 O O . VAL A 1 335 ? -12.469 -29.469 -13.75 1 96 335 VAL A O 1
ATOM 2534 N N . PHE A 1 336 ? -11.289 -29.375 -15.703 1 96.25 336 PHE A N 1
ATOM 2535 C CA . PHE A 1 336 ? -12 -28.219 -16.234 1 96.25 336 PHE A CA 1
ATOM 2536 C C . PHE A 1 336 ? -13.484 -28.531 -16.406 1 96.25 336 PHE A C 1
ATOM 2538 O O . PHE A 1 336 ? -14.336 -27.719 -16.047 1 96.25 336 PHE A O 1
ATOM 2545 N N . ASN A 1 337 ? -13.797 -29.719 -16.812 1 95.5 337 ASN A N 1
ATOM 2546 C CA . ASN A 1 337 ? -15.164 -30.094 -17.141 1 95.5 337 ASN A CA 1
ATOM 2547 C C . ASN A 1 337 ? -15.898 -30.656 -15.938 1 95.5 337 ASN A C 1
ATOM 2549 O O . ASN A 1 337 ? -17.125 -30.547 -15.836 1 95.5 337 ASN A O 1
ATOM 2553 N N . GLU A 1 338 ? -15.125 -31.312 -15.023 1 93.81 338 GLU A N 1
ATOM 2554 C CA . GLU A 1 338 ? -15.68 -31.922 -13.828 1 93.81 338 GLU A CA 1
ATOM 2555 C C . GLU A 1 338 ? -14.844 -31.594 -12.594 1 93.81 338 GLU A C 1
ATOM 2557 O O . GLU A 1 338 ? -14.117 -32.469 -12.086 1 93.81 338 GLU A O 1
ATOM 2562 N N . PRO A 1 339 ? -15.094 -30.5 -12.016 1 91.12 339 PRO A N 1
ATOM 2563 C CA . PRO A 1 339 ? -14.25 -30.078 -10.898 1 91.12 339 PRO A CA 1
ATOM 2564 C C . PRO A 1 339 ? -14.336 -31.031 -9.703 1 91.12 339 PRO A C 1
ATOM 2566 O O . PRO A 1 339 ? -13.383 -31.125 -8.922 1 91.12 339 PRO A O 1
ATOM 2569 N N . LYS A 1 340 ? -15.375 -31.75 -9.531 1 88.94 340 LYS A N 1
ATOM 2570 C CA . LYS A 1 340 ? -15.531 -32.688 -8.445 1 88.94 340 LYS A CA 1
ATOM 2571 C C . LYS A 1 340 ? -14.477 -33.812 -8.516 1 88.94 340 LYS A C 1
ATOM 2573 O O . LYS A 1 340 ? -14.188 -34.469 -7.512 1 88.94 340 LYS A O 1
ATOM 2578 N N . HIS A 1 341 ? -13.992 -34.031 -9.672 1 91.19 341 HIS A N 1
ATOM 2579 C CA . HIS A 1 341 ? -12.93 -35 -9.867 1 91.19 341 HIS A CA 1
ATOM 2580 C C . HIS A 1 341 ? -11.734 -34.719 -8.961 1 91.19 341 HIS A C 1
ATOM 2582 O O . HIS A 1 341 ? -11.055 -35.625 -8.5 1 91.19 341 HIS A O 1
ATOM 2588 N N . LEU A 1 342 ? -11.484 -33.469 -8.68 1 91.62 342 LEU A N 1
ATOM 2589 C CA . LEU A 1 342 ? -10.375 -33.062 -7.82 1 91.62 342 LEU A CA 1
ATOM 2590 C C . LEU A 1 342 ? -10.562 -33.625 -6.41 1 91.62 342 LEU A C 1
ATOM 2592 O O . LEU A 1 342 ? -9.602 -34.062 -5.781 1 91.62 342 LEU A O 1
ATOM 2596 N N . GLU A 1 343 ? -11.727 -33.5 -5.926 1 87.56 343 GLU A N 1
ATOM 2597 C CA . GLU A 1 343 ? -12.023 -33.969 -4.582 1 87.56 343 GLU A CA 1
ATOM 2598 C C . GLU A 1 343 ? -11.867 -35.5 -4.496 1 87.56 343 GLU A C 1
ATOM 2600 O O . GLU A 1 343 ? -11.438 -36.031 -3.469 1 87.56 343 GLU A O 1
ATOM 2605 N N . CYS A 1 344 ? -12.203 -36.125 -5.539 1 88.44 344 CYS A N 1
ATOM 2606 C CA . CYS A 1 344 ? -12.078 -37.562 -5.594 1 88.44 344 CYS A CA 1
ATOM 2607 C C . CYS A 1 344 ? -10.617 -38 -5.59 1 88.44 344 CYS A C 1
ATOM 2609 O O . CYS A 1 344 ? -10.219 -38.844 -4.812 1 88.44 344 CYS A O 1
ATOM 2611 N N . ILE A 1 345 ? -9.844 -37.375 -6.383 1 91.31 345 ILE A N 1
ATOM 2612 C CA . ILE A 1 345 ? -8.453 -37.75 -6.555 1 91.31 345 ILE A CA 1
ATOM 2613 C C . ILE A 1 345 ? -7.656 -37.375 -5.301 1 91.31 345 ILE A C 1
ATOM 2615 O O . ILE A 1 345 ? -6.742 -38.094 -4.906 1 91.31 345 ILE A O 1
ATOM 2619 N N . SER A 1 346 ? -7.961 -36.25 -4.719 1 90.5 346 SER A N 1
ATOM 2620 C CA . SER A 1 346 ? -7.219 -35.781 -3.555 1 90.5 346 SER A CA 1
ATOM 2621 C C . SER A 1 346 ? -7.582 -36.594 -2.309 1 90.5 346 SER A C 1
ATOM 2623 O O . SER A 1 346 ? -6.848 -36.562 -1.318 1 90.5 346 SER A O 1
ATOM 2625 N N . GLY A 1 347 ? -8.766 -37.188 -2.289 1 85.56 347 GLY A N 1
ATOM 2626 C CA . GLY A 1 347 ? -9.266 -37.906 -1.133 1 85.56 347 GLY A CA 1
ATOM 2627 C C . GLY A 1 347 ? -10.078 -37.062 -0.193 1 85.56 347 GLY A C 1
ATOM 2628 O O . GLY A 1 347 ? -10.445 -37.469 0.902 1 85.56 347 GLY A O 1
ATOM 2629 N N . LEU A 1 348 ? -10.289 -35.906 -0.532 1 78 348 LEU A N 1
ATOM 2630 C CA . LEU A 1 348 ? -11.039 -34.969 0.293 1 78 348 LEU A CA 1
ATOM 2631 C C . LEU A 1 348 ? -12.484 -35.406 0.453 1 78 348 LEU A C 1
ATOM 2633 O O . LEU A 1 348 ? -13.086 -35.219 1.517 1 78 348 LEU A O 1
ATOM 2637 N N . GLU A 1 349 ? -13.016 -35.906 -0.601 1 72.56 349 GLU A N 1
ATOM 2638 C CA . GLU A 1 349 ? -14.391 -36.406 -0.546 1 72.56 349 GLU A CA 1
ATOM 2639 C C . GLU A 1 349 ? -14.547 -37.469 0.542 1 72.56 349 GLU A C 1
ATOM 2641 O O . GLU A 1 349 ? -15.523 -37.438 1.296 1 72.56 349 GLU A O 1
ATOM 2646 N N . GLN A 1 350 ? -13.586 -38.219 0.602 1 69.88 350 GLN A N 1
ATOM 2647 C CA . GLN A 1 350 ? -13.609 -39.281 1.604 1 69.88 350 GLN A CA 1
ATOM 2648 C C . GLN A 1 350 ? -13.484 -38.719 3.014 1 69.88 350 GLN A C 1
ATOM 2650 O O . GLN A 1 350 ? -14.148 -39.188 3.941 1 69.88 350 GLN A O 1
ATOM 2655 N N . LEU A 1 351 ? -12.648 -37.75 3.146 1 69 351 LEU A N 1
ATOM 2656 C CA . LEU A 1 351 ? -12.453 -37.094 4.441 1 69 351 LEU A CA 1
ATOM 2657 C C . LEU A 1 351 ? -13.727 -36.375 4.891 1 69 351 LEU A C 1
ATOM 2659 O O . LEU A 1 351 ? -14.117 -36.469 6.055 1 69 351 LEU A O 1
ATOM 2663 N N . GLN A 1 352 ? -14.375 -35.688 3.965 1 67 352 GLN A N 1
ATOM 2664 C CA . GLN A 1 352 ? -15.617 -34.969 4.273 1 67 352 GLN A CA 1
ATOM 2665 C C . GLN A 1 352 ? -16.734 -35.938 4.625 1 67 352 GLN A C 1
ATOM 2667 O O . GLN A 1 352 ? -17.5 -35.719 5.559 1 67 352 GLN A O 1
ATOM 2672 N N . ALA A 1 353 ? -16.734 -37 3.92 1 63.97 353 ALA A N 1
ATOM 2673 C CA . ALA A 1 353 ? -17.719 -38.031 4.176 1 63.97 353 ALA A CA 1
ATOM 2674 C C . ALA A 1 353 ? -17.484 -38.688 5.539 1 63.97 353 ALA A C 1
ATOM 2676 O O . ALA A 1 353 ? -18.438 -38.938 6.273 1 63.97 353 ALA A O 1
ATOM 2677 N N . SER A 1 354 ? -16.234 -38.844 5.812 1 63.09 354 SER A N 1
ATOM 2678 C CA . SER A 1 354 ? -15.898 -39.438 7.098 1 63.09 354 SER A CA 1
ATOM 2679 C C . SER A 1 354 ? -16.203 -38.5 8.25 1 63.09 354 SER A C 1
ATOM 2681 O O . SER A 1 354 ? -16.688 -38.906 9.297 1 63.09 354 SER A O 1
ATOM 2683 N N . ALA A 1 355 ? -15.922 -37.219 8.031 1 57.59 355 ALA A N 1
ATOM 2684 C CA . ALA A 1 355 ? -16.219 -36.219 9.062 1 57.59 355 ALA A CA 1
ATOM 2685 C C . ALA A 1 355 ? -17.719 -36.094 9.289 1 57.59 355 ALA A C 1
ATOM 2687 O O . ALA A 1 355 ? -18.172 -35.969 10.43 1 57.59 355 ALA A O 1
ATOM 2688 N N . GLU A 1 356 ? -18.484 -36.156 8.172 1 57.44 356 GLU A N 1
ATOM 2689 C CA . GLU A 1 356 ? -19.938 -36.094 8.25 1 57.44 356 GLU A CA 1
ATOM 2690 C C . GLU A 1 356 ? -20.484 -37.344 8.945 1 57.44 356 GLU A C 1
ATOM 2692 O O . GLU A 1 356 ? -21.438 -37.25 9.734 1 57.44 356 GLU A O 1
ATOM 2697 N N . GLN A 1 357 ? -19.891 -38.375 8.68 1 58.09 357 GLN A N 1
ATOM 2698 C CA . GLN A 1 357 ? -20.297 -39.594 9.336 1 58.09 357 GLN A CA 1
ATOM 2699 C C . GLN A 1 357 ? -20 -39.562 10.836 1 58.09 357 GLN A C 1
ATOM 2701 O O . GLN A 1 357 ? -20.812 -40 11.648 1 58.09 357 GLN A O 1
ATOM 2706 N N . LEU A 1 358 ? -18.812 -39 11.055 1 54.66 358 LEU A N 1
ATOM 2707 C CA . LEU A 1 358 ? -18.438 -38.875 12.461 1 54.66 358 LEU A CA 1
ATOM 2708 C C . LEU A 1 358 ? -19.344 -37.875 13.18 1 54.66 358 LEU A C 1
ATOM 2710 O O . LEU A 1 358 ? -19.719 -38.094 14.328 1 54.66 358 LEU A O 1
ATOM 2714 N N . ARG A 1 359 ? -19.688 -36.844 12.516 1 54.88 359 ARG A N 1
ATOM 2715 C CA . ARG A 1 359 ? -20.609 -35.875 13.094 1 54.88 359 ARG A CA 1
ATOM 2716 C C . ARG A 1 359 ? -21.984 -36.5 13.32 1 54.88 359 ARG A C 1
ATOM 2718 O O . ARG A 1 359 ? -22.625 -36.25 14.344 1 54.88 359 ARG A O 1
ATOM 2725 N N . ILE A 1 360 ? -22.453 -37.25 12.438 1 55.22 360 ILE A N 1
ATOM 2726 C CA . ILE A 1 360 ? -23.734 -37.938 12.531 1 55.22 360 ILE A CA 1
ATOM 2727 C C . ILE A 1 360 ? -23.688 -38.938 13.664 1 55.22 360 ILE A C 1
ATOM 2729 O O . ILE A 1 360 ? -24.641 -39.062 14.445 1 55.22 360 ILE A O 1
ATOM 2733 N N . GLU A 1 361 ? -22.672 -39.531 13.773 1 56.22 361 GLU A N 1
ATOM 2734 C CA . GLU A 1 361 ? -22.547 -40.5 14.844 1 56.22 361 GLU A CA 1
ATOM 2735 C C . GLU A 1 361 ? -22.5 -39.844 16.219 1 56.22 361 GLU A C 1
ATOM 2737 O O . GLU A 1 361 ? -23.094 -40.344 17.172 1 56.22 361 GLU A O 1
ATOM 2742 N N . PHE A 1 362 ? -21.891 -38.656 16.188 1 58.94 362 PHE A N 1
ATOM 2743 C CA . PHE A 1 362 ? -21.844 -37.906 17.438 1 58.94 362 PHE A CA 1
ATOM 2744 C C . PHE A 1 362 ? -23.219 -37.312 17.766 1 58.94 362 PHE A C 1
ATOM 2746 O O . PHE A 1 362 ? -23.625 -37.281 18.922 1 58.94 362 PHE A O 1
ATOM 2753 N N . ASP A 1 363 ? -23.844 -36.781 16.766 1 60.53 363 ASP A N 1
ATOM 2754 C CA . ASP A 1 363 ? -25.188 -36.25 16.969 1 60.53 363 ASP A CA 1
ATOM 2755 C C . ASP A 1 363 ? -26.156 -37.375 17.375 1 60.53 363 ASP A C 1
ATOM 2757 O O . ASP A 1 363 ? -27.031 -37.156 18.219 1 60.53 363 ASP A O 1
ATOM 2761 N N . ASP A 1 364 ? -25.969 -38.469 16.844 1 59.06 364 ASP A N 1
ATOM 2762 C CA . ASP A 1 364 ? -26.812 -39.625 17.203 1 59.06 364 ASP A CA 1
ATOM 2763 C C . ASP A 1 364 ? -26.5 -40.125 18.609 1 59.06 364 ASP A C 1
ATOM 2765 O O . ASP A 1 364 ? -27.406 -40.531 19.344 1 59.06 364 ASP A O 1
ATOM 2769 N N . ASP A 1 365 ? -25.266 -39.906 18.906 1 55.78 365 ASP A N 1
ATOM 2770 C CA . ASP A 1 365 ? -24.891 -40.344 20.25 1 55.78 365 ASP A CA 1
ATOM 2771 C C . ASP A 1 365 ? -25.406 -39.344 21.297 1 55.78 365 ASP A C 1
ATOM 2773 O O . ASP A 1 365 ? -25.797 -39.75 22.391 1 55.78 365 ASP A O 1
ATOM 2777 N N . ASP A 1 366 ? -25.391 -38.125 20.938 1 54.97 366 ASP A N 1
ATOM 2778 C CA . ASP A 1 366 ? -25.938 -37.094 21.844 1 54.97 366 ASP A CA 1
ATOM 2779 C C . ASP A 1 366 ? -27.453 -37.219 21.969 1 54.97 366 ASP A C 1
ATOM 2781 O O . ASP A 1 366 ? -28.016 -37 23.031 1 54.97 366 ASP A O 1
ATOM 2785 N N . ASN A 1 367 ? -28.062 -37.562 20.906 1 56.19 367 ASN A N 1
ATOM 2786 C CA . ASN A 1 367 ? -29.5 -37.781 20.969 1 56.19 367 ASN A CA 1
ATOM 2787 C C . ASN A 1 367 ? -29.844 -39.062 21.75 1 56.19 367 ASN A C 1
ATOM 2789 O O . ASN A 1 367 ? -30.891 -39.125 22.391 1 56.19 367 ASN A O 1
ATOM 2793 N N . GLU A 1 368 ? -29 -40.031 21.719 1 53.5 368 GLU A N 1
ATOM 2794 C CA . GLU A 1 368 ? -29.25 -41.219 22.484 1 53.5 368 GLU A CA 1
ATOM 2795 C C . GLU A 1 368 ? -29 -41 23.969 1 53.5 368 GLU A C 1
ATOM 2797 O O . GLU A 1 368 ? -29.656 -41.594 24.828 1 53.5 368 GLU A O 1
ATOM 2802 N N . SER A 1 369 ? -28.125 -40.156 24.297 1 48.25 369 SER A N 1
ATOM 2803 C CA . SER A 1 369 ? -27.844 -39.875 25.703 1 48.25 369 SER A CA 1
ATOM 2804 C C . SER A 1 369 ? -28.953 -39.062 26.344 1 48.25 369 SER A C 1
ATOM 2806 O O . SER A 1 369 ? -29.188 -39.156 27.547 1 48.25 369 SER A O 1
ATOM 2808 N N . VAL A 1 370 ? -29.562 -38.312 25.547 1 52.5 370 VAL A N 1
ATOM 2809 C CA . VAL A 1 370 ? -30.656 -37.531 26.109 1 52.5 370 VAL A CA 1
ATOM 2810 C C . VAL A 1 370 ? -31.875 -38.406 26.312 1 52.5 370 VAL A C 1
ATOM 2812 O O . VAL A 1 370 ? -32.688 -38.156 27.219 1 52.5 370 VAL A O 1
ATOM 2815 N N . SER A 1 371 ? -32.031 -39.406 25.562 1 46.31 371 SER A N 1
ATOM 2816 C CA . SER A 1 371 ? -33.219 -40.281 25.688 1 46.31 371 SER A CA 1
ATOM 2817 C C . SER A 1 371 ? -33.062 -41.219 26.875 1 46.31 371 SER A C 1
ATOM 2819 O O . SER A 1 371 ? -34.062 -41.844 27.281 1 46.31 371 SER A O 1
ATOM 2821 N N . LEU A 1 372 ? -31.859 -41.469 27.406 1 45.5 372 LEU A N 1
ATOM 2822 C CA . LEU A 1 372 ? -31.766 -42.344 28.547 1 45.5 372 LEU A CA 1
ATOM 2823 C C . LEU A 1 372 ? -32.094 -41.625 29.844 1 45.5 372 LEU A C 1
ATOM 2825 O O . LEU A 1 372 ? -32.406 -42.25 30.859 1 45.5 372 LEU A O 1
ATOM 2829 N N . SER A 1 373 ? -31.922 -40.25 29.812 1 43.16 373 SER A N 1
ATOM 2830 C CA . SER A 1 373 ? -32.094 -39.594 31.109 1 43.16 373 SER A CA 1
ATOM 2831 C C . SER A 1 373 ? -33.562 -39.344 31.391 1 43.16 373 SER A C 1
ATOM 2833 O O . SER A 1 373 ? -33.938 -38.875 32.469 1 43.16 373 SER A O 1
ATOM 2835 N N . SER A 1 374 ? -34.438 -39.344 30.344 1 39.78 374 SER A N 1
ATOM 2836 C CA . SER A 1 374 ? -35.844 -39.062 30.641 1 39.78 374 SER A CA 1
ATOM 2837 C C . SER A 1 374 ? -36.594 -40.344 31.016 1 39.78 374 SER A C 1
ATOM 2839 O O . SER A 1 374 ? -37.812 -40.344 31.219 1 39.78 374 SER A O 1
ATOM 2841 N N . GLN A 1 375 ? -35.812 -41.562 31.047 1 30.27 375 GLN A N 1
ATOM 2842 C CA . GLN A 1 375 ? -36.594 -42.594 31.703 1 30.27 375 GLN A CA 1
ATOM 2843 C C . GLN A 1 375 ? -36.281 -42.625 33.188 1 30.27 375 GLN A C 1
ATOM 2845 O O . GLN A 1 375 ? -35.156 -42.5 33.625 1 30.27 375 GLN A O 1
ATOM 2850 N N . MET B 1 1 ? -28.703 6.082 -32.625 1 28.23 1 MET B N 1
ATOM 2851 C CA . MET B 1 1 ? -28.734 7.062 -31.547 1 28.23 1 MET B CA 1
ATOM 2852 C C . MET B 1 1 ? -27.641 6.762 -30.516 1 28.23 1 MET B C 1
ATOM 2854 O O . MET B 1 1 ? -27.938 6.312 -29.406 1 28.23 1 MET B O 1
ATOM 2858 N N . SER B 1 2 ? -26.594 6.02 -30.75 1 37.56 2 SER B N 1
ATOM 2859 C CA . SER B 1 2 ? -25.328 5.559 -30.203 1 37.56 2 SER B CA 1
ATOM 2860 C C . SER B 1 2 ? -24.641 6.656 -29.406 1 37.56 2 SER B C 1
ATOM 2862 O O . SER B 1 2 ? -23.984 7.531 -29.969 1 37.56 2 SER B O 1
ATOM 2864 N N . SER B 1 3 ? -25.297 7.625 -28.641 1 41 3 SER B N 1
ATOM 2865 C CA . SER B 1 3 ? -25.078 8.805 -27.812 1 41 3 SER B CA 1
ATOM 2866 C C . SER B 1 3 ? -23.734 8.75 -27.109 1 41 3 SER B C 1
ATOM 2868 O O . SER B 1 3 ? -23.391 7.742 -26.484 1 41 3 SER B O 1
ATOM 2870 N N . SER B 1 4 ? -22.609 9.289 -27.625 1 50.38 4 SER B N 1
ATOM 2871 C CA . SER B 1 4 ? -21.188 9.508 -27.391 1 50.38 4 SER B CA 1
ATOM 2872 C C . SER B 1 4 ? -20.891 9.695 -25.906 1 50.38 4 SER B C 1
ATOM 2874 O O . SER B 1 4 ? -21.141 10.758 -25.344 1 50.38 4 SER B O 1
ATOM 2876 N N . PHE B 1 5 ? -21.234 8.703 -25.094 1 69 5 PHE B N 1
ATOM 2877 C CA . PHE B 1 5 ? -21.172 8.781 -23.641 1 69 5 PHE B CA 1
ATOM 2878 C C . PHE B 1 5 ? -19.891 9.469 -23.188 1 69 5 PHE B C 1
ATOM 2880 O O . PHE B 1 5 ? -18.844 9.273 -23.781 1 69 5 PHE B O 1
ATOM 2887 N N . ASP B 1 6 ? -20.047 10.641 -22.672 1 85.88 6 ASP B N 1
ATOM 2888 C CA . ASP B 1 6 ? -19 11.43 -22.031 1 85.88 6 ASP B CA 1
ATOM 2889 C C . ASP B 1 6 ? -18.109 10.555 -21.141 1 85.88 6 ASP B C 1
ATOM 2891 O O . ASP B 1 6 ? -18.578 10.023 -20.141 1 85.88 6 ASP B O 1
ATOM 2895 N N . PRO B 1 7 ? -16.906 10.242 -21.688 1 85.81 7 PRO B N 1
ATOM 2896 C CA . PRO B 1 7 ? -15.992 9.383 -20.922 1 85.81 7 PRO B CA 1
ATOM 2897 C C . PRO B 1 7 ? -15.898 9.789 -19.453 1 85.81 7 PRO B C 1
ATOM 2899 O O . PRO B 1 7 ? -15.781 8.93 -18.578 1 85.81 7 PRO B O 1
ATOM 2902 N N . ALA B 1 8 ? -15.977 11.023 -19.234 1 87.75 8 ALA B N 1
ATOM 2903 C CA . ALA B 1 8 ? -15.898 11.5 -17.859 1 87.75 8 ALA B CA 1
ATOM 2904 C C . ALA B 1 8 ? -17.062 10.969 -17.031 1 87.75 8 ALA B C 1
ATOM 2906 O O . ALA B 1 8 ? -16.891 10.547 -15.883 1 87.75 8 ALA B O 1
ATOM 2907 N N . LYS B 1 9 ? -18.156 10.984 -17.562 1 88.06 9 LYS B N 1
ATOM 2908 C CA . LYS B 1 9 ? -19.344 10.484 -16.875 1 88.06 9 LYS B CA 1
ATOM 2909 C C . LYS B 1 9 ? -19.266 8.977 -16.656 1 88.06 9 LYS B C 1
ATOM 2911 O O . LYS B 1 9 ? -19.734 8.477 -15.625 1 88.06 9 LYS B O 1
ATOM 2916 N N . LEU B 1 10 ? -18.719 8.32 -17.625 1 87.5 10 LEU B N 1
ATOM 2917 C CA . LEU B 1 10 ? -18.594 6.871 -17.5 1 87.5 10 LEU B CA 1
ATOM 2918 C C . LEU B 1 10 ? -17.641 6.508 -16.359 1 87.5 10 LEU B C 1
ATOM 2920 O O . LEU B 1 10 ? -17.891 5.547 -15.625 1 87.5 10 LEU B O 1
ATOM 2924 N N . VAL B 1 11 ? -16.594 7.254 -16.234 1 87 11 VAL B N 1
ATOM 2925 C CA . VAL B 1 11 ? -15.664 7.051 -15.125 1 87 11 VAL B CA 1
ATOM 2926 C C . VAL B 1 11 ? -16.375 7.273 -13.797 1 87 11 VAL B C 1
ATOM 2928 O O . VAL B 1 11 ? -16.297 6.438 -12.891 1 87 11 VAL B O 1
ATOM 2931 N N . ASP B 1 12 ? -17.109 8.336 -13.742 1 89.12 12 ASP B N 1
ATOM 2932 C CA . ASP B 1 12 ? -17.812 8.656 -12.508 1 89.12 12 ASP B CA 1
ATOM 2933 C C . ASP B 1 12 ? -18.828 7.574 -12.148 1 89.12 12 ASP B C 1
ATOM 2935 O O . ASP B 1 12 ? -18.969 7.207 -10.984 1 89.12 12 ASP B O 1
ATOM 2939 N N . GLU B 1 13 ? -19.453 7.094 -13.109 1 84.88 13 GLU B N 1
ATOM 2940 C CA . GLU B 1 13 ? -20.422 6.027 -12.898 1 84.88 13 GLU B CA 1
ATOM 2941 C C . GLU B 1 13 ? -19.75 4.754 -12.406 1 84.88 13 GLU B C 1
ATOM 2943 O O . GLU B 1 13 ? -20.281 4.051 -11.539 1 84.88 13 GLU B O 1
ATOM 2948 N N . GLY B 1 14 ? -18.656 4.465 -12.953 1 83.31 14 GLY B N 1
ATOM 2949 C CA . GLY B 1 14 ? -17.891 3.295 -12.523 1 83.31 14 GLY B CA 1
ATOM 2950 C C . GLY B 1 14 ? -17.453 3.365 -11.07 1 83.31 14 GLY B C 1
ATOM 2951 O O . GLY B 1 14 ? -17.609 2.396 -10.328 1 83.31 14 GLY B O 1
ATOM 2952 N N . VAL B 1 15 ? -17 4.488 -10.719 1 82.69 15 VAL B N 1
ATOM 2953 C CA . VAL B 1 15 ? -16.562 4.691 -9.344 1 82.69 15 VAL B CA 1
ATOM 2954 C C . VAL B 1 15 ? -17.75 4.621 -8.398 1 82.69 15 VAL B C 1
ATOM 2956 O O . VAL B 1 15 ? -17.688 3.965 -7.355 1 82.69 15 VAL B O 1
ATOM 2959 N N . ARG B 1 16 ? -18.75 5.254 -8.82 1 83.12 16 ARG B N 1
ATOM 2960 C CA . ARG B 1 16 ? -19.969 5.266 -8.016 1 83.12 16 ARG B CA 1
ATOM 2961 C C . ARG B 1 16 ? -20.531 3.854 -7.84 1 83.12 16 ARG B C 1
ATOM 2963 O O . ARG B 1 16 ? -21 3.492 -6.758 1 83.12 16 ARG B O 1
ATOM 2970 N N . LEU B 1 17 ? -20.453 3.086 -8.898 1 79.62 17 LEU B N 1
ATOM 2971 C CA . LEU B 1 17 ? -20.969 1.723 -8.844 1 79.62 17 LEU B CA 1
ATOM 2972 C C . LEU B 1 17 ? -20.188 0.891 -7.82 1 79.62 17 LEU B C 1
ATOM 2974 O O . LEU B 1 17 ? -20.797 0.186 -7.008 1 79.62 17 LEU B O 1
ATOM 2978 N N . ASN B 1 18 ? -18.969 1.001 -7.848 1 78.81 18 ASN B N 1
ATOM 2979 C CA . ASN B 1 18 ? -18.156 0.281 -6.879 1 78.81 18 ASN B CA 1
ATOM 2980 C C . ASN B 1 18 ? -18.516 0.661 -5.445 1 78.81 18 ASN B C 1
ATOM 2982 O O . ASN B 1 18 ? -18.703 -0.211 -4.598 1 78.81 18 ASN B O 1
ATOM 2986 N N . LEU B 1 19 ? -18.703 1.854 -5.238 1 81.75 19 LEU B N 1
ATOM 2987 C CA . LEU B 1 19 ? -19 2.354 -3.9 1 81.75 19 LEU B CA 1
ATOM 2988 C C . LEU B 1 19 ? -20.438 2.006 -3.5 1 81.75 19 LEU B C 1
ATOM 2990 O O . LEU B 1 19 ? -20.703 1.711 -2.334 1 81.75 19 LEU B O 1
ATOM 2994 N N . SER B 1 20 ? -21.25 1.994 -4.445 1 80.31 20 SER B N 1
ATOM 2995 C CA . SER B 1 20 ? -22.641 1.604 -4.18 1 80.31 20 SER B CA 1
ATOM 2996 C C . SER B 1 20 ? -22.734 0.122 -3.834 1 80.31 20 SER B C 1
ATOM 2998 O O . SER B 1 20 ? -23.578 -0.277 -3.023 1 80.31 20 SER B O 1
ATOM 3000 N N . LEU B 1 21 ? -21.891 -0.63 -4.453 1 77 21 LEU B N 1
ATOM 3001 C CA . LEU B 1 21 ? -21.859 -2.055 -4.137 1 77 21 LEU B CA 1
ATOM 3002 C C . LEU B 1 21 ? -21.344 -2.287 -2.717 1 77 21 LEU B C 1
ATOM 3004 O O . LEU B 1 21 ? -21.828 -3.18 -2.018 1 77 21 LEU B O 1
ATOM 3008 N N . ILE B 1 22 ? -20.5 -1.459 -2.279 1 75 22 ILE B N 1
ATOM 3009 C CA . ILE B 1 22 ? -20.047 -1.511 -0.894 1 75 22 ILE B CA 1
ATOM 3010 C C . ILE B 1 22 ? -21.219 -1.236 0.042 1 75 22 ILE B C 1
ATOM 3012 O O . ILE B 1 22 ? -21.453 -1.982 0.997 1 75 22 ILE B O 1
ATOM 3016 N N . ARG B 1 23 ? -21.969 -0.268 -0.286 1 78.19 23 ARG B N 1
ATOM 3017 C CA . ARG B 1 23 ? -23.109 0.134 0.545 1 78.19 23 ARG B CA 1
ATOM 3018 C C . ARG B 1 23 ? -24.188 -0.929 0.535 1 78.19 23 ARG B C 1
ATOM 3020 O O . ARG B 1 23 ? -24.672 -1.349 1.593 1 78.19 23 ARG B O 1
ATOM 3027 N N . TRP B 1 24 ? -24.469 -1.485 -0.551 1 73.5 24 TRP B N 1
ATOM 3028 C CA . TRP B 1 24 ? -25.625 -2.352 -0.715 1 73.5 24 TRP B CA 1
ATOM 3029 C C . TRP B 1 24 ? -25.328 -3.771 -0.248 1 73.5 24 TRP B C 1
ATOM 3031 O O . TRP B 1 24 ? -26.172 -4.426 0.363 1 73.5 24 TRP B O 1
ATOM 3041 N N . ARG B 1 25 ? -24.062 -4.105 -0.372 1 70 25 ARG B N 1
ATOM 3042 C CA . ARG B 1 25 ? -23.766 -5.52 -0.156 1 70 25 ARG B CA 1
ATOM 3043 C C . ARG B 1 25 ? -23.016 -5.727 1.154 1 70 25 ARG B C 1
ATOM 3045 O O . ARG B 1 25 ? -23.094 -6.801 1.758 1 70 25 ARG B O 1
ATOM 3052 N N . LEU B 1 26 ? -22.438 -4.613 1.56 1 75.5 26 LEU B N 1
ATOM 3053 C CA . LEU B 1 26 ? -21.5 -4.938 2.621 1 75.5 26 LEU B CA 1
ATOM 3054 C C . LEU B 1 26 ? -21.688 -4.016 3.82 1 75.5 26 LEU B C 1
ATOM 3056 O O . LEU B 1 26 ? -21.703 -4.473 4.965 1 75.5 26 LEU B O 1
ATOM 3060 N N . VAL B 1 27 ? -21.797 -2.635 3.502 1 85.69 27 VAL B N 1
ATOM 3061 C CA . VAL B 1 27 ? -21.906 -1.655 4.578 1 85.69 27 VAL B CA 1
ATOM 3062 C C . VAL B 1 27 ? -23.047 -0.689 4.285 1 85.69 27 VAL B C 1
ATOM 3064 O O . VAL B 1 27 ? -22.812 0.471 3.936 1 85.69 27 VAL B O 1
ATOM 3067 N N . PRO B 1 28 ? -24.25 -1.075 4.527 1 86.94 28 PRO B N 1
ATOM 3068 C CA . PRO B 1 28 ? -25.422 -0.281 4.141 1 86.94 28 PRO B CA 1
ATOM 3069 C C . PRO B 1 28 ? -25.438 1.102 4.789 1 86.94 28 PRO B C 1
ATOM 3071 O O . PRO B 1 28 ? -25.984 2.051 4.215 1 86.94 28 PRO B O 1
ATOM 3074 N N . GLU B 1 29 ? -24.797 1.242 5.883 1 92.25 29 GLU B N 1
ATOM 3075 C CA . GLU B 1 29 ? -24.891 2.49 6.633 1 92.25 29 GLU B CA 1
ATOM 3076 C C . GLU B 1 29 ? -23.75 3.441 6.27 1 92.25 29 GLU B C 1
ATOM 3078 O O . GLU B 1 29 ? -23.656 4.539 6.82 1 92.25 29 GLU B O 1
ATOM 3083 N N . ILE B 1 30 ? -22.984 3.025 5.363 1 93.75 30 ILE B N 1
ATOM 3084 C CA . ILE B 1 30 ? -21.859 3.861 4.992 1 93.75 30 ILE B CA 1
ATOM 3085 C C . ILE B 1 30 ? -22.359 5.164 4.367 1 93.75 30 ILE B C 1
ATOM 3087 O O . ILE B 1 30 ? -23.312 5.16 3.588 1 93.75 30 ILE B O 1
ATOM 3091 N N . ASP B 1 31 ? -21.812 6.293 4.742 1 94.88 31 ASP B N 1
ATOM 3092 C CA . ASP B 1 31 ? -22.125 7.594 4.156 1 94.88 31 ASP B CA 1
ATOM 3093 C C . ASP B 1 31 ? -21.094 7.98 3.094 1 94.88 31 ASP B C 1
ATOM 3095 O O . ASP B 1 31 ? -20.094 8.617 3.402 1 94.88 31 ASP B O 1
ATOM 3099 N N . LEU B 1 32 ? -21.422 7.742 1.901 1 92.5 32 LEU B N 1
ATOM 3100 C CA . LEU B 1 32 ? -20.5 7.945 0.787 1 92.5 32 LEU B CA 1
ATOM 3101 C C . LEU B 1 32 ? -20.312 9.43 0.492 1 92.5 32 LEU B C 1
ATOM 3103 O O . LEU B 1 32 ? -19.328 9.828 -0.121 1 92.5 32 LEU B O 1
ATOM 3107 N N . GLN B 1 33 ? -21.219 10.242 0.901 1 93.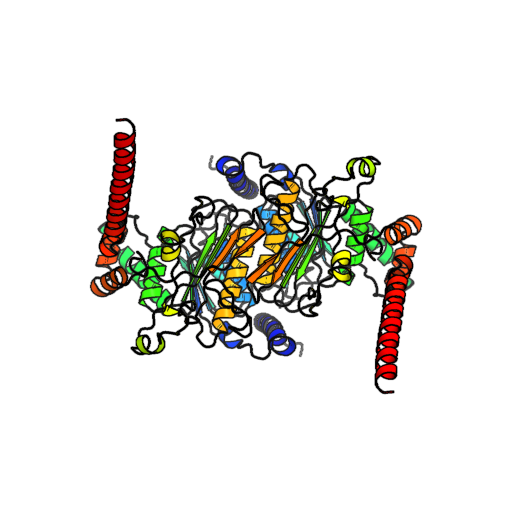62 33 GLN B N 1
ATOM 3108 C CA . GLN B 1 33 ? -21.125 11.68 0.663 1 93.62 33 GLN B CA 1
ATOM 3109 C C . GLN B 1 33 ? -19.984 12.305 1.469 1 93.62 33 GLN B C 1
ATOM 3111 O O . GLN B 1 33 ? -19.453 13.344 1.085 1 93.62 33 GLN B O 1
ATOM 3116 N N . ARG B 1 34 ? -19.641 11.648 2.576 1 95.44 34 ARG B N 1
ATOM 3117 C CA . ARG B 1 34 ? -18.531 12.133 3.393 1 95.44 34 ARG B CA 1
ATOM 3118 C C . ARG B 1 34 ? -17.219 12.055 2.627 1 95.44 34 ARG B C 1
ATOM 3120 O O . ARG B 1 34 ? -16.25 12.711 2.99 1 95.44 34 ARG B O 1
ATOM 3127 N N . PHE B 1 35 ? -17.188 11.25 1.559 1 95.75 35 PHE B N 1
ATOM 3128 C CA . PHE B 1 35 ? -16.016 11.18 0.704 1 95.75 35 PHE B CA 1
ATOM 3129 C C . PHE B 1 35 ? -16.125 12.164 -0.451 1 95.75 35 PHE B C 1
ATOM 3131 O O . PHE B 1 35 ? -15.195 12.945 -0.697 1 95.75 35 PHE B O 1
ATOM 3138 N N . SER B 1 36 ? -17.219 12.203 -1.146 1 94.25 36 SER B N 1
ATOM 3139 C CA . SER B 1 36 ? -17.375 13 -2.359 1 94.25 36 SER B CA 1
ATOM 3140 C C . SER B 1 36 ? -17.297 14.492 -2.051 1 94.25 36 SER B C 1
ATOM 3142 O O . SER B 1 36 ? -16.859 15.289 -2.891 1 94.25 36 SER B O 1
ATOM 3144 N N . ASN B 1 37 ? -17.625 14.906 -0.804 1 95.5 37 ASN B N 1
ATOM 3145 C CA . ASN B 1 37 ? -17.625 16.312 -0.413 1 95.5 37 ASN B CA 1
ATOM 3146 C C . ASN B 1 37 ? -16.328 16.703 0.291 1 95.5 37 ASN B C 1
ATOM 3148 O O . ASN B 1 37 ? -16.109 17.875 0.579 1 95.5 37 ASN B O 1
ATOM 3152 N N . LEU B 1 38 ? -15.539 15.766 0.551 1 98.06 38 LEU B N 1
ATOM 3153 C CA . LEU B 1 38 ? -14.352 15.977 1.365 1 98.06 38 LEU B CA 1
ATOM 3154 C C . LEU B 1 38 ? -13.312 16.797 0.612 1 98.06 38 LEU B C 1
ATOM 3156 O O . LEU B 1 38 ? -12.992 16.5 -0.539 1 98.06 38 LEU B O 1
ATOM 3160 N N . ARG B 1 39 ? -12.812 17.875 1.17 1 98.75 39 ARG B N 1
ATOM 3161 C CA . ARG B 1 39 ? -11.711 18.656 0.636 1 98.75 39 ARG B CA 1
ATOM 3162 C C . ARG B 1 39 ? -10.391 18.25 1.29 1 98.75 39 ARG B C 1
ATOM 3164 O O . ARG B 1 39 ? -10.195 18.469 2.49 1 98.75 39 ARG B O 1
ATOM 3171 N N . CYS B 1 40 ? -9.5 17.734 0.455 1 98.88 40 CYS B N 1
ATOM 3172 C CA . CYS B 1 40 ? -8.25 17.219 0.992 1 98.88 40 CYS B CA 1
ATOM 3173 C C . CYS B 1 40 ? -7.066 18.062 0.542 1 98.88 40 CYS B C 1
ATOM 3175 O O . CYS B 1 40 ? -6.961 18.406 -0.635 1 98.88 40 CYS B O 1
ATOM 3177 N N . LEU B 1 41 ? -6.25 18.438 1.485 1 98.94 41 LEU B N 1
ATOM 3178 C CA . LEU B 1 41 ? -4.957 19.062 1.228 1 98.94 41 LEU B CA 1
ATOM 3179 C C . LEU B 1 41 ? -3.82 18.078 1.479 1 98.94 41 LEU B C 1
ATOM 3181 O O . LEU B 1 41 ? -3.73 17.5 2.557 1 98.94 41 LEU B O 1
ATOM 3185 N N . ILE B 1 42 ? -3.021 17.844 0.428 1 98.94 42 ILE B N 1
ATOM 3186 C CA . ILE B 1 42 ? -1.87 16.953 0.557 1 98.94 42 ILE B CA 1
ATOM 3187 C C . ILE B 1 42 ? -0.581 17.781 0.501 1 98.94 42 ILE B C 1
ATOM 3189 O O . ILE B 1 42 ? -0.239 18.328 -0.542 1 98.94 42 ILE B O 1
ATOM 3193 N N . LEU B 1 43 ? 0.115 17.875 1.638 1 98.81 43 LEU B N 1
ATOM 3194 C CA . LEU B 1 43 ? 1.402 18.562 1.686 1 98.81 43 LEU B CA 1
ATOM 3195 C C . LEU B 1 43 ? 2.543 17.594 1.382 1 98.81 43 LEU B C 1
ATOM 3197 O O . LEU B 1 43 ? 3.033 16.906 2.279 1 98.81 43 LEU B O 1
ATOM 3201 N N . GLY B 1 44 ? 2.984 17.609 0.158 1 98 44 GLY B N 1
ATOM 3202 C CA . GLY B 1 44 ? 3.939 16.656 -0.388 1 98 44 GLY B CA 1
ATOM 3203 C C . GLY B 1 44 ? 3.365 15.812 -1.507 1 98 44 GLY B C 1
ATOM 3204 O O . GLY B 1 44 ? 2.357 15.125 -1.318 1 98 44 GLY B O 1
ATOM 3205 N N . SER B 1 45 ? 3.992 15.883 -2.646 1 98.12 45 SER B N 1
ATOM 3206 C CA . SER B 1 45 ? 3.568 15.07 -3.783 1 98.12 45 SER B CA 1
ATOM 3207 C C . SER B 1 45 ? 4.668 14.109 -4.215 1 98.12 45 SER B C 1
ATOM 3209 O O . SER B 1 45 ? 4.891 13.906 -5.41 1 98.12 45 SER B O 1
ATOM 3211 N N . GLY B 1 46 ? 5.438 13.578 -3.211 1 96.19 46 GLY B N 1
ATOM 3212 C CA . GLY B 1 46 ? 6.41 12.531 -3.451 1 96.19 46 GLY B CA 1
ATOM 3213 C C . GLY B 1 46 ? 5.801 11.141 -3.449 1 96.19 46 GLY B C 1
ATOM 3214 O O . GLY B 1 46 ? 4.684 10.945 -3.936 1 96.19 46 GLY B O 1
ATOM 3215 N N . THR B 1 47 ? 6.551 10.172 -2.979 1 95.44 47 THR B N 1
ATOM 3216 C CA . THR B 1 47 ? 6.137 8.766 -2.984 1 95.44 47 THR B CA 1
ATOM 3217 C C . THR B 1 47 ? 4.84 8.586 -2.201 1 95.44 47 THR B C 1
ATOM 3219 O O . THR B 1 47 ? 3.871 8.023 -2.715 1 95.44 47 THR B O 1
ATOM 3222 N N . LEU B 1 48 ? 4.77 9.102 -1.021 1 96.81 48 LEU B N 1
ATOM 3223 C CA . LEU B 1 48 ? 3.598 8.945 -0.166 1 96.81 48 LEU B CA 1
ATOM 3224 C C . LEU B 1 48 ? 2.426 9.758 -0.705 1 96.81 48 LEU B C 1
ATOM 3226 O O . LEU B 1 48 ? 1.298 9.266 -0.769 1 96.81 48 LEU B O 1
ATOM 3230 N N . GLY B 1 49 ? 2.684 11 -1.08 1 98.38 49 GLY B N 1
ATOM 3231 C CA . GLY B 1 49 ? 1.62 11.859 -1.577 1 98.38 49 GLY B CA 1
ATOM 3232 C C . GLY B 1 49 ? 0.901 11.281 -2.781 1 98.38 49 GLY B C 1
ATOM 3233 O O . GLY B 1 49 ? -0.329 11.32 -2.852 1 98.38 49 GLY B O 1
ATOM 3234 N N . CYS B 1 50 ? 1.668 10.75 -3.729 1 98.5 50 CYS B N 1
ATOM 3235 C CA . CYS B 1 50 ? 1.097 10.141 -4.922 1 98.5 50 CYS B CA 1
ATOM 3236 C C . CYS B 1 50 ? 0.191 8.977 -4.559 1 98.5 50 CYS B C 1
ATOM 3238 O O . CYS B 1 50 ? -0.927 8.867 -5.07 1 98.5 50 CYS B O 1
ATOM 3240 N N . ASN B 1 51 ? 0.656 8.125 -3.707 1 98.31 51 ASN B N 1
ATOM 3241 C CA . ASN B 1 51 ? -0.108 6.941 -3.334 1 98.31 51 ASN B CA 1
ATOM 3242 C C . ASN B 1 51 ? -1.346 7.309 -2.52 1 98.31 51 ASN B C 1
ATOM 3244 O O . ASN B 1 51 ? -2.416 6.73 -2.717 1 98.31 51 ASN B O 1
ATOM 3248 N N . VAL B 1 52 ? -1.222 8.25 -1.6 1 98.75 52 VAL B N 1
ATOM 3249 C CA . VAL B 1 52 ? -2.359 8.695 -0.803 1 98.75 52 VAL B CA 1
ATOM 3250 C C . VAL B 1 52 ? -3.441 9.266 -1.719 1 98.75 52 VAL B C 1
ATOM 3252 O O . VAL B 1 52 ? -4.621 8.938 -1.576 1 98.75 52 VAL B O 1
ATOM 3255 N N . ALA B 1 53 ? -3.037 10.07 -2.645 1 98.88 53 ALA B N 1
ATOM 3256 C CA . ALA B 1 53 ? -3.986 10.68 -3.57 1 98.88 53 ALA B CA 1
ATOM 3257 C C . ALA B 1 53 ? -4.762 9.625 -4.348 1 98.88 53 ALA B C 1
ATOM 3259 O O . ALA B 1 53 ? -5.973 9.742 -4.531 1 98.88 53 ALA B O 1
ATOM 3260 N N . ARG B 1 54 ? -4.059 8.609 -4.773 1 97.81 54 ARG B N 1
ATOM 3261 C CA . ARG B 1 54 ? -4.715 7.523 -5.504 1 97.81 54 ARG B CA 1
ATOM 3262 C C . ARG B 1 54 ? -5.734 6.809 -4.621 1 97.81 54 ARG B C 1
ATOM 3264 O O . ARG B 1 54 ? -6.82 6.453 -5.082 1 97.81 54 ARG B O 1
ATOM 3271 N N . GLY B 1 55 ? -5.352 6.555 -3.412 1 97.81 55 GLY B N 1
ATOM 3272 C CA . GLY B 1 55 ? -6.285 5.938 -2.484 1 97.81 55 GLY B CA 1
ATOM 3273 C C . GLY B 1 55 ? -7.523 6.781 -2.23 1 97.81 55 GLY B C 1
ATOM 3274 O O . GLY B 1 55 ? -8.641 6.254 -2.174 1 97.81 55 GLY B O 1
ATOM 3275 N N . LEU B 1 56 ? -7.332 8.086 -2.062 1 98.31 56 LEU B N 1
ATOM 3276 C CA . LEU B 1 56 ? -8.445 9.008 -1.839 1 98.31 56 LEU B CA 1
ATOM 3277 C C . LEU B 1 56 ? -9.383 9.031 -3.041 1 98.31 56 LEU B C 1
ATOM 3279 O O . LEU B 1 56 ? -10.602 8.984 -2.883 1 98.31 56 LEU B O 1
ATOM 3283 N N . LEU B 1 57 ? -8.766 9.078 -4.191 1 97 57 LEU B N 1
ATOM 3284 C CA . LEU B 1 57 ? -9.547 9.07 -5.426 1 97 57 LEU B CA 1
ATOM 3285 C C . LEU B 1 57 ? -10.43 7.832 -5.508 1 97 57 LEU B C 1
ATOM 3287 O O . LEU B 1 57 ? -11.594 7.918 -5.91 1 97 57 LEU B O 1
ATOM 3291 N N . ALA B 1 58 ? -9.906 6.719 -5.133 1 95.12 58 ALA B N 1
ATOM 3292 C CA . ALA B 1 58 ? -10.609 5.441 -5.203 1 95.12 58 ALA B CA 1
ATOM 3293 C C . ALA B 1 58 ? -11.766 5.395 -4.203 1 95.12 58 ALA B C 1
ATOM 3295 O O . ALA B 1 58 ? -12.758 4.699 -4.426 1 95.12 58 ALA B O 1
ATOM 3296 N N . TRP B 1 59 ? -11.672 6.117 -3.09 1 95.88 59 TRP B N 1
ATOM 3297 C CA . TRP B 1 59 ? -12.75 6.207 -2.115 1 95.88 59 TRP B CA 1
ATOM 3298 C C . TRP B 1 59 ? -13.82 7.199 -2.574 1 95.88 59 TRP B C 1
ATOM 3300 O O . TRP B 1 59 ? -14.859 7.348 -1.93 1 95.88 59 TRP B O 1
ATOM 3310 N N . GLY B 1 60 ? -13.508 7.965 -3.68 1 95.25 60 GLY B N 1
ATOM 3311 C CA . GLY B 1 60 ? -14.508 8.859 -4.238 1 95.25 60 GLY B CA 1
ATOM 3312 C C . GLY B 1 60 ? -14.258 10.32 -3.906 1 95.25 60 GLY B C 1
ATOM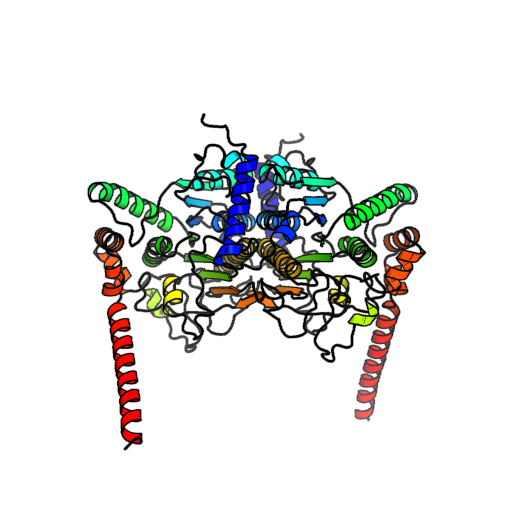 3313 O O . GLY B 1 60 ? -15.102 11.172 -4.176 1 95.25 60 GLY B O 1
ATOM 3314 N N . VAL B 1 61 ? -13.094 10.641 -3.357 1 97.69 61 VAL B N 1
ATOM 3315 C CA . VAL B 1 61 ? -12.75 12.031 -3.098 1 97.69 61 VAL B CA 1
ATOM 3316 C C . VAL B 1 61 ? -12.531 12.766 -4.418 1 97.69 61 VAL B C 1
ATOM 3318 O O . VAL B 1 61 ? -11.906 12.234 -5.336 1 97.69 61 VAL B O 1
ATOM 3321 N N . ARG B 1 62 ? -13.039 14.023 -4.473 1 97.19 62 ARG B N 1
ATOM 3322 C CA . ARG B 1 62 ? -12.977 14.719 -5.758 1 97.19 62 ARG B CA 1
ATOM 3323 C C . ARG B 1 62 ? -12.328 16.094 -5.609 1 97.19 62 ARG B C 1
ATOM 3325 O O . ARG B 1 62 ? -12.094 16.781 -6.602 1 97.19 62 ARG B O 1
ATOM 3332 N N . HIS B 1 63 ? -12.039 16.531 -4.426 1 98.62 63 HIS B N 1
ATOM 3333 C CA . HIS B 1 63 ? -11.367 17.797 -4.172 1 98.62 63 HIS B CA 1
ATOM 3334 C C . HIS B 1 63 ? -10.016 17.578 -3.5 1 98.62 63 HIS B C 1
ATOM 3336 O O . HIS B 1 63 ? -9.945 17.344 -2.289 1 98.62 63 HIS B O 1
ATOM 3342 N N . ILE B 1 64 ? -8.938 17.719 -4.32 1 98.88 64 ILE B N 1
ATOM 3343 C CA . ILE B 1 64 ? -7.602 17.453 -3.805 1 98.88 64 ILE B CA 1
ATOM 3344 C C . ILE B 1 64 ? -6.656 18.578 -4.211 1 98.88 64 ILE B C 1
ATOM 3346 O O . ILE B 1 64 ? -6.566 18.922 -5.391 1 98.88 64 ILE B O 1
ATOM 3350 N N . VAL B 1 65 ? -5.977 19.188 -3.268 1 98.94 65 VAL B N 1
ATOM 3351 C CA . VAL B 1 65 ? -4.945 20.188 -3.518 1 98.94 65 VAL B CA 1
ATOM 3352 C C . VAL B 1 65 ? -3.584 19.641 -3.09 1 98.94 65 VAL B C 1
ATOM 3354 O O . VAL B 1 65 ? -3.441 19.109 -1.989 1 98.94 65 VAL B O 1
ATOM 3357 N N . PHE B 1 66 ? -2.605 19.75 -4.016 1 98.88 66 PHE B N 1
ATOM 3358 C CA . PHE B 1 66 ? -1.232 19.359 -3.713 1 98.88 66 PHE B CA 1
ATOM 3359 C C . PHE B 1 66 ? -0.376 20.594 -3.436 1 98.88 66 PHE B C 1
ATOM 3361 O O . PHE B 1 66 ? -0.52 21.609 -4.102 1 98.88 66 PHE B O 1
ATOM 3368 N N . VAL B 1 67 ? 0.509 20.5 -2.438 1 98.88 67 VAL B N 1
ATOM 3369 C CA . VAL B 1 67 ? 1.551 21.5 -2.211 1 98.88 67 VAL B CA 1
ATOM 3370 C C . VAL B 1 67 ? 2.92 20.828 -2.205 1 98.88 67 VAL B C 1
ATOM 3372 O O . VAL B 1 67 ? 3.141 19.859 -1.469 1 98.88 67 VAL B O 1
ATOM 3375 N N . ASP B 1 68 ? 3.773 21.25 -3.029 1 98.38 68 ASP B N 1
ATOM 3376 C CA . ASP B 1 68 ? 5.141 20.75 -3.162 1 98.38 68 ASP B CA 1
ATOM 3377 C C . ASP B 1 68 ? 6.027 21.766 -3.873 1 98.38 68 ASP B C 1
ATOM 3379 O O . ASP B 1 68 ? 5.582 22.453 -4.797 1 98.38 68 ASP B O 1
ATOM 3383 N N . SER B 1 69 ? 7.285 21.875 -3.477 1 97.44 69 SER B N 1
ATOM 3384 C CA . SER B 1 69 ? 8.164 22.859 -4.094 1 97.44 69 SER B CA 1
ATOM 3385 C C . SER B 1 69 ? 9.148 22.203 -5.059 1 97.44 69 SER B C 1
ATOM 3387 O O . SER B 1 69 ? 9.891 22.891 -5.762 1 97.44 69 SER B O 1
ATOM 3389 N N . ALA B 1 70 ? 9.156 20.875 -5.113 1 97.06 70 ALA B N 1
ATOM 3390 C CA . ALA B 1 70 ? 10.18 20.156 -5.875 1 97.06 70 ALA B CA 1
ATOM 3391 C C . ALA B 1 70 ? 9.703 19.875 -7.297 1 97.06 70 ALA B C 1
ATOM 3393 O O . ALA B 1 70 ? 8.547 20.125 -7.633 1 97.06 70 ALA B O 1
ATOM 3394 N N . HIS B 1 71 ? 10.695 19.484 -8.055 1 98.06 71 HIS B N 1
ATOM 3395 C CA . HIS B 1 71 ? 10.453 19.062 -9.438 1 98.06 71 HIS B CA 1
ATOM 3396 C C . HIS B 1 71 ? 10.727 17.578 -9.609 1 98.06 71 HIS B C 1
ATOM 3398 O O . HIS B 1 71 ? 11.477 16.984 -8.836 1 98.06 71 HIS B O 1
ATOM 3404 N N . VAL B 1 72 ? 10.102 16.984 -10.633 1 97.44 72 VAL B N 1
ATOM 3405 C CA . VAL B 1 72 ? 10.227 15.547 -10.867 1 97.44 72 VAL B CA 1
ATOM 3406 C C . VAL B 1 72 ? 11.633 15.234 -11.375 1 97.44 72 VAL B C 1
ATOM 3408 O O . VAL B 1 72 ? 12.102 15.828 -12.344 1 97.44 72 VAL B O 1
ATOM 3411 N N . SER B 1 73 ? 12.281 14.352 -10.695 1 94.56 73 SER B N 1
ATOM 3412 C CA . SER B 1 73 ? 13.602 13.875 -11.109 1 94.56 73 SER B CA 1
ATOM 3413 C C . SER B 1 73 ? 13.516 12.492 -11.734 1 94.56 73 SER B C 1
ATOM 3415 O O . SER B 1 73 ? 12.469 11.844 -11.688 1 94.56 73 SER B O 1
ATOM 3417 N N . TYR B 1 74 ? 14.617 12.023 -12.312 1 92.5 74 TYR B N 1
ATOM 3418 C CA . TYR B 1 74 ? 14.656 10.773 -13.07 1 92.5 74 TYR B CA 1
ATOM 3419 C C . TYR B 1 74 ? 14.445 9.578 -12.148 1 92.5 74 TYR B C 1
ATOM 3421 O O . TYR B 1 74 ? 14.031 8.508 -12.602 1 92.5 74 TYR B O 1
ATOM 3429 N N . SER B 1 75 ? 14.641 9.742 -10.844 1 90.06 75 SER B N 1
ATOM 3430 C CA . SER B 1 75 ? 14.508 8.633 -9.906 1 90.06 75 SER B CA 1
ATOM 3431 C C . SER B 1 75 ? 13.094 8.555 -9.336 1 90.06 75 SER B C 1
ATOM 3433 O O . SER B 1 75 ? 12.758 7.613 -8.617 1 90.06 75 SER B O 1
ATOM 3435 N N . ASN B 1 76 ? 12.266 9.531 -9.695 1 93.94 76 ASN B N 1
ATOM 3436 C CA . ASN B 1 76 ? 10.992 9.68 -9 1 93.94 76 ASN B CA 1
ATOM 3437 C C . ASN B 1 76 ? 9.922 8.758 -9.586 1 93.94 76 ASN B C 1
ATOM 3439 O O . ASN B 1 76 ? 9.18 8.117 -8.836 1 93.94 76 ASN B O 1
ATOM 3443 N N . PRO B 1 77 ? 9.891 8.562 -10.898 1 95.81 77 PRO B N 1
ATOM 3444 C CA . PRO B 1 77 ? 8.758 7.848 -11.492 1 95.81 77 PRO B CA 1
ATOM 3445 C C . PRO B 1 77 ? 8.648 6.406 -11 1 95.81 77 PRO B C 1
ATOM 3447 O O . PRO B 1 77 ? 7.539 5.879 -10.883 1 95.81 77 PRO B O 1
ATOM 3450 N N . VAL B 1 78 ? 9.711 5.773 -10.648 1 94.56 78 VAL B N 1
ATOM 3451 C CA . VAL B 1 78 ? 9.711 4.371 -10.242 1 94.56 78 VAL B CA 1
ATOM 3452 C C . VAL B 1 78 ? 8.945 4.219 -8.93 1 94.56 78 VAL B C 1
ATOM 3454 O O . VAL B 1 78 ? 8.289 3.199 -8.703 1 94.56 78 VAL B O 1
ATOM 3457 N N . ARG B 1 79 ? 8.938 5.238 -8.078 1 94.06 79 ARG B N 1
ATOM 3458 C CA . ARG B 1 79 ? 8.336 5.129 -6.758 1 94.06 79 ARG B CA 1
ATOM 3459 C C . ARG B 1 79 ? 7.125 6.043 -6.629 1 94.06 79 ARG B C 1
ATOM 3461 O O . ARG B 1 79 ? 6.312 5.883 -5.715 1 94.06 79 ARG B O 1
ATOM 3468 N N . GLN B 1 80 ? 7.078 7.051 -7.426 1 97.12 80 GLN B N 1
ATOM 3469 C CA . GLN B 1 80 ? 5.996 8.031 -7.355 1 97.12 80 GLN B CA 1
ATOM 3470 C C . GLN B 1 80 ? 4.953 7.77 -8.438 1 97.12 80 GLN B C 1
ATOM 3472 O O . GLN B 1 80 ? 5.133 8.164 -9.594 1 97.12 80 GLN B O 1
ATOM 3477 N N . SER B 1 81 ? 3.838 7.207 -8.07 1 97.75 81 SER B N 1
ATOM 3478 C CA . SER B 1 81 ? 2.906 6.461 -8.906 1 97.75 81 SER B CA 1
ATOM 3479 C C . SER B 1 81 ? 2.15 7.391 -9.852 1 97.75 81 SER B C 1
ATOM 3481 O O . SER B 1 81 ? 1.467 6.926 -10.773 1 97.75 81 SER B O 1
ATOM 3483 N N . LEU B 1 82 ? 2.281 8.648 -9.711 1 98.56 82 LEU B N 1
ATOM 3484 C CA . LEU B 1 82 ? 1.555 9.555 -10.586 1 98.56 82 LEU B CA 1
ATOM 3485 C C . LEU B 1 82 ? 2.463 10.094 -11.688 1 98.56 82 LEU B C 1
ATOM 3487 O O . LEU B 1 82 ? 2.014 10.836 -12.562 1 98.56 82 LEU B O 1
ATOM 3491 N N . PHE B 1 83 ? 3.768 9.727 -11.68 1 98.25 83 PHE B N 1
ATOM 3492 C CA . PHE B 1 83 ? 4.707 10.273 -12.648 1 98.25 83 PHE B CA 1
ATOM 3493 C C . PHE B 1 83 ? 5.211 9.188 -13.594 1 98.25 83 PHE B C 1
ATOM 3495 O O . PHE B 1 83 ? 5.129 8 -13.273 1 98.25 83 PHE B O 1
ATOM 3502 N N . GLU B 1 84 ? 5.641 9.578 -14.734 1 97.31 84 GLU B N 1
ATOM 3503 C CA . GLU B 1 84 ? 6.379 8.773 -15.711 1 97.31 84 GLU B CA 1
ATOM 3504 C C . GLU B 1 84 ? 7.691 9.453 -16.094 1 97.31 84 GLU B C 1
ATOM 3506 O O . GLU B 1 84 ? 7.973 10.57 -15.664 1 97.31 84 GLU B O 1
ATOM 3511 N N . LEU B 1 85 ? 8.484 8.773 -16.859 1 96.5 85 LEU B N 1
ATOM 3512 C CA . LEU B 1 85 ? 9.781 9.305 -17.281 1 96.5 85 LEU B CA 1
ATOM 3513 C C . LEU B 1 85 ? 9.617 10.648 -17.984 1 96.5 85 LEU B C 1
ATOM 3515 O O . LEU B 1 85 ? 10.43 11.555 -17.797 1 96.5 85 LEU B O 1
ATOM 3519 N N . ALA B 1 86 ? 8.578 10.836 -18.75 1 96.44 86 ALA B N 1
ATOM 3520 C CA . ALA B 1 86 ? 8.336 12.062 -19.5 1 96.44 86 ALA B CA 1
ATOM 3521 C C . ALA B 1 86 ? 8.258 13.273 -18.578 1 96.44 86 ALA B C 1
ATOM 3523 O O . ALA B 1 86 ? 8.648 14.383 -18.953 1 96.44 86 ALA B O 1
ATOM 3524 N N . ASP B 1 87 ? 7.789 13.078 -17.375 1 97.56 87 ASP B N 1
ATOM 3525 C CA . ASP B 1 87 ? 7.648 14.164 -16.406 1 97.56 87 ASP B CA 1
ATOM 3526 C C . ASP B 1 87 ? 9.008 14.594 -15.859 1 97.56 87 ASP B C 1
ATOM 3528 O O . ASP B 1 87 ? 9.141 15.688 -15.305 1 97.56 87 ASP B O 1
ATOM 3532 N N . ALA B 1 88 ? 9.953 13.695 -15.938 1 95.88 88 ALA B N 1
ATOM 3533 C CA . ALA B 1 88 ? 11.266 13.953 -15.352 1 95.88 88 ALA B CA 1
ATOM 3534 C C . ALA B 1 88 ? 12.18 14.664 -16.344 1 95.88 88 ALA B C 1
ATOM 3536 O O . ALA B 1 88 ? 13.172 15.289 -15.961 1 95.88 88 ALA B O 1
ATOM 3537 N N . VAL B 1 89 ? 11.891 14.508 -17.625 1 93.62 89 VAL B N 1
ATOM 3538 C CA . VAL B 1 89 ? 12.75 15.031 -18.672 1 93.62 89 VAL B CA 1
ATOM 3539 C C . VAL B 1 89 ? 12.836 16.547 -18.562 1 93.62 89 VAL B C 1
ATOM 3541 O O . VAL B 1 89 ? 11.82 17.234 -18.453 1 93.62 89 VAL B O 1
ATOM 3544 N N . GLY B 1 90 ? 14.016 17.031 -18.547 1 91.56 90 GLY B N 1
ATOM 3545 C CA . GLY B 1 90 ? 14.273 18.453 -18.469 1 91.56 90 GLY B CA 1
ATOM 3546 C C . GLY B 1 90 ? 14.344 18.969 -17.047 1 91.56 90 GLY B C 1
ATOM 3547 O O . GLY B 1 90 ? 14.898 20.047 -16.797 1 91.56 90 GLY B O 1
ATOM 3548 N N . GLY B 1 91 ? 13.633 18.297 -16.094 1 92.06 91 GLY B N 1
ATOM 3549 C CA . GLY B 1 91 ? 13.75 18.641 -14.68 1 92.06 91 GLY B CA 1
ATOM 3550 C C . GLY B 1 91 ? 12.961 19.891 -14.305 1 92.06 91 GLY B C 1
ATOM 3551 O O . GLY B 1 91 ? 13.227 20.5 -13.273 1 92.06 91 GLY B O 1
ATOM 3552 N N . THR B 1 92 ? 11.992 20.281 -15.07 1 95.44 92 THR B N 1
ATOM 3553 C CA . THR B 1 92 ? 11.305 21.547 -14.867 1 95.44 92 THR B CA 1
ATOM 3554 C C . THR B 1 92 ? 9.859 21.312 -14.43 1 95.44 92 THR B C 1
ATOM 3556 O O . THR B 1 92 ? 9.172 22.25 -14.023 1 95.44 92 THR B O 1
ATOM 3559 N N . THR B 1 93 ? 9.469 20.047 -14.484 1 97.81 93 THR B N 1
ATOM 3560 C CA . THR B 1 93 ? 8.07 19.75 -14.172 1 97.81 93 THR B CA 1
ATOM 3561 C C . THR B 1 93 ? 7.84 19.766 -12.664 1 97.81 93 THR B C 1
ATOM 3563 O O . THR B 1 93 ? 8.438 18.969 -11.938 1 97.81 93 THR B O 1
ATOM 3566 N N . SER B 1 94 ? 6.965 20.719 -12.188 1 98.62 94 SER B N 1
ATOM 3567 C CA . SER B 1 94 ? 6.582 20.766 -10.781 1 98.62 94 SER B CA 1
ATOM 3568 C C . SER B 1 94 ? 5.871 19.5 -10.344 1 98.62 94 SER B C 1
ATOM 3570 O O . SER B 1 94 ? 4.918 19.062 -10.992 1 98.62 94 SER B O 1
ATOM 3572 N N . LYS B 1 95 ? 6.309 18.922 -9.258 1 98.5 95 LYS B N 1
ATOM 3573 C CA . LYS B 1 95 ? 5.66 17.719 -8.75 1 98.5 95 LYS B CA 1
ATOM 3574 C C . LYS B 1 95 ? 4.191 17.984 -8.422 1 98.5 95 LYS B C 1
ATOM 3576 O O . LYS B 1 95 ? 3.322 17.172 -8.773 1 98.5 95 LYS B O 1
ATOM 3581 N N . ALA B 1 96 ? 3.912 19.109 -7.766 1 98.81 96 ALA B N 1
ATOM 3582 C CA . ALA B 1 96 ? 2.553 19.422 -7.332 1 98.81 96 ALA B CA 1
ATOM 3583 C C . ALA B 1 96 ? 1.618 19.562 -8.531 1 98.81 96 ALA B C 1
ATOM 3585 O O . ALA B 1 96 ? 0.526 18.984 -8.547 1 98.81 96 ALA B O 1
ATOM 3586 N N . ILE B 1 97 ? 2.033 20.266 -9.508 1 98.75 97 ILE B N 1
ATOM 3587 C CA . ILE B 1 97 ? 1.214 20.531 -10.688 1 98.75 97 ILE B CA 1
ATOM 3588 C C . ILE B 1 97 ? 1.038 19.25 -11.492 1 98.75 97 ILE B C 1
ATOM 3590 O O . ILE B 1 97 ? -0.075 18.906 -11.906 1 98.75 97 ILE B O 1
ATOM 3594 N N . ALA B 1 98 ? 2.158 18.5 -11.68 1 98.81 98 ALA B N 1
ATOM 3595 C CA . ALA B 1 98 ? 2.1 17.234 -12.422 1 98.81 98 ALA B CA 1
ATOM 3596 C C . ALA B 1 98 ? 1.162 16.25 -11.734 1 98.81 98 ALA B C 1
ATOM 3598 O O . ALA B 1 98 ? 0.414 15.531 -12.406 1 98.81 98 ALA B O 1
ATOM 3599 N N . ALA B 1 99 ? 1.245 16.172 -10.422 1 98.88 99 ALA B N 1
ATOM 3600 C CA . ALA B 1 99 ? 0.375 15.273 -9.672 1 98.88 99 ALA B CA 1
ATOM 3601 C C . ALA B 1 99 ? -1.094 15.625 -9.883 1 98.88 99 ALA B C 1
ATOM 3603 O O . ALA B 1 99 ? -1.919 14.75 -10.148 1 98.88 99 ALA B O 1
ATOM 3604 N N . ALA B 1 100 ? -1.42 16.906 -9.773 1 98.88 100 ALA B N 1
ATOM 3605 C CA . ALA B 1 100 ? -2.791 17.359 -9.961 1 98.88 100 ALA B CA 1
ATOM 3606 C C . ALA B 1 100 ? -3.291 17.047 -11.367 1 98.88 100 ALA B C 1
ATOM 3608 O O . ALA B 1 100 ? -4.422 16.594 -11.547 1 98.88 100 ALA B O 1
ATOM 3609 N N . GLU B 1 101 ? -2.459 17.266 -12.344 1 98.56 101 GLU B N 1
ATOM 3610 C CA . GLU B 1 101 ? -2.822 17 -13.734 1 98.56 101 GLU B CA 1
ATOM 3611 C C . GLU B 1 101 ? -3.045 15.508 -13.969 1 98.56 101 GLU B C 1
ATOM 3613 O O . GLU B 1 101 ? -3.928 15.117 -14.742 1 98.56 101 GLU B O 1
ATOM 3618 N N . ARG B 1 102 ? -2.211 14.68 -13.352 1 98.69 102 ARG B N 1
ATOM 3619 C CA . ARG B 1 102 ? -2.363 13.234 -13.5 1 98.69 102 ARG B CA 1
ATOM 3620 C C . ARG B 1 102 ? -3.711 12.766 -12.969 1 98.69 102 ARG B C 1
ATOM 3622 O O . ARG B 1 102 ? -4.348 11.891 -13.555 1 98.69 102 ARG B O 1
ATOM 3629 N N . LEU B 1 103 ? -4.125 13.305 -11.805 1 98.62 103 LEU B N 1
ATOM 3630 C CA . LEU B 1 103 ? -5.418 12.922 -11.258 1 98.62 103 LEU B CA 1
ATOM 3631 C C . LEU B 1 103 ? -6.539 13.195 -12.25 1 98.62 103 LEU B C 1
ATOM 3633 O O . LEU B 1 103 ? -7.48 12.398 -12.367 1 98.62 103 LEU B O 1
ATOM 3637 N N . LEU B 1 104 ? -6.438 14.289 -12.992 1 97.81 104 LEU B N 1
ATOM 3638 C CA . LEU B 1 104 ? -7.441 14.641 -13.992 1 97.81 104 LEU B CA 1
ATOM 3639 C C . LEU B 1 104 ? -7.453 13.617 -15.133 1 97.81 104 LEU B C 1
ATOM 3641 O O . LEU B 1 104 ? -8.508 13.344 -15.711 1 97.81 104 LEU B O 1
ATOM 3645 N N . ARG B 1 105 ? -6.293 13.078 -15.445 1 97.5 105 ARG B N 1
ATOM 3646 C CA . ARG B 1 105 ? -6.195 12.086 -16.516 1 97.5 105 ARG B CA 1
ATOM 3647 C C . ARG B 1 105 ? -6.777 10.75 -16.062 1 97.5 105 ARG B C 1
ATOM 3649 O O . ARG B 1 105 ? -7.133 9.914 -16.906 1 97.5 105 ARG B O 1
ATOM 3656 N N . ILE B 1 106 ? -6.887 10.539 -14.797 1 97.5 106 ILE B N 1
ATOM 3657 C CA . ILE B 1 106 ? -7.426 9.305 -14.234 1 97.5 106 ILE B CA 1
ATOM 3658 C C . ILE B 1 106 ? -8.93 9.445 -14.031 1 97.5 106 ILE B C 1
ATOM 3660 O O . ILE B 1 106 ? -9.703 8.586 -14.461 1 97.5 106 ILE B O 1
ATOM 3664 N N . VAL B 1 107 ? -9.281 10.523 -13.391 1 96.5 107 VAL B N 1
ATOM 3665 C CA . VAL B 1 107 ? -10.68 10.875 -13.148 1 96.5 107 VAL B CA 1
ATOM 3666 C C . VAL B 1 107 ? -10.93 12.32 -13.578 1 96.5 107 VAL B C 1
ATOM 3668 O O . VAL B 1 107 ? -10.688 13.258 -12.812 1 96.5 107 VAL B O 1
ATOM 3671 N N . PRO B 1 108 ? -11.523 12.523 -14.633 1 95.12 108 PRO B N 1
ATOM 3672 C CA . PRO B 1 108 ? -11.641 13.867 -15.211 1 95.12 108 PRO B CA 1
ATOM 3673 C C . PRO B 1 108 ? -12.5 14.797 -14.359 1 95.12 108 PRO B C 1
ATOM 3675 O O . PRO B 1 108 ? -12.367 16.016 -14.445 1 95.12 108 PRO B O 1
ATOM 3678 N N . SER B 1 109 ? -13.352 14.25 -13.539 1 94.88 109 SER B N 1
ATOM 3679 C CA . SER B 1 109 ? -14.281 15.07 -12.766 1 94.88 109 SER B CA 1
ATOM 3680 C C . SER B 1 109 ? -13.633 15.562 -11.477 1 94.88 109 SER B C 1
ATOM 3682 O O . SER B 1 109 ? -14.242 16.328 -10.719 1 94.88 109 SER B O 1
ATOM 3684 N N . VAL B 1 110 ? -12.414 15.188 -11.234 1 97.12 110 VAL B N 1
ATOM 3685 C CA . VAL B 1 110 ? -11.75 15.594 -10 1 97.12 110 VAL B CA 1
ATOM 3686 C C . VAL B 1 110 ? -11.375 17.078 -10.078 1 97.12 110 VAL B C 1
ATOM 3688 O O . VAL B 1 110 ? -11 17.562 -11.141 1 97.12 110 VAL B O 1
ATOM 3691 N N . GLU B 1 111 ? -11.633 17.812 -9.031 1 98.06 111 GLU B N 1
ATOM 3692 C CA . GLU B 1 111 ? -11.102 19.172 -8.859 1 98.06 111 GLU B CA 1
ATOM 3693 C C . GLU B 1 111 ? -9.773 19.141 -8.109 1 98.06 111 GLU B C 1
ATOM 3695 O O . GLU B 1 111 ? -9.742 19.188 -6.879 1 98.06 111 GLU B O 1
ATOM 3700 N N . SER B 1 112 ? -8.695 19.125 -8.867 1 98.56 112 SER B N 1
ATOM 3701 C CA . SER B 1 112 ? -7.359 19.016 -8.289 1 98.56 112 SER B CA 1
ATOM 3702 C C . SER B 1 112 ? -6.469 20.172 -8.719 1 98.56 112 SER B C 1
ATOM 3704 O O . SER B 1 112 ? -6.465 20.562 -9.891 1 98.56 112 SER B O 1
ATOM 3706 N N . VAL B 1 113 ? -5.758 20.766 -7.742 1 98.69 113 VAL B N 1
ATOM 3707 C CA . VAL B 1 113 ? -4.867 21.891 -7.996 1 98.69 113 VAL B CA 1
ATOM 3708 C C . VAL B 1 113 ? -3.502 21.625 -7.371 1 98.69 113 VAL B C 1
ATOM 3710 O O . VAL B 1 113 ? -3.412 21.094 -6.262 1 98.69 113 VAL B O 1
ATOM 3713 N N . GLY B 1 114 ? -2.465 21.922 -8.148 1 98.88 114 GLY B N 1
ATOM 3714 C CA . GLY B 1 114 ? -1.109 21.891 -7.625 1 98.88 114 GLY B CA 1
ATOM 3715 C C . GLY B 1 114 ? -0.565 23.266 -7.289 1 98.88 114 GLY B C 1
ATOM 3716 O O . GLY B 1 114 ? -0.684 24.203 -8.086 1 98.88 114 GLY B O 1
ATOM 3717 N N . VAL B 1 115 ? -0.034 23.422 -6.121 1 98.88 115 VAL B N 1
ATOM 3718 C CA . VAL B 1 115 ? 0.577 24.672 -5.684 1 98.88 115 VAL B CA 1
ATOM 3719 C C . VAL B 1 115 ? 2.072 24.469 -5.461 1 98.88 115 VAL B C 1
ATOM 3721 O O . VAL B 1 115 ? 2.475 23.703 -4.574 1 98.88 115 VAL B O 1
ATOM 3724 N N . GLU B 1 116 ? 2.865 25.109 -6.277 1 98.38 116 GLU B N 1
ATOM 3725 C CA . GLU B 1 116 ? 4.309 25.078 -6.078 1 98.38 116 GLU B CA 1
ATOM 3726 C C . GLU B 1 116 ? 4.742 26.047 -4.988 1 98.38 116 GLU B C 1
ATOM 3728 O O . GLU B 1 116 ? 4.75 27.266 -5.199 1 98.38 116 GLU B O 1
ATOM 3733 N N . MET B 1 117 ? 5.066 25.484 -3.838 1 97.5 117 MET B N 1
ATOM 3734 C CA . MET B 1 117 ? 5.367 26.312 -2.684 1 97.5 117 MET B CA 1
ATOM 3735 C C . MET B 1 117 ? 6.258 25.578 -1.689 1 97.5 117 MET B C 1
ATOM 3737 O O . MET B 1 117 ? 6.051 24.391 -1.424 1 97.5 117 MET B O 1
ATOM 3741 N N . LYS B 1 118 ? 7.258 26.281 -1.225 1 96.19 118 LYS B N 1
ATOM 3742 C CA . LYS B 1 118 ? 8.109 25.75 -0.166 1 96.19 118 LYS B CA 1
ATOM 3743 C C . LYS B 1 118 ? 7.57 26.125 1.213 1 96.19 118 LYS B C 1
ATOM 3745 O O . LYS B 1 118 ? 7.41 27.297 1.527 1 96.19 118 LYS B O 1
ATOM 3750 N N . ILE B 1 119 ? 7.328 25.141 1.957 1 96.94 119 ILE B N 1
ATOM 3751 C CA . ILE B 1 119 ? 6.793 25.391 3.291 1 96.94 119 ILE B CA 1
ATOM 3752 C C . ILE B 1 119 ? 7.922 25.781 4.238 1 96.94 119 ILE B C 1
ATOM 3754 O O . ILE B 1 119 ? 8.898 25.047 4.398 1 96.94 119 ILE B O 1
ATOM 3758 N N . PRO B 1 120 ? 7.789 27 4.832 1 96.5 120 PRO B N 1
ATOM 3759 C CA . PRO B 1 120 ? 8.82 27.391 5.789 1 96.5 120 PRO B CA 1
ATOM 3760 C C . PRO B 1 120 ? 8.906 26.438 6.984 1 96.5 120 PRO B C 1
ATOM 3762 O O . PRO B 1 120 ? 7.902 25.859 7.391 1 96.5 120 PRO B O 1
ATOM 3765 N N . MET B 1 121 ? 10.117 26.281 7.477 1 93.69 121 MET B N 1
ATOM 3766 C CA . MET B 1 121 ? 10.297 25.344 8.57 1 93.69 121 MET B CA 1
ATOM 3767 C C . MET B 1 121 ? 11.312 25.859 9.578 1 93.69 121 MET B C 1
ATOM 3769 O O . MET B 1 121 ? 12.164 26.688 9.242 1 93.69 121 MET B O 1
ATOM 3773 N N . PRO B 1 122 ? 11.156 25.344 10.828 1 93.06 122 PRO B N 1
ATOM 3774 C CA . PRO B 1 122 ? 12.125 25.766 11.844 1 93.06 122 PRO B CA 1
ATOM 3775 C C . PRO B 1 122 ? 13.562 25.453 11.461 1 93.06 122 PRO B C 1
ATOM 3777 O O . PRO B 1 122 ? 13.852 24.344 10.984 1 93.06 122 PRO B O 1
ATOM 3780 N N . GLY B 1 123 ? 14.445 26.406 11.703 1 89.5 123 GLY B N 1
ATOM 3781 C CA . GLY B 1 123 ? 15.859 26.172 11.453 1 89.5 123 GLY B CA 1
ATOM 3782 C C . GLY B 1 123 ? 16.297 26.625 10.062 1 89.5 123 GLY B C 1
ATOM 3783 O O . GLY B 1 123 ? 17.484 26.625 9.758 1 89.5 123 GLY B O 1
ATOM 3784 N N . HIS B 1 124 ? 15.406 26.938 9.234 1 91.06 124 HIS B N 1
ATOM 3785 C CA . HIS B 1 124 ? 15.727 27.516 7.934 1 91.06 124 HIS B CA 1
ATOM 3786 C C . HIS B 1 124 ? 15.609 29.031 7.969 1 91.06 124 HIS B C 1
ATOM 3788 O O . HIS B 1 124 ? 14.516 29.578 7.793 1 91.06 124 HIS B O 1
ATOM 3794 N N . THR B 1 125 ? 16.734 29.656 8.047 1 93 125 THR B N 1
ATOM 3795 C CA . THR B 1 125 ? 16.828 31.078 8.336 1 93 125 THR B CA 1
ATOM 3796 C C . THR B 1 125 ? 16.172 31.891 7.219 1 93 125 THR B C 1
ATOM 3798 O O . THR B 1 125 ? 16.344 31.578 6.035 1 93 125 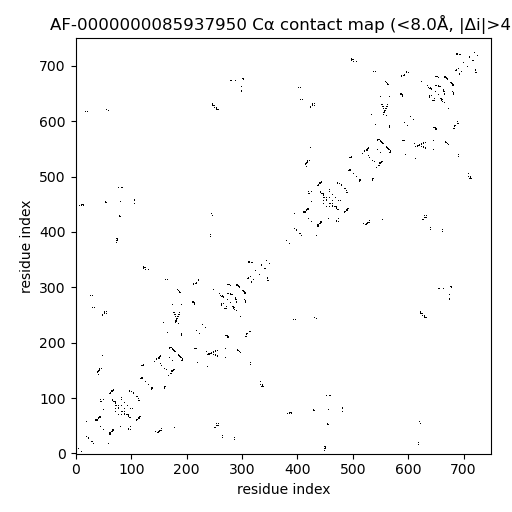THR B O 1
ATOM 3801 N N . VAL B 1 126 ? 15.469 32.906 7.637 1 96.19 126 VAL B N 1
ATOM 3802 C CA . VAL B 1 126 ? 14.805 33.844 6.734 1 96.19 126 VAL B CA 1
ATOM 3803 C C . VAL B 1 126 ? 15.516 35.188 6.77 1 96.19 126 VAL B C 1
ATOM 3805 O O . VAL B 1 126 ? 15.508 35.875 7.793 1 96.19 126 VAL B O 1
ATOM 3808 N N . ALA B 1 127 ? 16.125 35.531 5.652 1 95.75 127 ALA B N 1
ATOM 3809 C CA . ALA B 1 127 ? 16.766 36.844 5.559 1 95.75 127 ALA B CA 1
ATOM 3810 C C . ALA B 1 127 ? 15.734 37.938 5.59 1 95.75 127 ALA B C 1
ATOM 3812 O O . ALA B 1 127 ? 14.57 37.75 5.223 1 95.75 127 ALA B O 1
ATOM 3813 N N . VAL B 1 128 ? 16.188 39.094 5.969 1 96.06 128 VAL B N 1
ATOM 3814 C CA . VAL B 1 128 ? 15.305 40.25 6.125 1 96.06 128 VAL B CA 1
ATOM 3815 C C . VAL B 1 128 ? 14.609 40.562 4.801 1 96.06 128 VAL B C 1
ATOM 3817 O O . VAL B 1 128 ? 13.406 40.844 4.773 1 96.06 128 VAL B O 1
ATOM 3820 N N . GLN B 1 129 ? 15.328 40.438 3.713 1 96.25 129 GLN B N 1
ATOM 3821 C CA . GLN B 1 129 ? 14.789 40.781 2.4 1 96.25 129 GLN B CA 1
ATOM 3822 C C . GLN B 1 129 ? 13.727 39.75 1.962 1 96.25 129 GLN B C 1
ATOM 3824 O O . GLN B 1 129 ? 12.914 40.062 1.083 1 96.25 129 GLN B O 1
ATOM 3829 N N . ASP B 1 130 ? 13.758 38.531 2.594 1 96.56 130 ASP B N 1
ATOM 3830 C CA . ASP B 1 130 ? 12.852 37.469 2.189 1 96.56 130 ASP B CA 1
ATOM 3831 C C . ASP B 1 130 ? 11.648 37.406 3.121 1 96.56 130 ASP B C 1
ATOM 3833 O O . ASP B 1 130 ? 10.727 36.594 2.891 1 96.56 130 ASP B O 1
ATOM 3837 N N . GLU B 1 131 ? 11.602 38.156 4.188 1 97.25 131 GLU B N 1
ATOM 3838 C CA . GLU B 1 131 ? 10.562 38.094 5.211 1 97.25 131 GLU B CA 1
ATOM 3839 C C . GLU B 1 131 ? 9.172 38.281 4.605 1 97.25 131 GLU B C 1
ATOM 3841 O O . GLU B 1 131 ? 8.227 37.594 4.977 1 97.25 131 GLU B O 1
ATOM 3846 N N . GLY B 1 132 ? 9.062 39.25 3.705 1 97.31 132 GLY B N 1
ATOM 3847 C CA . GLY B 1 132 ? 7.785 39.5 3.051 1 97.31 132 GLY B CA 1
ATOM 3848 C C . GLY B 1 132 ? 7.277 38.281 2.273 1 97.31 132 GLY B C 1
ATOM 3849 O O . GLY B 1 132 ? 6.109 37.938 2.383 1 97.31 132 GLY B O 1
ATOM 3850 N N . SER B 1 133 ? 8.148 37.75 1.507 1 97.25 133 SER B N 1
ATOM 3851 C CA . SER B 1 133 ? 7.789 36.562 0.704 1 97.25 133 SER B CA 1
ATOM 3852 C C . SER B 1 133 ? 7.418 35.375 1.587 1 97.25 133 SER B C 1
ATOM 3854 O O . SER B 1 133 ? 6.488 34.656 1.272 1 97.25 133 SER B O 1
ATOM 3856 N N . VAL B 1 134 ? 8.109 35.188 2.66 1 97.81 134 VAL B N 1
ATOM 3857 C CA . VAL B 1 134 ? 7.84 34.094 3.584 1 97.81 134 VAL B CA 1
ATOM 3858 C C . VAL B 1 134 ? 6.496 34.312 4.273 1 97.81 134 VAL B C 1
ATOM 3860 O O . VAL B 1 134 ? 5.73 33.375 4.48 1 97.81 134 VAL B O 1
ATOM 3863 N N . LYS B 1 135 ? 6.238 35.531 4.641 1 98 135 LYS B N 1
ATOM 3864 C CA . LYS B 1 135 ? 4.945 35.875 5.227 1 98 135 LYS B CA 1
ATOM 3865 C C . LYS B 1 135 ? 3.805 35.531 4.273 1 98 135 LYS B C 1
ATOM 3867 O O . LYS B 1 135 ? 2.801 34.938 4.684 1 98 135 LYS B O 1
ATOM 3872 N N . ASP B 1 136 ? 3.986 35.875 3.006 1 98.12 136 ASP B N 1
ATOM 3873 C CA . ASP B 1 136 ? 2.99 35.531 1.989 1 98.12 136 ASP B CA 1
ATOM 3874 C C . ASP B 1 136 ? 2.775 34.031 1.891 1 98.12 136 ASP B C 1
ATOM 3876 O O . ASP B 1 136 ? 1.645 33.562 1.734 1 98.12 136 ASP B O 1
ATOM 3880 N N . THR B 1 137 ? 3.826 33.312 1.945 1 98.19 137 THR B N 1
ATOM 3881 C CA . THR B 1 137 ? 3.773 31.875 1.872 1 98.19 137 THR B CA 1
ATOM 3882 C C . THR B 1 137 ? 3.01 31.297 3.062 1 98.19 137 THR B C 1
ATOM 3884 O O . THR B 1 137 ? 2.189 30.391 2.902 1 98.19 137 THR B O 1
ATOM 3887 N N . VAL B 1 138 ? 3.285 31.781 4.23 1 98.31 138 VAL B N 1
ATOM 3888 C CA . VAL B 1 138 ? 2.617 31.328 5.445 1 98.31 138 VAL B CA 1
ATOM 3889 C C . VAL B 1 138 ? 1.119 31.609 5.344 1 98.31 138 VAL B C 1
ATOM 3891 O O . VAL B 1 138 ? 0.3 30.75 5.68 1 98.31 138 VAL B O 1
ATOM 3894 N N . GLU B 1 139 ? 0.764 32.781 4.898 1 98.5 139 GLU B N 1
ATOM 3895 C CA . GLU B 1 139 ? -0.64 33.156 4.758 1 98.5 139 GLU B CA 1
ATOM 3896 C C . GLU B 1 139 ? -1.349 32.25 3.74 1 98.5 139 GLU B C 1
ATOM 3898 O O . GLU B 1 139 ? -2.498 31.859 3.947 1 98.5 139 GLU B O 1
ATOM 3903 N N . LYS B 1 140 ? -0.678 31.984 2.668 1 98.69 140 LYS B N 1
ATOM 3904 C CA . LYS B 1 140 ? -1.246 31.109 1.652 1 98.69 140 LYS B CA 1
ATOM 3905 C C . LYS B 1 140 ? -1.465 29.703 2.205 1 98.69 140 LYS B C 1
ATOM 3907 O O . LYS B 1 140 ? -2.516 29.094 1.982 1 98.69 140 LYS B O 1
ATOM 3912 N N . LEU B 1 141 ? -0.481 29.188 2.877 1 98.81 141 LEU B N 1
ATOM 3913 C CA . LEU B 1 141 ? -0.607 27.875 3.494 1 98.81 141 LEU B CA 1
ATOM 3914 C C . LEU B 1 141 ? -1.771 27.844 4.48 1 98.81 141 LEU B C 1
ATOM 3916 O O . LEU B 1 141 ? -2.547 26.891 4.5 1 98.81 141 LEU B O 1
ATOM 3920 N N . GLU B 1 142 ? -1.844 28.859 5.328 1 98.69 142 GLU B N 1
ATOM 3921 C CA . GLU B 1 142 ? -2.924 28.938 6.309 1 98.69 142 GLU B CA 1
ATOM 3922 C C . GLU B 1 142 ? -4.289 28.953 5.625 1 98.69 142 GLU B C 1
ATOM 3924 O O . GLU B 1 142 ? -5.219 28.281 6.086 1 98.69 142 GLU B O 1
ATOM 3929 N N . SER B 1 143 ? -4.402 29.672 4.539 1 98.81 143 SER B N 1
ATOM 3930 C CA . SER B 1 143 ? -5.648 29.719 3.783 1 98.81 143 SER B CA 1
ATOM 3931 C C . SER B 1 143 ? -6.008 28.344 3.223 1 98.81 143 SER B C 1
ATOM 3933 O O . SER B 1 143 ? -7.164 27.938 3.279 1 98.81 143 SER B O 1
ATOM 3935 N N . LEU B 1 144 ? -5.047 27.672 2.637 1 98.88 144 LEU B N 1
ATOM 3936 C CA . LEU B 1 144 ? -5.266 26.328 2.102 1 98.88 144 LEU B CA 1
ATOM 3937 C C . LEU B 1 144 ? -5.746 25.391 3.191 1 98.88 144 LEU B C 1
ATOM 3939 O O . LEU B 1 144 ? -6.648 24.578 2.963 1 98.88 144 LEU B O 1
ATOM 3943 N N . ILE B 1 145 ? -5.152 25.484 4.355 1 98.81 145 ILE B N 1
ATOM 3944 C CA . ILE B 1 145 ? -5.512 24.625 5.473 1 98.81 145 ILE B CA 1
ATOM 3945 C C . ILE B 1 145 ? -6.934 24.953 5.938 1 98.81 145 ILE B C 1
ATOM 3947 O O . ILE B 1 145 ? -7.746 24.047 6.137 1 98.81 145 ILE B O 1
ATOM 3951 N N . LYS B 1 146 ? -7.266 26.203 6.055 1 98.44 146 LYS B N 1
ATOM 3952 C CA . LYS B 1 146 ? -8.602 26.625 6.477 1 98.44 146 LYS B CA 1
ATOM 3953 C C . LYS B 1 146 ? -9.664 26.141 5.492 1 98.44 146 LYS B C 1
ATOM 3955 O O . LYS B 1 146 ? -10.781 25.812 5.895 1 98.44 146 LYS B O 1
ATOM 3960 N N . ASP B 1 147 ? -9.289 26.031 4.242 1 98.31 147 ASP B N 1
ATOM 3961 C CA . ASP B 1 147 ? -10.234 25.672 3.184 1 98.31 147 ASP B CA 1
ATOM 3962 C C . ASP B 1 147 ? -10.352 24.156 3.047 1 98.31 147 ASP B C 1
ATOM 3964 O O . ASP B 1 147 ? -11.117 23.656 2.219 1 98.31 147 ASP B O 1
ATOM 3968 N N . SER B 1 148 ? -9.633 23.438 3.809 1 98.56 148 SER B N 1
ATOM 3969 C CA . SER B 1 148 ? -9.625 21.984 3.701 1 98.56 148 SER B CA 1
ATOM 3970 C C . SER B 1 148 ? -10.297 21.328 4.906 1 98.56 148 SER B C 1
ATOM 3972 O O . SER B 1 148 ? -10.406 21.953 5.969 1 98.56 148 SER B O 1
ATOM 3974 N N . ASP B 1 149 ? -10.82 20.125 4.719 1 98.25 149 ASP B N 1
ATOM 3975 C CA . ASP B 1 149 ? -11.383 19.344 5.809 1 98.25 149 ASP B CA 1
ATOM 3976 C C . ASP B 1 149 ? -10.32 18.469 6.473 1 98.25 149 ASP B C 1
ATOM 3978 O O . ASP B 1 149 ? -10.344 18.25 7.684 1 98.25 149 ASP B O 1
ATOM 3982 N N . VAL B 1 150 ? -9.453 17.953 5.676 1 98.81 150 VAL B N 1
ATOM 3983 C CA . VAL B 1 150 ? -8.375 17.094 6.152 1 98.81 150 VAL B CA 1
ATOM 3984 C C . VAL B 1 150 ? -7.066 17.484 5.469 1 98.81 150 VAL B C 1
ATOM 3986 O O . VAL B 1 150 ? -7.051 17.797 4.277 1 98.81 150 VAL B O 1
ATOM 3989 N N . VAL B 1 151 ? -6 17.453 6.23 1 98.94 151 VAL B N 1
ATOM 3990 C CA . VAL B 1 151 ? -4.664 17.766 5.727 1 98.94 151 VAL B CA 1
ATOM 3991 C C . VAL B 1 151 ? -3.74 16.578 5.934 1 98.94 151 VAL B C 1
ATOM 3993 O O . VAL B 1 151 ? -3.561 16.109 7.059 1 98.94 151 VAL B O 1
ATOM 3996 N N . PHE B 1 152 ? -3.184 16.062 4.828 1 98.94 152 PHE B N 1
ATOM 3997 C CA . PHE B 1 152 ? -2.178 15 4.918 1 98.94 152 PHE B CA 1
ATOM 3998 C C . PHE B 1 152 ? -0.774 15.594 4.957 1 98.94 152 PHE B C 1
ATOM 4000 O O . PHE B 1 152 ? -0.398 16.375 4.074 1 98.94 152 PHE B O 1
ATOM 4007 N N . LEU B 1 153 ? -0.03 15.266 5.988 1 98.38 153 LEU B N 1
ATOM 4008 C CA . LEU B 1 153 ? 1.372 15.648 6.113 1 98.38 153 LEU B CA 1
ATOM 4009 C C . LEU B 1 153 ? 2.287 14.516 5.668 1 98.38 153 LEU B C 1
ATOM 4011 O O . LEU B 1 153 ? 2.645 13.648 6.469 1 98.38 153 LEU B O 1
ATOM 4015 N N . VAL B 1 154 ? 2.682 14.539 4.43 1 97.06 154 VAL B N 1
ATOM 4016 C CA . VAL B 1 154 ? 3.473 13.469 3.838 1 97.06 154 VAL B CA 1
ATOM 4017 C C . VAL B 1 154 ? 4.77 14.031 3.262 1 97.06 154 VAL B C 1
ATOM 4019 O O . VAL B 1 154 ? 5.203 13.633 2.18 1 97.06 154 VAL B O 1
ATOM 4022 N N . MET B 1 155 ? 5.344 14.93 4 1 92 155 MET B N 1
ATOM 4023 C CA . MET B 1 155 ? 6.629 15.516 3.627 1 92 155 MET B CA 1
ATOM 4024 C C . MET B 1 155 ? 7.785 14.656 4.117 1 92 155 MET B C 1
ATOM 4026 O O . MET B 1 155 ? 7.574 13.68 4.84 1 92 155 MET B O 1
ATOM 4030 N N . ASP B 1 156 ? 9.031 14.953 3.717 1 82.81 156 ASP B N 1
ATOM 4031 C CA . ASP B 1 156 ? 10.148 14.031 3.908 1 82.81 156 ASP B CA 1
ATOM 4032 C C . ASP B 1 156 ? 10.977 14.414 5.137 1 82.81 156 ASP B C 1
ATOM 4034 O O . ASP B 1 156 ? 11.992 13.781 5.426 1 82.81 156 ASP B O 1
ATOM 4038 N N . SER B 1 157 ? 10.516 15.508 5.859 1 84.38 157 SER B N 1
ATOM 4039 C CA . SER B 1 157 ? 11.297 15.875 7.039 1 84.38 157 SER B CA 1
ATOM 4040 C C . SER B 1 157 ? 10.383 16.203 8.219 1 84.38 157 SER B C 1
ATOM 4042 O O . SER B 1 157 ? 9.25 16.641 8.031 1 84.38 157 SER B O 1
ATOM 4044 N N . ARG B 1 158 ? 10.961 15.961 9.328 1 88.06 158 ARG B N 1
ATOM 4045 C CA . ARG B 1 158 ? 10.258 16.281 10.57 1 88.06 158 ARG B CA 1
ATOM 4046 C C . ARG B 1 158 ? 9.961 17.781 10.656 1 88.06 158 ARG B C 1
ATOM 4048 O O . ARG B 1 158 ? 8.852 18.172 11.023 1 88.06 158 ARG B O 1
ATOM 4055 N N . GLU B 1 159 ? 10.875 18.609 10.312 1 89.44 159 GLU B N 1
ATOM 4056 C CA . GLU B 1 159 ? 10.773 20.062 10.438 1 89.44 159 GLU B CA 1
ATOM 4057 C C . GLU B 1 159 ? 9.695 20.625 9.523 1 89.44 159 GLU B C 1
ATOM 4059 O O . GLU B 1 159 ? 8.992 21.578 9.883 1 89.44 159 GLU B O 1
ATOM 4064 N N . ALA B 1 160 ? 9.562 20.031 8.383 1 92.19 160 ALA B N 1
ATOM 4065 C CA . ALA B 1 160 ? 8.586 20.516 7.406 1 92.19 160 ALA B CA 1
ATOM 4066 C C . ALA B 1 160 ? 7.16 20.281 7.895 1 92.19 160 ALA B C 1
ATOM 4068 O O . ALA B 1 160 ? 6.227 20.953 7.438 1 92.19 160 ALA B O 1
ATOM 4069 N N . ARG B 1 161 ? 7.012 19.375 8.812 1 95.38 161 ARG B N 1
ATOM 4070 C CA . ARG B 1 161 ? 5.68 19.031 9.312 1 95.38 161 ARG B CA 1
ATOM 4071 C C . ARG B 1 161 ? 5.238 20.016 10.398 1 95.38 161 ARG B C 1
ATOM 4073 O O . ARG B 1 161 ? 4.062 20.047 10.766 1 95.38 161 ARG B O 1
ATOM 4080 N N . TRP B 1 162 ? 6.172 20.766 10.953 1 95.62 162 TRP B N 1
ATOM 4081 C CA . TRP B 1 162 ? 5.91 21.547 12.164 1 95.62 162 TRP B CA 1
ATOM 4082 C C . TRP B 1 162 ? 4.848 22.609 11.914 1 95.62 162 TRP B C 1
ATOM 4084 O O . TRP B 1 162 ? 3.818 22.641 12.586 1 95.62 162 TRP B O 1
ATOM 4094 N N . LEU B 1 163 ? 5.078 23.469 10.93 1 98 163 LEU B N 1
ATOM 4095 C CA . LEU B 1 163 ? 4.176 24.578 10.688 1 98 163 LEU B CA 1
ATOM 4096 C C . LEU B 1 163 ? 2.775 24.094 10.336 1 98 163 LEU B C 1
ATOM 4098 O O . LEU B 1 163 ? 1.784 24.562 10.891 1 98 163 LEU B O 1
ATOM 4102 N N . PRO B 1 164 ? 2.65 23.109 9.422 1 98.62 164 PRO B N 1
ATOM 4103 C CA . PRO B 1 164 ? 1.31 22.594 9.141 1 98.62 164 PRO B CA 1
ATOM 4104 C C . PRO B 1 164 ? 0.632 22.016 10.383 1 98.62 164 PRO B C 1
ATOM 4106 O O . PRO B 1 164 ? -0.583 22.156 10.547 1 98.62 164 PRO B O 1
ATOM 4109 N N . THR B 1 165 ? 1.398 21.328 11.195 1 97.94 165 THR B N 1
ATOM 4110 C CA . THR B 1 165 ? 0.836 20.781 12.43 1 97.94 165 THR B CA 1
ATOM 4111 C C . THR B 1 165 ? 0.289 21.906 13.312 1 97.94 165 THR B C 1
ATOM 4113 O O . THR B 1 165 ? -0.838 21.812 13.805 1 97.94 165 THR B O 1
ATOM 4116 N N . LEU B 1 166 ? 1.068 22.922 13.516 1 97.94 166 LEU B N 1
ATOM 4117 C CA . LEU B 1 166 ? 0.661 24.078 14.305 1 97.94 166 LEU B CA 1
ATOM 4118 C C . LEU B 1 166 ? -0.614 24.703 13.742 1 97.94 166 LEU B C 1
ATOM 4120 O O . LEU B 1 166 ? -1.564 24.969 14.484 1 97.94 166 LEU B O 1
ATOM 4124 N N . LEU B 1 167 ? -0.64 24.938 12.445 1 98.69 167 LEU B N 1
ATOM 4125 C CA . LEU B 1 167 ? -1.761 25.609 11.805 1 98.69 167 LEU B CA 1
ATOM 4126 C C . LEU B 1 167 ? -3.021 24.766 11.867 1 98.69 167 LEU B C 1
ATOM 4128 O O . LEU B 1 167 ? -4.117 25.281 12.109 1 98.69 167 LEU B O 1
ATOM 4132 N N . CYS B 1 168 ? -2.891 23.453 11.617 1 98.69 168 CYS B N 1
ATOM 4133 C CA . CYS B 1 168 ? -4.051 22.578 11.711 1 98.69 168 CYS B CA 1
ATOM 4134 C C . CYS B 1 168 ? -4.641 22.594 13.109 1 98.69 168 CYS B C 1
ATOM 4136 O O . CYS B 1 168 ? -5.863 22.609 13.273 1 98.69 168 CYS B O 1
ATOM 4138 N N . THR B 1 169 ? -3.748 22.516 14.109 1 97.81 169 THR B N 1
ATOM 4139 C CA . THR B 1 169 ? -4.215 22.562 15.492 1 97.81 169 THR B CA 1
ATOM 4140 C C . THR B 1 169 ? -4.887 23.891 15.797 1 97.81 169 THR B C 1
ATOM 4142 O O . THR B 1 169 ? -5.961 23.922 16.406 1 97.81 169 THR B O 1
ATOM 4145 N N . ALA B 1 170 ? -4.285 24.953 15.383 1 97.5 170 ALA B N 1
ATOM 4146 C CA . ALA B 1 170 ? -4.785 26.297 15.656 1 97.5 170 ALA B CA 1
ATOM 4147 C C . ALA B 1 170 ? -6.16 26.516 15.031 1 97.5 170 ALA B C 1
ATOM 4149 O O . ALA B 1 170 ? -6.984 27.25 15.57 1 97.5 170 ALA B O 1
ATOM 4150 N N . HIS B 1 171 ? -6.414 25.891 13.914 1 97.38 171 HIS B N 1
ATOM 4151 C CA . HIS B 1 171 ? -7.656 26.141 13.195 1 97.38 171 HIS B CA 1
ATOM 4152 C C . HIS B 1 171 ? -8.617 24.969 13.305 1 97.38 171 HIS B C 1
ATOM 4154 O O . HIS B 1 171 ? -9.641 24.922 12.633 1 97.38 171 HIS B O 1
ATOM 4160 N N . GLY B 1 172 ? -8.289 24 14.094 1 96.75 172 GLY B N 1
ATOM 4161 C CA . GLY B 1 172 ? -9.172 22.875 14.383 1 96.75 172 GLY B CA 1
ATOM 4162 C C . GLY B 1 172 ? -9.406 21.969 13.18 1 96.75 172 GLY B C 1
ATOM 4163 O O . GLY B 1 172 ? -10.539 21.547 12.938 1 96.75 172 GLY B O 1
ATOM 4164 N N . LYS B 1 173 ? -8.359 21.766 12.367 1 97.94 173 LYS B N 1
ATOM 4165 C CA . LYS B 1 173 ? -8.469 20.922 11.188 1 97.94 173 LYS B CA 1
ATOM 4166 C C . LYS B 1 173 ? -7.895 19.531 11.445 1 97.94 173 LYS B C 1
ATOM 4168 O O . LYS B 1 173 ? -6.93 19.391 12.203 1 97.94 173 LYS B O 1
ATOM 4173 N N . LEU B 1 174 ? -8.469 18.516 10.883 1 98.56 174 LEU B N 1
ATOM 4174 C CA . LEU B 1 174 ? -7.938 17.156 10.992 1 98.56 174 LEU B CA 1
ATOM 4175 C C . LEU B 1 174 ? -6.656 17 10.172 1 98.56 174 LEU B C 1
ATOM 4177 O O . LEU B 1 174 ? -6.656 17.25 8.961 1 98.56 174 LEU B O 1
ATOM 4181 N N . ALA B 1 175 ? -5.613 16.672 10.875 1 98.81 175 ALA B N 1
ATOM 4182 C CA . ALA B 1 175 ? -4.34 16.391 10.219 1 98.81 175 ALA B CA 1
ATOM 4183 C C . ALA B 1 175 ? -3.955 14.922 10.367 1 98.81 175 ALA B C 1
ATOM 4185 O O . ALA B 1 175 ? -4.156 14.328 11.43 1 98.81 175 ALA B O 1
ATOM 4186 N N . ILE B 1 176 ? -3.457 14.32 9.305 1 98.88 176 ILE B N 1
ATOM 4187 C CA . ILE B 1 176 ? -2.928 12.961 9.336 1 98.88 176 ILE B CA 1
ATOM 4188 C C . ILE B 1 176 ? -1.478 12.969 8.859 1 98.88 176 ILE B C 1
ATOM 4190 O O . ILE B 1 176 ? -1.201 13.273 7.695 1 98.88 176 ILE B O 1
ATOM 4194 N N . SER B 1 177 ? -0.57 12.633 9.75 1 97.81 177 SER B N 1
ATOM 4195 C CA . SER B 1 177 ? 0.839 12.492 9.398 1 97.81 177 SER B CA 1
ATOM 4196 C C . SER B 1 177 ? 1.169 11.062 8.984 1 97.81 177 SER B C 1
ATOM 4198 O O . SER B 1 177 ? 0.771 10.109 9.664 1 97.81 177 SER B O 1
ATOM 4200 N N . VAL B 1 178 ? 1.818 10.938 7.852 1 97 178 VAL B N 1
ATOM 4201 C CA . VAL B 1 178 ? 2.336 9.648 7.398 1 97 178 VAL B CA 1
ATOM 4202 C C . VAL B 1 178 ? 3.852 9.734 7.234 1 97 178 VAL B C 1
ATOM 4204 O O . VAL B 1 178 ? 4.359 10.57 6.484 1 97 178 VAL B O 1
ATOM 4207 N N . ALA B 1 179 ? 4.527 8.891 7.93 1 92.44 179 ALA B N 1
ATOM 4208 C CA . ALA B 1 179 ? 5.984 8.891 7.891 1 92.44 179 ALA B CA 1
ATOM 4209 C C . ALA B 1 179 ? 6.527 7.477 7.699 1 92.44 179 ALA B C 1
ATOM 4211 O O . ALA B 1 179 ? 5.879 6.5 8.078 1 92.44 179 ALA B O 1
ATOM 4212 N N . MET B 1 180 ? 7.672 7.434 7.078 1 90.62 180 MET B N 1
ATOM 4213 C CA . MET B 1 180 ? 8.289 6.133 6.836 1 90.62 180 MET B CA 1
ATOM 4214 C C . MET B 1 180 ? 9.766 6.148 7.219 1 90.62 180 MET B C 1
ATOM 4216 O O . MET B 1 180 ? 10.43 7.176 7.098 1 90.62 180 MET B O 1
ATOM 4220 N N . GLY B 1 181 ? 10.203 5.102 7.75 1 87.94 181 GLY B N 1
ATOM 4221 C CA . GLY B 1 181 ? 11.617 4.773 7.824 1 87.94 181 GLY B CA 1
ATOM 4222 C C . GLY B 1 181 ? 12.062 3.791 6.758 1 87.94 181 GLY B C 1
ATOM 4223 O O . GLY B 1 181 ? 11.461 3.729 5.68 1 87.94 181 GLY B O 1
ATOM 4224 N N . PHE B 1 182 ? 13.219 3.104 7.023 1 89 182 PHE B N 1
ATOM 4225 C CA . PHE B 1 182 ? 13.711 2.098 6.094 1 89 182 PHE B CA 1
ATOM 4226 C C . PHE B 1 182 ? 12.75 0.916 6.012 1 89 182 PHE B C 1
ATOM 4228 O O . PHE B 1 182 ? 12.367 0.497 4.918 1 89 182 PHE B O 1
ATOM 4235 N N . ASP B 1 183 ? 12.367 0.415 7.172 1 92.19 183 ASP B N 1
ATOM 4236 C CA . ASP B 1 183 ? 11.508 -0.765 7.199 1 92.19 183 ASP B CA 1
ATOM 4237 C C . ASP B 1 183 ? 10.328 -0.562 8.141 1 92.19 183 ASP B C 1
ATOM 4239 O O . ASP B 1 183 ? 9.852 -1.515 8.766 1 92.19 183 ASP B O 1
ATOM 4243 N N . SER B 1 184 ? 9.906 0.622 8.289 1 93 184 SER B N 1
ATOM 4244 C CA . SER B 1 184 ? 8.797 0.946 9.188 1 93 184 SER B CA 1
ATOM 4245 C C . SER B 1 184 ? 7.992 2.133 8.664 1 93 184 SER B C 1
ATOM 4247 O O . SER B 1 184 ? 8.453 2.863 7.785 1 93 184 SER B O 1
ATOM 4249 N N . TYR B 1 185 ? 6.781 2.221 9.117 1 94.31 185 TYR B N 1
ATOM 4250 C CA . TYR B 1 185 ? 5.996 3.422 8.859 1 94.31 185 TYR B CA 1
ATOM 4251 C C . TYR B 1 185 ? 5.082 3.736 10.039 1 94.31 185 TYR B C 1
ATOM 4253 O O . TYR B 1 185 ? 4.855 2.885 10.898 1 94.31 185 TYR B O 1
ATOM 4261 N N . VAL B 1 186 ? 4.613 4.988 10.117 1 94.69 186 VAL B N 1
ATOM 4262 C CA . VAL B 1 186 ? 3.643 5.422 11.117 1 94.69 186 VAL B CA 1
ATOM 4263 C C . VAL B 1 186 ? 2.586 6.309 10.469 1 94.69 186 VAL B C 1
ATOM 4265 O O . VAL B 1 186 ? 2.898 7.102 9.57 1 94.69 186 VAL B O 1
ATOM 4268 N N . VAL B 1 187 ? 1.377 6.105 10.805 1 97.56 187 VAL B N 1
ATOM 4269 C CA . VAL B 1 187 ? 0.232 6.941 10.453 1 97.56 187 VAL B CA 1
ATOM 4270 C C . VAL B 1 187 ? -0.399 7.508 11.727 1 97.56 187 VAL B C 1
ATOM 4272 O O . VAL B 1 187 ? -0.804 6.75 12.617 1 97.56 187 VAL B O 1
ATOM 4275 N N . ILE B 1 188 ? -0.49 8.805 11.844 1 97.69 188 ILE B N 1
ATOM 4276 C CA . ILE B 1 188 ? -1 9.438 13.055 1 97.69 188 ILE B CA 1
ATOM 4277 C C . ILE B 1 188 ? -2.092 10.438 12.695 1 97.69 188 ILE B C 1
ATOM 4279 O O . ILE B 1 188 ? -1.843 11.398 11.961 1 97.69 188 ILE B O 1
ATOM 4283 N N . ARG B 1 189 ? -3.242 10.25 13.133 1 98.44 189 ARG B N 1
ATOM 4284 C CA . ARG B 1 189 ? -4.223 11.336 13.086 1 98.44 189 ARG B CA 1
ATOM 4285 C C . ARG B 1 189 ? -4.098 12.242 14.297 1 98.44 189 ARG B C 1
ATOM 4287 O O . ARG B 1 189 ? -4.102 11.773 15.438 1 98.44 189 ARG B O 1
ATOM 4294 N N . HIS B 1 190 ? -3.928 13.523 14.086 1 98.06 190 HIS B N 1
ATOM 4295 C CA . HIS B 1 190 ? -3.727 14.492 15.156 1 98.06 190 HIS B CA 1
ATOM 4296 C C . HIS B 1 190 ? -5.039 14.805 15.867 1 98.06 190 HIS B C 1
ATOM 4298 O O . HIS B 1 190 ? -6.109 14.766 15.258 1 98.06 190 HIS B O 1
ATOM 4304 N N . GLY B 1 191 ? -4.91 15.109 17.125 1 96.88 191 GLY B N 1
ATOM 4305 C CA . GLY B 1 191 ? -6.066 15.641 17.828 1 96.88 191 GLY B CA 1
ATOM 4306 C C . GLY B 1 191 ? -6.59 16.938 17.219 1 96.88 191 GLY B C 1
ATOM 4307 O O . GLY B 1 191 ? -5.809 17.781 16.797 1 96.88 191 GLY B O 1
ATOM 4308 N N . VAL B 1 192 ? -7.938 17.062 17.188 1 96.94 192 VAL B N 1
ATOM 4309 C CA . VAL B 1 192 ? -8.562 18.234 16.609 1 96.94 192 VAL B CA 1
ATOM 4310 C C . VAL B 1 192 ? -9.039 19.172 17.719 1 96.94 192 VAL B C 1
ATOM 4312 O O . VAL B 1 192 ? -9.75 18.75 18.641 1 96.94 192 VAL B O 1
ATOM 4315 N N . THR B 1 193 ? -8.602 20.391 17.672 1 90.06 193 THR B N 1
ATOM 4316 C CA . THR B 1 193 ? -9 21.375 18.672 1 90.06 193 THR B CA 1
ATOM 4317 C C . THR B 1 193 ? -10.461 21.781 18.484 1 90.06 193 THR B C 1
ATOM 4319 O O . THR B 1 193 ? -10.922 21.953 17.359 1 90.06 193 THR B O 1
ATOM 4322 N N . CYS B 1 194 ? -11.203 21.859 19.562 1 81.62 194 CYS B N 1
ATOM 4323 C CA . CYS B 1 194 ? -12.594 22.312 19.547 1 81.62 194 CYS B CA 1
ATOM 4324 C C . CYS B 1 194 ? -12.711 23.734 20.078 1 81.62 194 CYS B C 1
ATOM 4326 O O . CYS B 1 194 ? -12.164 24.062 21.125 1 81.62 194 CYS B O 1
ATOM 4328 N N . PHE B 1 195 ? -13 24.75 19.266 1 68.88 195 PHE B N 1
ATOM 4329 C CA . PHE B 1 195 ? -13.125 26.141 19.688 1 68.88 195 PHE B CA 1
ATOM 4330 C C . PHE B 1 195 ? -14.461 26.375 20.391 1 68.88 195 PHE B C 1
ATOM 4332 O O . PHE B 1 195 ? -14.594 27.312 21.172 1 68.88 195 PHE B O 1
ATOM 4339 N N . ASP B 1 196 ? -15.5 25.766 19.938 1 60.06 196 ASP B N 1
ATOM 4340 C CA . ASP B 1 196 ? -16.766 26.062 20.578 1 60.06 196 ASP B CA 1
ATOM 4341 C C . ASP B 1 196 ? -16.781 25.594 22.031 1 60.06 196 ASP B C 1
ATOM 4343 O O . ASP B 1 196 ? -16.062 24.656 22.391 1 60.06 196 ASP B O 1
ATOM 4347 N N . GLY B 1 197 ? -16.781 26.484 23.031 1 48.72 197 GLY B N 1
ATOM 4348 C CA . GLY B 1 197 ? -17.016 26.391 24.453 1 48.72 197 GLY B CA 1
ATOM 4349 C C . GLY B 1 197 ? -17.484 25.016 24.891 1 48.72 197 GLY B C 1
ATOM 4350 O O . GLY B 1 197 ? -17.703 24.766 26.078 1 48.72 197 GLY B O 1
ATOM 4351 N N . GLU B 1 198 ? -18.047 24.391 23.984 1 45 198 GLU B N 1
ATOM 4352 C CA . GLU B 1 198 ? -18.656 23.109 24.375 1 45 198 GLU B CA 1
ATOM 4353 C C . GLU B 1 198 ? -17.594 22.047 24.578 1 45 198 GLU B C 1
ATOM 4355 O O . GLU B 1 198 ? -17.906 20.875 24.828 1 45 198 GLU B O 1
ATOM 4360 N N . SER B 1 199 ? -16.453 22.25 24.109 1 46.94 199 SER B N 1
ATOM 4361 C CA . SER B 1 199 ? -15.344 21.312 24.234 1 46.94 199 SER B CA 1
ATOM 4362 C C . SER B 1 199 ? -15.156 20.859 25.688 1 46.94 199 SER B C 1
ATOM 4364 O O . SER B 1 199 ? -14.602 19.797 25.953 1 46.94 199 SER B O 1
ATOM 4366 N N . GLU B 1 200 ? -15.195 21.891 26.484 1 44.66 200 GLU B N 1
ATOM 4367 C CA . GLU B 1 200 ? -14.992 21.688 27.922 1 44.66 200 GLU B CA 1
ATOM 4368 C C . GLU B 1 200 ? -15.961 20.625 28.453 1 44.66 200 GLU B C 1
ATOM 4370 O O . GLU B 1 200 ? -15.688 19.984 29.469 1 44.66 200 GLU B O 1
ATOM 4375 N N . ALA B 1 201 ? -17.281 20.875 28.031 1 39.53 201 ALA B N 1
ATOM 4376 C CA . ALA B 1 201 ? -18.328 20.109 28.688 1 39.53 201 ALA B CA 1
ATOM 4377 C C . ALA B 1 201 ? -18.203 18.609 28.375 1 39.53 201 ALA B C 1
ATOM 4379 O O . ALA B 1 201 ? -18.562 17.766 29.203 1 39.53 201 ALA B O 1
ATOM 4380 N N . ASN B 1 202 ? -17.844 18.25 27.125 1 41.69 202 ASN B N 1
ATOM 4381 C CA . ASN B 1 202 ? -17.844 16.828 26.812 1 41.69 202 ASN B CA 1
ATOM 4382 C C . ASN B 1 202 ? -16.516 16.172 27.203 1 41.69 202 ASN B C 1
ATOM 4384 O O . ASN B 1 202 ? -16.203 15.078 26.734 1 41.69 202 ASN B O 1
ATOM 4388 N N . SER B 1 203 ? -15.547 16.969 27.312 1 46.66 203 SER B N 1
ATOM 4389 C CA . SER B 1 203 ? -14.484 16.312 28.062 1 46.66 203 SER B CA 1
ATOM 4390 C C . SER B 1 203 ? -15.039 15.617 29.297 1 46.66 203 SER B C 1
ATOM 4392 O O . SER B 1 203 ? -14.742 16.016 30.438 1 46.66 203 SER B O 1
ATOM 4394 N N . ALA B 1 204 ? -16.297 15.656 29.328 1 38.91 204 ALA B N 1
ATOM 4395 C CA . ALA B 1 204 ? -16.844 14.836 30.422 1 38.91 204 ALA B CA 1
ATOM 4396 C C . ALA B 1 204 ? -15.859 13.719 30.797 1 38.91 204 ALA B C 1
ATOM 4398 O O . ALA B 1 204 ? -15.336 13.023 29.922 1 38.91 204 ALA B O 1
ATOM 4399 N N . GLN B 1 205 ? -15.156 13.75 31.797 1 47.28 205 GLN B N 1
ATOM 4400 C CA . GLN B 1 205 ? -14.445 12.766 32.594 1 47.28 205 GLN B CA 1
ATOM 4401 C C . GLN B 1 205 ? -14.93 11.352 32.281 1 47.28 205 GLN B C 1
ATOM 4403 O O . GLN B 1 205 ? -15.977 10.922 32.781 1 47.28 205 GLN B O 1
ATOM 4408 N N . THR B 1 206 ? -14.938 11.031 30.953 1 52.31 206 THR B N 1
ATOM 4409 C CA . THR B 1 206 ? -15.234 9.602 30.922 1 52.31 206 THR B CA 1
ATOM 4410 C C . THR B 1 206 ? -14.555 8.891 32.094 1 52.31 206 THR B C 1
ATOM 4412 O O . THR B 1 206 ? -13.391 9.172 32.406 1 52.31 206 THR B O 1
ATOM 4415 N N . SER B 1 207 ? -15.289 8.492 32.938 1 65.56 207 SER B N 1
ATOM 4416 C CA . SER B 1 207 ? -14.844 7.641 34.031 1 65.56 207 SER B CA 1
ATOM 4417 C C . SER B 1 207 ? -13.828 6.605 33.562 1 65.56 207 SER B C 1
ATOM 4419 O O . SER B 1 207 ? -13.016 6.113 34.344 1 65.56 207 SER B O 1
ATOM 4421 N N . ASP B 1 208 ? -13.789 6.621 32.125 1 80.56 208 ASP B N 1
ATOM 4422 C CA . ASP B 1 208 ? -12.867 5.613 31.609 1 80.56 208 ASP B CA 1
ATOM 4423 C C . ASP B 1 208 ? -11.523 6.234 31.25 1 80.56 208 ASP B C 1
ATOM 4425 O O . ASP B 1 208 ? -11.383 6.848 30.188 1 80.56 208 ASP B O 1
ATOM 4429 N N . LYS B 1 209 ? -10.547 6.137 32.062 1 82.5 209 LYS B N 1
ATOM 4430 C CA . LYS B 1 209 ? -9.211 6.715 31.953 1 82.5 209 LYS B CA 1
ATOM 4431 C C . LYS B 1 209 ? -8.484 6.176 30.719 1 82.5 209 LYS B C 1
ATOM 4433 O O . LYS B 1 209 ? -7.5 6.762 30.266 1 82.5 209 LYS B O 1
ATOM 4438 N N . LEU B 1 210 ? -9.062 5.242 30.094 1 89.75 210 LEU B N 1
ATOM 4439 C CA . LEU B 1 210 ? -8.375 4.613 28.969 1 89.75 210 LEU B CA 1
ATOM 4440 C C . LEU B 1 210 ? -8.883 5.172 27.641 1 89.75 210 LEU B C 1
ATOM 4442 O O . LEU B 1 210 ? -8.266 4.949 26.594 1 89.75 210 LEU B O 1
ATOM 4446 N N . LEU B 1 211 ? -9.914 5.906 27.703 1 93.19 211 LEU B N 1
ATOM 4447 C CA . LEU B 1 211 ? -10.469 6.512 26.5 1 93.19 211 LEU B CA 1
ATOM 4448 C C . LEU B 1 211 ? -9.992 7.957 26.359 1 93.19 211 LEU B C 1
ATOM 4450 O O . LEU B 1 211 ? -10.281 8.797 27.219 1 93.19 211 LEU B O 1
ATOM 4454 N N . ILE B 1 212 ? -9.25 8.25 25.328 1 94.81 212 ILE B N 1
ATOM 4455 C CA . ILE B 1 212 ? -8.75 9.594 25.078 1 94.81 212 ILE B CA 1
ATOM 4456 C C . ILE B 1 212 ? -9.648 10.312 24.078 1 94.81 212 ILE B C 1
ATOM 4458 O O . ILE B 1 212 ? -9.891 9.805 22.969 1 94.81 212 ILE B O 1
ATOM 4462 N N . ALA B 1 213 ? -10.125 11.453 24.406 1 95.25 213 ALA B N 1
ATOM 4463 C CA . ALA B 1 213 ? -10.992 12.242 23.531 1 95.25 213 ALA B CA 1
ATOM 4464 C C . ALA B 1 213 ? -10.242 12.68 22.266 1 95.25 213 ALA B C 1
ATOM 4466 O O . ALA B 1 213 ? -9.031 12.906 22.312 1 95.25 213 ALA B O 1
ATOM 4467 N N . GLY B 1 214 ? -10.984 12.875 21.188 1 96.56 214 GLY B N 1
ATOM 4468 C CA . GLY B 1 214 ? -10.398 13.258 19.906 1 96.56 214 GLY B CA 1
ATOM 4469 C C . GLY B 1 214 ? -9.609 14.547 19.984 1 96.56 214 GLY B C 1
ATOM 4470 O O . GLY B 1 214 ? -8.617 14.719 19.281 1 96.56 214 GLY B O 1
ATOM 4471 N N . SER B 1 215 ? -10.023 15.414 20.875 1 95.75 215 SER B N 1
ATOM 4472 C CA . SER B 1 215 ? -9.359 16.703 21.031 1 95.75 215 SER B CA 1
ATOM 4473 C C . SER B 1 215 ? -8.078 16.578 21.844 1 95.75 215 SER B C 1
ATOM 4475 O O . SER B 1 215 ? -7.238 17.469 21.844 1 95.75 215 SER B O 1
ATOM 4477 N N . GLU B 1 216 ? -7.906 15.422 22.516 1 95.19 216 GLU B N 1
ATOM 4478 C CA . GLU B 1 216 ? -6.773 15.234 23.406 1 95.19 216 GLU B CA 1
ATOM 4479 C C . GLU B 1 216 ? -5.766 14.242 22.844 1 95.19 216 GLU B C 1
ATOM 4481 O O . GLU B 1 216 ? -4.816 13.852 23.516 1 95.19 216 GLU B O 1
ATOM 4486 N N . LEU B 1 217 ? -6.008 13.789 21.672 1 96.5 217 LEU B N 1
ATOM 4487 C CA . LEU B 1 217 ? -5.039 12.914 21.016 1 96.5 217 LEU B CA 1
ATOM 4488 C C . LEU B 1 217 ? -3.783 13.688 20.625 1 96.5 217 LEU B C 1
ATOM 4490 O O . LEU B 1 217 ? -3.859 14.859 20.234 1 96.5 217 LEU B O 1
ATOM 4494 N N . GLY B 1 218 ? -2.619 13.062 20.703 1 96.62 218 GLY B N 1
ATOM 4495 C CA . GLY B 1 218 ? -1.346 13.695 20.406 1 96.62 218 GLY B CA 1
ATOM 4496 C C . GLY B 1 218 ? -1.131 13.906 18.922 1 96.62 218 GLY B C 1
ATOM 4497 O O . GLY B 1 218 ? -1.73 13.219 18.094 1 96.62 218 GLY B O 1
ATOM 4498 N N . CYS B 1 219 ? -0.319 14.883 18.641 1 97 219 CYS B N 1
ATOM 4499 C CA . CYS B 1 219 ? 0.121 15.078 17.266 1 97 219 CYS B CA 1
ATOM 4500 C C . CYS B 1 219 ? 1.386 14.273 16.969 1 97 219 CYS B C 1
ATOM 4502 O O . CYS B 1 219 ? 1.796 13.445 17.781 1 97 219 CYS B O 1
ATOM 4504 N N . TYR B 1 220 ? 1.958 14.43 15.812 1 95.5 220 TYR B N 1
ATOM 4505 C CA . TYR B 1 220 ? 3.197 13.781 15.406 1 95.5 220 TYR B CA 1
ATOM 4506 C C . TYR B 1 220 ? 4.324 14.078 16.391 1 95.5 220 TYR B C 1
ATOM 4508 O O . TYR B 1 220 ? 5.082 13.18 16.766 1 95.5 220 TYR B O 1
ATOM 4516 N N . PHE B 1 221 ? 4.449 15.305 16.844 1 92.94 221 PHE B N 1
ATOM 4517 C CA . PHE B 1 221 ? 5.547 15.758 17.688 1 92.94 221 PHE B CA 1
ATOM 4518 C C . PHE B 1 221 ? 5.344 15.312 19.141 1 92.94 221 PHE B C 1
ATOM 4520 O O . PHE B 1 221 ? 6.309 15.18 19.891 1 92.94 221 PHE B O 1
ATOM 4527 N N . CYS B 1 222 ? 4.07 15.109 19.562 1 93.06 222 CYS B N 1
ATOM 4528 C CA . CYS B 1 222 ? 3.791 14.531 20.875 1 93.06 222 CYS B CA 1
ATOM 4529 C C . CYS B 1 222 ? 4.336 13.109 20.969 1 93.06 222 CYS B C 1
ATOM 4531 O O . CYS B 1 222 ? 4.754 12.672 22.047 1 93.06 222 CYS B O 1
ATOM 4533 N N . SER B 1 223 ? 4.262 12.414 19.875 1 81.88 223 SER B N 1
ATOM 4534 C CA . SER B 1 223 ? 4.625 11 19.812 1 81.88 223 SER B CA 1
ATOM 4535 C C . SER B 1 223 ? 6.137 10.82 19.719 1 81.88 223 SER B C 1
ATOM 4537 O O . SER B 1 223 ? 6.668 9.766 20.078 1 81.88 223 SER B O 1
ATOM 4539 N N . ASP B 1 224 ? 6.777 11.688 19.094 1 63.25 224 ASP B N 1
ATOM 4540 C CA . ASP B 1 224 ? 8.234 11.648 18.984 1 63.25 224 ASP B CA 1
ATOM 4541 C C . ASP B 1 224 ? 8.898 11.859 20.344 1 63.25 224 ASP B C 1
ATOM 4543 O O . ASP B 1 224 ? 9.93 11.25 20.625 1 63.25 224 ASP B O 1
ATOM 4547 N N . VAL B 1 225 ? 8.32 12.906 21.188 1 42.28 225 VAL B N 1
ATOM 4548 C CA . VAL B 1 225 ? 8.859 13.227 22.516 1 42.28 225 VAL B CA 1
ATOM 4549 C C . VAL B 1 225 ? 8.5 12.117 23.5 1 42.28 225 VAL B C 1
ATOM 4551 O O . VAL B 1 225 ? 9.305 11.766 24.359 1 42.28 225 VAL B O 1
ATOM 4554 N N . THR B 1 226 ? 7.098 11.727 23.578 1 38.44 226 THR B N 1
ATOM 4555 C CA . THR B 1 226 ? 6.531 10.914 24.641 1 38.44 226 THR B CA 1
ATOM 4556 C C . THR B 1 226 ? 6.645 9.43 24.312 1 38.44 226 THR B C 1
ATOM 4558 O O . THR B 1 226 ? 6.211 8.578 25.094 1 38.44 226 THR B O 1
ATOM 4561 N N . ALA B 1 227 ? 6.723 9.078 23.125 1 37.59 227 ALA B N 1
ATOM 4562 C CA . ALA B 1 227 ? 6.68 7.625 23.062 1 37.59 227 ALA B CA 1
ATOM 4563 C C . ALA B 1 227 ? 7.668 6.996 24.031 1 37.59 227 ALA B C 1
ATOM 4565 O O . ALA B 1 227 ? 8.883 7.164 23.891 1 37.59 227 ALA B O 1
ATOM 4566 N N . PRO B 1 228 ? 7.195 6.781 25.234 1 32.81 228 PRO B N 1
ATOM 4567 C CA . PRO B 1 228 ? 8.039 6.312 26.328 1 32.81 228 PRO B CA 1
ATOM 4568 C C . PRO B 1 228 ? 9.102 5.316 25.875 1 32.81 228 PRO B C 1
ATOM 4570 O O . PRO B 1 228 ? 10.055 5.043 26.609 1 32.81 228 PRO B O 1
ATOM 4573 N N . GLY B 1 229 ? 8.422 4.008 25.531 1 31.7 229 GLY B N 1
ATOM 4574 C CA . GLY B 1 229 ? 9.172 2.82 25.906 1 31.7 229 GLY B CA 1
ATOM 4575 C C . GLY B 1 229 ? 10.641 2.9 25.547 1 31.7 229 GLY B C 1
ATOM 4576 O O . GLY B 1 229 ? 11.055 3.777 24.781 1 31.7 229 GLY B O 1
ATOM 4577 N N . ASN B 1 230 ? 11.422 1.944 26.266 1 30.48 230 ASN B N 1
ATOM 4578 C CA . ASN B 1 230 ? 12.844 1.66 26.438 1 30.48 230 ASN B CA 1
ATOM 4579 C C . ASN B 1 230 ? 13.602 1.856 25.125 1 30.48 230 ASN B C 1
ATOM 4581 O O . ASN B 1 230 ? 14.641 2.527 25.094 1 30.48 230 ASN B O 1
ATOM 4585 N N . SER B 1 231 ? 13.727 0.551 24.328 1 29.84 231 SER B N 1
ATOM 4586 C CA . SER B 1 231 ? 14.906 0.258 23.531 1 29.84 231 SER B CA 1
ATOM 4587 C C . SER B 1 231 ? 15.039 1.23 22.359 1 29.84 231 SER B C 1
ATOM 4589 O O . SER B 1 231 ? 14.039 1.626 21.766 1 29.84 231 SER B O 1
ATOM 4591 N N . MET B 1 232 ? 15.977 2.311 22.297 1 31.88 232 MET B N 1
ATOM 4592 C CA . MET B 1 232 ? 16.625 2.84 21.109 1 31.88 232 MET B CA 1
ATOM 4593 C C . MET B 1 232 ? 16.156 2.086 19.859 1 31.88 232 MET B C 1
ATOM 4595 O O . MET B 1 232 ? 16.469 2.484 18.734 1 31.88 232 MET B O 1
ATOM 4599 N N . GLN B 1 233 ? 15.734 0.958 20.125 1 32.09 233 GLN B N 1
ATOM 4600 C CA . GLN B 1 233 ? 15.375 0.057 19.031 1 32.09 233 GLN B CA 1
ATOM 4601 C C . GLN B 1 233 ? 14.047 0.457 18.406 1 32.09 233 GLN B C 1
ATOM 4603 O O . GLN B 1 233 ? 13.781 0.124 17.25 1 32.09 233 GLN B O 1
ATOM 4608 N N . ASP B 1 234 ? 13.102 0.953 19.234 1 33.44 234 ASP B N 1
ATOM 4609 C CA . ASP B 1 234 ? 11.773 1.138 18.656 1 33.44 234 ASP B CA 1
ATOM 4610 C C . ASP B 1 234 ? 11.57 2.58 18.203 1 33.44 234 ASP B C 1
ATOM 4612 O O . ASP B 1 234 ? 10.438 3.023 18 1 33.44 234 ASP B O 1
ATOM 4616 N N . ARG B 1 235 ? 12.398 3.533 18.672 1 35 235 ARG B N 1
ATOM 4617 C CA . ARG B 1 235 ? 12.25 4.906 18.203 1 35 235 ARG B CA 1
ATOM 4618 C C . ARG B 1 235 ? 11.875 4.945 16.719 1 35 235 ARG B C 1
ATOM 4620 O O . ARG B 1 235 ? 12.422 4.188 15.914 1 35 235 ARG B O 1
ATOM 4627 N N . THR B 1 236 ? 10.719 5.258 16.594 1 36.94 236 THR B N 1
ATOM 4628 C CA . THR B 1 236 ? 10.258 5.531 15.234 1 36.94 236 THR B CA 1
ATOM 4629 C C . THR B 1 236 ? 11.312 6.301 14.445 1 36.94 236 THR B C 1
ATOM 4631 O O . THR B 1 236 ? 11.883 7.273 14.945 1 36.94 236 THR B O 1
ATOM 4634 N N . LEU B 1 237 ? 12.047 5.785 13.703 1 37.41 237 LEU B N 1
ATOM 4635 C CA . LEU B 1 237 ? 13.008 6.207 12.688 1 37.41 237 LEU B CA 1
ATOM 4636 C C . LEU B 1 237 ? 12.461 7.387 11.883 1 37.41 237 LEU B C 1
ATOM 4638 O O . LEU B 1 237 ? 11.695 7.199 10.938 1 37.41 237 LEU B O 1
ATOM 4642 N N . ASP B 1 238 ? 11.641 8.25 12.484 1 39.28 238 ASP B N 1
ATOM 4643 C CA . ASP B 1 238 ? 11.594 9.367 11.547 1 39.28 238 ASP B CA 1
ATOM 4644 C C . ASP B 1 238 ? 12.953 9.609 10.906 1 39.28 238 ASP B C 1
ATOM 4646 O O . ASP B 1 238 ? 13.641 10.57 11.234 1 39.28 238 ASP B O 1
ATOM 4650 N N . GLN B 1 239 ? 13.734 8.625 11.031 1 38.66 239 GLN B N 1
ATOM 4651 C CA . GLN B 1 239 ? 14.93 9 10.297 1 38.66 239 GLN B CA 1
ATOM 4652 C C . GLN B 1 239 ? 14.586 9.531 8.906 1 38.66 239 GLN B C 1
ATOM 4654 O O . GLN B 1 239 ? 13.617 9.086 8.289 1 38.66 239 GLN B O 1
ATOM 4659 N N . GLN B 1 240 ? 14.516 10.82 8.766 1 43.22 240 GLN B N 1
ATOM 4660 C CA . GLN B 1 240 ? 14.68 11.406 7.438 1 43.22 240 GLN B CA 1
ATOM 4661 C C . GLN B 1 240 ? 15.141 10.352 6.426 1 43.22 240 GLN B C 1
ATOM 4663 O O . GLN B 1 240 ? 16.312 10.336 6.031 1 43.22 240 GLN B O 1
ATOM 4668 N N . CYS B 1 241 ? 14.641 9.164 6.656 1 49.62 241 CYS B N 1
ATOM 4669 C CA . CYS B 1 241 ? 15.258 8.156 5.809 1 49.62 241 CYS B CA 1
ATOM 4670 C C . CYS B 1 241 ? 14.836 8.32 4.355 1 49.62 241 CYS B C 1
ATOM 4672 O O . CYS B 1 241 ? 13.641 8.258 4.043 1 49.62 241 CYS B O 1
ATOM 4674 N N . THR B 1 242 ? 15.633 9.086 3.693 1 57.78 242 THR B N 1
ATOM 4675 C CA . THR B 1 242 ? 15.508 9.32 2.258 1 57.78 242 THR B CA 1
ATOM 4676 C C . THR B 1 242 ? 15.516 8 1.495 1 57.78 242 THR B C 1
ATOM 4678 O O . THR B 1 242 ? 15.188 7.961 0.307 1 57.78 242 THR B O 1
ATOM 4681 N N . VAL B 1 243 ? 15.695 6.828 2.377 1 76.31 243 VAL B N 1
ATOM 4682 C CA . VAL B 1 243 ? 15.734 5.566 1.647 1 76.31 243 VAL B CA 1
ATOM 4683 C C . VAL B 1 243 ? 14.82 4.551 2.324 1 76.31 243 VAL B C 1
ATOM 4685 O O . VAL B 1 243 ? 14.914 4.32 3.533 1 76.31 243 VAL B O 1
ATOM 4688 N N . SER B 1 244 ? 13.789 4.105 1.689 1 86.69 244 SER B N 1
ATOM 4689 C CA . SER B 1 244 ? 12.812 3.16 2.223 1 86.69 244 SER B CA 1
ATOM 4690 C C . SER B 1 244 ? 12.656 1.953 1.306 1 86.69 244 SER B C 1
ATOM 4692 O O . SER B 1 244 ? 12.891 2.049 0.099 1 86.69 244 SER B O 1
ATOM 4694 N N . ARG B 1 245 ? 12.305 0.87 1.938 1 92.44 245 ARG B N 1
ATOM 4695 C CA . ARG B 1 245 ? 11.93 -0.306 1.16 1 92.44 245 ARG B CA 1
ATOM 4696 C C . ARG B 1 245 ? 10.734 -0.007 0.259 1 92.44 245 ARG B C 1
ATOM 4698 O O . ARG B 1 245 ? 9.844 0.761 0.632 1 92.44 245 ARG B O 1
ATOM 4705 N N . ALA B 1 246 ? 10.719 -0.612 -0.815 1 91.75 246 ALA B N 1
ATOM 4706 C CA . ALA B 1 246 ? 9.812 -0.261 -1.903 1 91.75 246 ALA B CA 1
ATOM 4707 C C . ALA B 1 246 ? 8.359 -0.43 -1.479 1 91.75 246 ALA B C 1
ATOM 4709 O O . ALA B 1 246 ? 7.508 0.4 -1.81 1 91.75 246 ALA B O 1
ATOM 4710 N N . GLY B 1 247 ? 8.023 -1.441 -0.77 1 95.81 247 GLY B N 1
ATOM 4711 C CA . GLY B 1 247 ? 6.637 -1.76 -0.464 1 95.81 247 GLY B CA 1
ATOM 4712 C C . GLY B 1 247 ? 6.082 -0.958 0.699 1 95.81 247 GLY B C 1
ATOM 4713 O O . GLY B 1 247 ? 4.867 -0.916 0.909 1 95.81 247 GLY B O 1
ATOM 4714 N N . VAL B 1 248 ? 6.914 -0.273 1.443 1 95.62 248 VAL B N 1
ATOM 4715 C CA . VAL B 1 248 ? 6.531 0.391 2.686 1 95.62 248 VAL B CA 1
ATOM 4716 C C . VAL B 1 248 ? 5.594 1.556 2.383 1 95.62 248 VAL B C 1
ATOM 4718 O O . VAL B 1 248 ? 4.602 1.762 3.086 1 95.62 248 VAL B O 1
ATOM 4721 N N . SER B 1 249 ? 5.887 2.258 1.34 1 95.44 249 SER B N 1
ATOM 4722 C CA . SER B 1 249 ? 5.094 3.439 1.017 1 95.44 249 SER B CA 1
ATOM 4723 C C . SER B 1 249 ? 3.662 3.061 0.651 1 95.44 249 SER B C 1
ATOM 4725 O O . SER B 1 249 ? 2.719 3.768 1.005 1 95.44 249 SER B O 1
ATOM 4727 N N . MET B 1 250 ? 3.496 1.97 -0.11 1 97.75 250 MET B N 1
ATOM 4728 C CA . MET B 1 250 ? 2.16 1.51 -0.478 1 97.75 250 MET B CA 1
ATOM 4729 C C . MET B 1 250 ? 1.357 1.122 0.76 1 97.75 250 MET B C 1
ATOM 4731 O O . MET B 1 250 ? 0.2 1.52 0.904 1 97.75 250 MET B O 1
ATOM 4735 N N . ALA B 1 251 ? 2.012 0.382 1.62 1 98.06 251 ALA B N 1
ATOM 4736 C CA . ALA B 1 251 ? 1.343 -0.049 2.846 1 98.06 251 ALA B CA 1
ATOM 4737 C C . ALA B 1 251 ? 0.948 1.148 3.705 1 98.06 251 ALA B C 1
ATOM 4739 O O . ALA B 1 251 ? -0.185 1.229 4.184 1 98.06 251 ALA B O 1
ATOM 4740 N N . ALA B 1 252 ? 1.855 2.061 3.879 1 97.75 252 ALA B N 1
ATOM 4741 C CA . ALA B 1 252 ? 1.622 3.248 4.695 1 97.75 252 ALA B CA 1
ATOM 4742 C C . ALA B 1 252 ? 0.479 4.086 4.129 1 97.75 252 ALA B C 1
ATOM 4744 O O . ALA B 1 252 ? -0.401 4.527 4.875 1 97.75 252 ALA B O 1
ATOM 4745 N N . ALA B 1 253 ? 0.507 4.344 2.844 1 98.44 253 ALA B N 1
ATOM 4746 C CA . ALA B 1 253 ? -0.541 5.125 2.193 1 98.44 253 ALA B CA 1
ATOM 4747 C C . ALA B 1 253 ? -1.896 4.434 2.312 1 98.44 253 ALA B C 1
ATOM 4749 O O . ALA B 1 253 ? -2.902 5.074 2.619 1 98.44 253 ALA B O 1
ATOM 4750 N N . GLY B 1 254 ? -1.877 3.119 2.031 1 98.62 254 GLY B N 1
ATOM 4751 C CA . GLY B 1 254 ? -3.115 2.373 2.18 1 98.62 254 GLY B CA 1
ATOM 4752 C C . GLY B 1 254 ? -3.723 2.494 3.564 1 98.62 254 GLY B C 1
ATOM 4753 O O . GLY B 1 254 ? -4.918 2.764 3.703 1 98.62 254 GLY B O 1
ATOM 4754 N N . MET B 1 255 ? -2.906 2.365 4.582 1 98.62 255 MET B N 1
ATOM 4755 C CA . MET B 1 255 ? -3.373 2.428 5.965 1 98.62 255 MET B CA 1
ATOM 4756 C C . MET B 1 255 ? -3.857 3.832 6.312 1 98.62 255 MET B C 1
ATOM 4758 O O . MET B 1 255 ? -4.82 3.994 7.062 1 98.62 255 MET B O 1
ATOM 4762 N N . SER B 1 256 ? -3.209 4.809 5.805 1 98.75 256 SER B N 1
ATOM 4763 C CA . SER B 1 256 ? -3.6 6.18 6.109 1 98.75 256 SER B CA 1
ATOM 4764 C C . SER B 1 256 ? -4.969 6.512 5.523 1 98.75 256 SER B C 1
ATOM 4766 O O . SER B 1 256 ? -5.789 7.152 6.18 1 98.75 256 SER B O 1
ATOM 4768 N N . VAL B 1 257 ? -5.223 6.094 4.305 1 98.75 257 VAL B N 1
ATOM 4769 C CA . VAL B 1 257 ? -6.5 6.355 3.648 1 98.75 257 VAL B CA 1
ATOM 4770 C C . VAL B 1 257 ? -7.609 5.574 4.352 1 98.75 257 VAL B C 1
ATOM 4772 O O . VAL B 1 257 ? -8.727 6.07 4.496 1 98.75 257 VAL B O 1
ATOM 4775 N N . GLU B 1 258 ? -7.285 4.371 4.812 1 98.44 258 GLU B N 1
ATOM 4776 C CA . GLU B 1 258 ? -8.289 3.572 5.512 1 98.44 258 GLU B CA 1
ATOM 4777 C C . GLU B 1 258 ? -8.578 4.137 6.902 1 98.44 258 GLU B C 1
ATOM 4779 O O . GLU B 1 258 ? -9.703 4.051 7.391 1 98.44 258 GLU B O 1
ATOM 4784 N N . LEU B 1 259 ? -7.547 4.641 7.535 1 98.56 259 LEU B N 1
ATOM 4785 C CA . LEU B 1 259 ? -7.785 5.332 8.797 1 98.56 259 LEU B CA 1
ATOM 4786 C C . LEU B 1 259 ? -8.734 6.508 8.602 1 98.56 259 LEU B C 1
ATOM 4788 O O . LEU B 1 259 ? -9.688 6.676 9.359 1 98.56 259 LEU B O 1
ATOM 4792 N N . LEU B 1 260 ? -8.477 7.305 7.617 1 98.81 260 LEU B N 1
ATOM 4793 C CA . LEU B 1 260 ? -9.352 8.43 7.32 1 98.81 260 LEU B CA 1
ATOM 4794 C C . LEU B 1 260 ? -10.781 7.949 7.055 1 98.81 260 LEU B C 1
ATOM 4796 O O . LEU B 1 260 ? -11.742 8.547 7.535 1 98.81 260 LEU B O 1
ATOM 4800 N N . ALA B 1 261 ? -10.898 6.879 6.25 1 98.06 261 ALA B N 1
ATOM 4801 C CA . ALA B 1 261 ? -12.219 6.355 5.914 1 98.06 261 ALA B CA 1
ATOM 4802 C C . ALA B 1 261 ? -13.008 6 7.172 1 98.06 261 ALA B C 1
ATOM 4804 O O . ALA B 1 261 ? -14.188 6.328 7.281 1 98.06 261 ALA B O 1
ATOM 4805 N N . SER B 1 262 ? -12.344 5.336 8.094 1 97.62 262 SER B N 1
ATOM 4806 C CA . SER B 1 262 ? -12.992 4.973 9.344 1 97.62 262 SER B CA 1
ATOM 4807 C C . SER B 1 262 ? -13.383 6.211 10.148 1 97.62 262 SER B C 1
ATOM 4809 O O . SER B 1 262 ? -14.484 6.289 10.688 1 97.62 262 SER B O 1
ATOM 4811 N N . VAL B 1 263 ? -12.477 7.172 10.227 1 98.19 263 VAL B N 1
ATOM 4812 C CA . VAL B 1 263 ? -12.695 8.398 10.984 1 98.19 263 VAL B CA 1
ATOM 4813 C C . VAL B 1 263 ? -13.883 9.164 10.398 1 98.19 263 VAL B C 1
ATOM 4815 O O . VAL B 1 263 ? -14.727 9.68 11.141 1 98.19 263 VAL B O 1
ATOM 4818 N N . LEU B 1 264 ? -13.969 9.227 9.078 1 97.94 264 LEU B N 1
ATOM 4819 C CA . LEU B 1 264 ? -15.039 9.953 8.398 1 97.94 264 LEU B CA 1
ATOM 4820 C C . LEU B 1 264 ? -16.391 9.32 8.688 1 97.94 264 LEU B C 1
ATOM 4822 O O . LEU B 1 264 ? -17.422 10.008 8.641 1 97.94 264 LEU B O 1
ATOM 4826 N N . GLN B 1 265 ? -16.391 8.031 8.977 1 96.94 265 GLN B N 1
ATOM 4827 C CA . GLN B 1 265 ? -17.656 7.332 9.203 1 96.94 265 GLN B CA 1
ATOM 4828 C C . GLN B 1 265 ? -18.031 7.34 10.68 1 96.94 265 GLN B C 1
ATOM 4830 O O . GLN B 1 265 ? -19.125 6.918 11.047 1 96.94 265 GLN B O 1
ATOM 4835 N N . HIS B 1 266 ? -17.109 7.754 11.539 1 96.81 266 HIS B N 1
ATOM 4836 C CA . HIS B 1 266 ? -17.453 7.941 12.938 1 96.81 266 HIS B CA 1
ATOM 4837 C C . HIS B 1 266 ? -18.406 9.117 13.125 1 96.81 266 HIS B C 1
ATOM 4839 O O . HIS B 1 266 ? -18.281 10.133 12.438 1 96.81 266 HIS B O 1
ATOM 4845 N N . PRO B 1 267 ? -19.266 8.992 14.062 1 95.44 267 PRO B N 1
ATOM 4846 C CA . PRO B 1 267 ? -20.219 10.086 14.273 1 95.44 267 PRO B CA 1
ATOM 4847 C C . PRO B 1 267 ? -19.531 11.406 14.625 1 95.44 267 PRO B C 1
ATOM 4849 O O . PRO B 1 267 ? -20.016 12.477 14.242 1 95.44 267 PRO B O 1
ATOM 4852 N N . LYS B 1 268 ? -18.344 11.32 15.305 1 95.81 268 LYS B N 1
ATOM 4853 C CA . LYS B 1 268 ? -17.641 12.531 15.711 1 95.81 268 LYS B CA 1
ATOM 4854 C C . LYS B 1 268 ? -16.531 12.883 14.727 1 95.81 268 LYS B C 1
ATOM 4856 O O . LYS B 1 268 ? -15.766 13.82 14.961 1 95.81 268 LYS B O 1
ATOM 4861 N N . GLN B 1 269 ? -16.328 12.055 13.727 1 96.25 269 GLN B N 1
ATOM 4862 C CA . GLN B 1 269 ? -15.328 12.266 12.68 1 96.25 269 GLN B CA 1
ATOM 4863 C C . GLN B 1 269 ? -13.953 12.57 13.281 1 96.25 269 GLN B C 1
ATOM 4865 O O . GLN B 1 269 ? -13.43 11.789 14.07 1 96.25 269 GLN B O 1
ATOM 4870 N N . GLY B 1 270 ? -13.453 13.758 13.016 1 95.25 270 GLY B N 1
ATOM 4871 C CA . GLY B 1 270 ? -12.125 14.102 13.5 1 95.25 270 GLY B CA 1
ATOM 4872 C C . GLY B 1 270 ? -12.016 14.094 15.016 1 95.25 270 GLY B C 1
ATOM 4873 O O . GLY B 1 270 ? -10.922 13.945 15.562 1 95.25 270 GLY B O 1
ATOM 4874 N N . LEU B 1 271 ? -13.117 14.18 15.734 1 96.69 271 LEU B N 1
ATOM 4875 C CA . LEU B 1 271 ? -13.125 14.219 17.188 1 96.69 271 LEU B CA 1
ATOM 4876 C C . LEU B 1 271 ? -13.391 12.828 17.766 1 96.69 271 LEU B C 1
ATOM 4878 O O . LEU B 1 271 ? -13.648 12.68 18.953 1 96.69 271 LEU B O 1
ATOM 4882 N N . ALA B 1 272 ? -13.289 11.812 16.891 1 96.75 272 ALA B N 1
ATOM 4883 C CA . ALA B 1 272 ? -13.453 10.445 17.359 1 96.75 272 ALA B CA 1
ATOM 4884 C C . ALA B 1 272 ? -12.43 10.109 18.438 1 96.75 272 ALA B C 1
ATOM 4886 O O . ALA B 1 272 ? -11.234 10.391 18.281 1 96.75 272 ALA B O 1
ATOM 4887 N N . PRO B 1 273 ? -12.859 9.531 19.531 1 96.5 273 PRO B N 1
ATOM 4888 C CA . PRO B 1 273 ? -11.906 9.125 20.578 1 96.5 273 PRO B CA 1
ATOM 4889 C C . PRO B 1 273 ? -11.133 7.867 20.203 1 96.5 273 PRO B C 1
ATOM 4891 O O . PRO B 1 273 ? -11.445 7.211 19.203 1 96.5 273 PRO B O 1
ATOM 4894 N N . ALA B 1 274 ? -10.078 7.609 20.891 1 96.25 274 ALA B N 1
ATOM 4895 C CA . ALA B 1 274 ? -9.305 6.383 20.75 1 96.25 274 ALA B CA 1
ATOM 4896 C C . ALA B 1 274 ? -8.914 5.82 22.125 1 96.25 274 ALA B C 1
ATOM 4898 O O . ALA B 1 274 ? -8.672 6.578 23.062 1 96.25 274 ALA B O 1
ATOM 4899 N N . ARG B 1 275 ? -8.883 4.543 22.219 1 93.44 275 ARG B N 1
ATOM 4900 C CA . ARG B 1 275 ? -8.617 3.883 23.5 1 93.44 275 ARG B CA 1
ATOM 4901 C C . ARG B 1 275 ? -7.176 3.402 23.562 1 93.44 275 ARG B C 1
ATOM 4903 O O . ARG B 1 275 ? -6.625 2.914 22.578 1 93.44 275 ARG B O 1
ATOM 4910 N N . ILE B 1 276 ? -6.613 3.488 24.766 1 91.56 276 ILE B N 1
ATOM 4911 C CA . ILE B 1 276 ? -5.281 2.955 25.016 1 91.56 276 ILE B CA 1
ATOM 4912 C C . ILE B 1 276 ? -5.352 1.438 25.172 1 91.56 276 ILE B C 1
ATOM 4914 O O . ILE B 1 276 ? -6.156 0.922 25.953 1 91.56 276 ILE B O 1
ATOM 4918 N N . GLY B 1 277 ? -4.543 0.731 24.438 1 84.25 277 GLY B N 1
ATOM 4919 C CA . GLY B 1 277 ? -4.348 -0.695 24.656 1 84.25 277 GLY B CA 1
ATOM 4920 C C . GLY B 1 277 ? -5.336 -1.551 23.891 1 84.25 277 GLY B C 1
ATOM 4921 O O . GLY B 1 277 ? -5.137 -2.758 23.734 1 84.25 277 GLY B O 1
ATOM 4922 N N . GLU B 1 278 ? -6.418 -0.975 23.453 1 84.62 278 GLU B N 1
ATOM 4923 C CA . GLU B 1 278 ? -7.426 -1.772 22.766 1 84.62 278 GLU B CA 1
ATOM 4924 C C . GLU B 1 278 ? -7.996 -1.021 21.562 1 84.62 278 GLU B C 1
ATOM 4926 O O . GLU B 1 278 ? -8.195 0.193 21.625 1 84.62 278 GLU B O 1
ATOM 4931 N N . VAL B 1 279 ? -8.32 -1.776 20.562 1 88.56 279 VAL B N 1
ATOM 4932 C CA . VAL B 1 279 ? -8.953 -1.189 19.391 1 88.56 279 VAL B CA 1
ATOM 4933 C C . VAL B 1 279 ? -10.453 -1.457 19.422 1 88.56 279 VAL B C 1
ATOM 4935 O O . VAL B 1 279 ? -10.891 -2.574 19.719 1 88.56 279 VAL B O 1
ATOM 4938 N N . ASP B 1 280 ? -11.211 -0.467 19.344 1 89.69 280 ASP B N 1
ATOM 4939 C CA . ASP B 1 280 ? -12.664 -0.583 19.25 1 89.69 280 ASP B CA 1
ATOM 4940 C C . ASP B 1 280 ? -13.109 -0.76 17.812 1 89.69 280 ASP B C 1
ATOM 4942 O O . ASP B 1 280 ? -13.312 0.222 17.094 1 89.69 280 ASP B O 1
ATOM 4946 N N . ASP B 1 281 ? -13.383 -1.976 17.422 1 90.25 281 ASP B N 1
ATOM 4947 C CA . ASP B 1 281 ? -13.711 -2.236 16.016 1 90.25 281 ASP B CA 1
ATOM 4948 C C . ASP B 1 281 ? -15.164 -1.888 15.719 1 90.25 281 ASP B C 1
ATOM 4950 O O . ASP B 1 281 ? -15.648 -2.121 14.609 1 90.25 281 ASP B O 1
ATOM 4954 N N . THR B 1 282 ? -15.852 -1.339 16.688 1 91.94 282 THR B N 1
ATOM 4955 C CA . THR B 1 282 ? -17.234 -0.908 16.453 1 91.94 282 THR B CA 1
ATOM 4956 C C . THR B 1 282 ? -17.328 0.616 16.438 1 91.94 282 THR B C 1
ATOM 4958 O O . THR B 1 282 ? -18.422 1.175 16.422 1 91.94 282 THR B O 1
ATOM 4961 N N . ALA B 1 283 ? -16.234 1.203 16.484 1 93.5 283 ALA B N 1
ATOM 4962 C CA . ALA B 1 283 ? -16.203 2.662 16.547 1 93.5 283 ALA B CA 1
ATOM 4963 C C . ALA B 1 283 ? -16.938 3.285 15.367 1 93.5 283 ALA B C 1
ATOM 4965 O O . ALA B 1 283 ? -17.547 4.344 15.5 1 93.5 283 ALA B O 1
ATOM 4966 N N . SER B 1 284 ? -16.906 2.688 14.234 1 94.62 284 SER B N 1
ATOM 4967 C CA . SER B 1 284 ? -17.578 3.143 13.023 1 94.62 284 SER B CA 1
ATOM 4968 C C . SER B 1 284 ? -18.125 1.967 12.219 1 94.62 284 SER B C 1
ATOM 4970 O O . SER B 1 284 ? -17.875 0.808 12.555 1 94.62 284 SER B O 1
ATOM 4972 N N . VAL B 1 285 ? -18.797 2.307 11.148 1 94.69 285 VAL B N 1
ATOM 4973 C CA . VAL B 1 285 ? -19.359 1.271 10.297 1 94.69 285 VAL B CA 1
ATOM 4974 C C . VAL B 1 285 ? -18.25 0.552 9.539 1 94.69 285 VAL B C 1
ATOM 4976 O O . VAL B 1 285 ? -18.453 -0.543 9.008 1 94.69 285 VAL B O 1
ATOM 4979 N N . LEU B 1 286 ? -17.031 1.17 9.484 1 95.44 286 LEU B N 1
ATOM 4980 C CA . LEU B 1 286 ? -15.906 0.549 8.797 1 95.44 286 LEU B CA 1
ATOM 4981 C C . LEU B 1 286 ? -14.938 -0.066 9.805 1 95.44 286 LEU B C 1
ATOM 4983 O O . LEU B 1 286 ? -13.891 -0.586 9.414 1 95.44 286 LEU B O 1
ATOM 4987 N N . GLY B 1 287 ? -15.25 0.061 11.039 1 95.88 287 GLY B N 1
ATOM 4988 C CA . GLY B 1 287 ? -14.414 -0.541 12.062 1 95.88 287 GLY B CA 1
ATOM 4989 C C . GLY B 1 287 ? -13.773 0.479 12.984 1 95.88 287 GLY B C 1
ATOM 4990 O O . GLY B 1 287 ? -14.391 1.491 13.328 1 95.88 287 GLY B O 1
ATOM 4991 N N . ALA B 1 288 ? -12.555 0.2 13.391 1 97.06 288 ALA B N 1
ATOM 4992 C CA . ALA B 1 288 ? -11.859 0.976 14.414 1 97.06 288 ALA B CA 1
ATOM 4993 C C . ALA B 1 288 ? -11.367 2.309 13.852 1 97.06 288 ALA B C 1
ATOM 4995 O O . ALA B 1 288 ? -11.242 2.469 12.633 1 97.06 288 ALA B O 1
ATOM 4996 N N . ALA B 1 289 ? -11.188 3.25 14.703 1 97.5 289 ALA B N 1
ATOM 4997 C CA . ALA B 1 289 ? -10.57 4.535 14.398 1 97.5 289 ALA B CA 1
ATOM 4998 C C . ALA B 1 289 ? -9.414 4.828 15.352 1 97.5 289 ALA B C 1
ATOM 5000 O O . ALA B 1 289 ? -9.469 5.789 16.125 1 97.5 289 ALA B O 1
ATOM 5001 N N . PRO B 1 290 ? -8.344 4.059 15.188 1 97.81 290 PRO B N 1
ATOM 5002 C CA . PRO B 1 290 ? -7.227 4.23 16.125 1 97.81 290 PRO B CA 1
ATOM 5003 C C . PRO B 1 290 ? -6.531 5.578 15.969 1 97.81 290 PRO B C 1
ATOM 5005 O O . PRO B 1 290 ? -6.746 6.281 14.977 1 97.81 290 PRO B O 1
ATOM 5008 N N . HIS B 1 291 ? -5.719 5.883 16.984 1 97.44 291 HIS B N 1
ATOM 5009 C CA . HIS B 1 291 ? -4.938 7.113 16.969 1 97.44 291 HIS B CA 1
ATOM 5010 C C . HIS B 1 291 ? -3.764 7.004 16 1 97.44 291 HIS B C 1
ATOM 5012 O O . HIS B 1 291 ? -3.494 7.934 15.234 1 97.44 291 HIS B O 1
ATOM 5018 N N . GLN B 1 292 ? -3.068 5.898 16.141 1 96.88 292 GLN B N 1
ATOM 5019 C CA . GLN B 1 292 ? -1.88 5.672 15.32 1 96.88 292 GLN B CA 1
ATOM 5020 C C . GLN B 1 292 ? -1.837 4.246 14.789 1 96.88 292 GLN B C 1
ATOM 5022 O O . GLN B 1 292 ? -2.412 3.336 15.391 1 96.88 292 GLN B O 1
ATOM 5027 N N . ILE B 1 293 ? -1.283 4.102 13.68 1 97.12 293 ILE B N 1
ATOM 5028 C CA . ILE B 1 293 ? -0.88 2.812 13.133 1 97.12 293 ILE B CA 1
ATOM 5029 C C . ILE B 1 293 ? 0.632 2.789 12.922 1 97.12 293 ILE B C 1
ATOM 5031 O O . ILE B 1 293 ? 1.177 3.625 12.195 1 97.12 293 ILE B O 1
ATOM 5035 N N . ARG B 1 294 ? 1.326 1.905 13.547 1 95.38 294 ARG B N 1
ATOM 5036 C CA . ARG B 1 294 ? 2.764 1.712 13.383 1 95.38 294 ARG B CA 1
ATOM 5037 C C . ARG B 1 294 ? 3.072 0.306 12.875 1 95.38 294 ARG B C 1
ATOM 5039 O O . ARG B 1 294 ? 2.441 -0.664 13.305 1 95.38 294 ARG B O 1
ATOM 5046 N N . ALA B 1 295 ? 3.924 0.278 11.961 1 96.31 295 ALA B N 1
ATOM 5047 C CA . ALA B 1 295 ? 4.262 -1.033 11.414 1 96.31 295 ALA B CA 1
ATOM 5048 C C . ALA B 1 295 ? 5.77 -1.194 11.266 1 96.31 295 ALA B C 1
ATOM 5050 O O .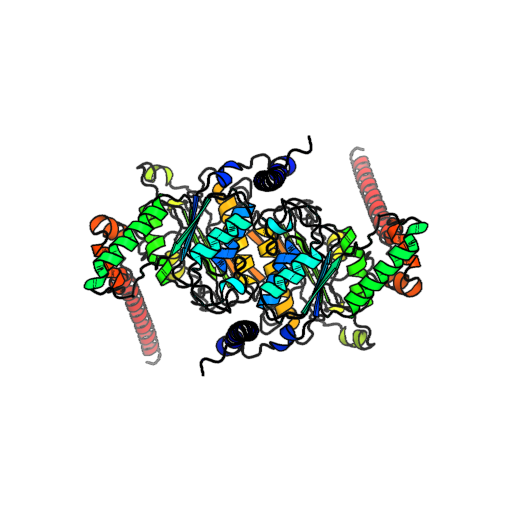 ALA B 1 295 ? 6.477 -0.228 10.969 1 96.31 295 ALA B O 1
ATOM 5051 N N . PHE B 1 296 ? 6.238 -2.383 11.469 1 95 296 PHE B N 1
ATOM 5052 C CA . PHE B 1 296 ? 7.625 -2.805 11.305 1 95 296 PHE B CA 1
ATOM 5053 C C . PHE B 1 296 ? 7.727 -3.957 10.312 1 95 296 PHE B C 1
ATOM 5055 O O . PHE B 1 296 ? 7.367 -5.094 10.633 1 95 296 PHE B O 1
ATOM 5062 N N . ILE B 1 297 ? 8.281 -3.738 9.211 1 95.94 297 ILE B N 1
ATOM 5063 C CA . ILE B 1 297 ? 8.219 -4.66 8.086 1 95.94 297 ILE B CA 1
ATOM 5064 C C . ILE B 1 297 ? 9.211 -5.801 8.297 1 95.94 297 ILE B C 1
ATOM 5066 O O . ILE B 1 297 ? 9.008 -6.91 7.801 1 95.94 297 ILE B O 1
ATOM 5070 N N . SER B 1 298 ? 10.305 -5.566 9.055 1 94.38 298 SER B N 1
ATOM 5071 C CA . SER B 1 298 ? 11.273 -6.629 9.32 1 94.38 298 SER B CA 1
ATOM 5072 C C . SER B 1 298 ? 10.625 -7.789 10.07 1 94.38 298 SER B C 1
ATOM 5074 O O . SER B 1 298 ? 11.086 -8.93 9.977 1 94.38 298 SER B O 1
ATOM 5076 N N . ARG B 1 299 ? 9.578 -7.473 10.766 1 95.62 299 ARG B N 1
ATOM 5077 C CA . ARG B 1 299 ? 8.875 -8.5 11.523 1 95.62 299 ARG B CA 1
ATOM 5078 C C . ARG B 1 299 ? 7.457 -8.695 11 1 95.62 299 ARG B C 1
ATOM 5080 O O . ARG B 1 299 ? 6.727 -9.57 11.477 1 95.62 299 ARG B O 1
ATOM 5087 N N . PHE B 1 300 ? 7.098 -7.918 10.078 1 97 300 PHE B N 1
ATOM 5088 C CA . PHE B 1 300 ? 5.734 -7.887 9.562 1 97 300 PHE B CA 1
ATOM 5089 C C . PHE B 1 300 ? 4.727 -7.758 10.703 1 97 300 PHE B C 1
ATOM 5091 O O . PHE B 1 300 ? 3.752 -8.508 10.766 1 97 300 PHE B O 1
ATOM 5098 N N . HIS B 1 301 ? 5.012 -6.719 11.484 1 95.31 301 HIS B N 1
ATOM 5099 C CA . HIS B 1 301 ? 4.219 -6.453 12.68 1 95.31 301 HIS B CA 1
ATOM 5100 C C . HIS B 1 301 ? 3.598 -5.062 12.625 1 95.31 301 HIS B C 1
ATOM 5102 O O . HIS B 1 301 ? 4.23 -4.109 12.172 1 95.31 301 HIS B O 1
ATOM 5108 N N . GLN B 1 302 ? 2.369 -4.965 13.086 1 95.62 302 GLN B N 1
ATOM 5109 C CA . GLN B 1 302 ? 1.633 -3.705 13.125 1 95.62 302 GLN B CA 1
ATOM 5110 C C . GLN B 1 302 ? 0.961 -3.502 14.477 1 95.62 302 GLN B C 1
ATOM 5112 O O . GLN B 1 302 ? 0.433 -4.449 15.062 1 95.62 302 GLN B O 1
ATOM 5117 N N . MET B 1 303 ? 0.982 -2.301 14.977 1 94.25 303 MET B N 1
ATOM 5118 C CA . MET B 1 303 ? 0.329 -1.958 16.234 1 94.25 303 MET B CA 1
ATOM 5119 C C . MET B 1 303 ? -0.374 -0.608 16.125 1 94.25 303 MET B C 1
ATOM 5121 O O . MET B 1 303 ? -0.151 0.142 15.18 1 94.25 303 MET B O 1
ATOM 5125 N N . THR B 1 304 ? -1.252 -0.334 17.094 1 96.19 304 THR B N 1
ATOM 5126 C CA . THR B 1 304 ? -2.062 0.879 17.078 1 96.19 304 THR B CA 1
ATOM 5127 C C . THR B 1 304 ? -1.974 1.6 18.422 1 96.19 304 THR B C 1
ATOM 5129 O O . THR B 1 304 ? -2.961 1.684 19.156 1 96.19 304 THR B O 1
ATOM 5132 N N . PRO B 1 305 ? -0.909 2.232 18.703 1 94.25 305 PRO B N 1
ATOM 5133 C CA . PRO B 1 305 ? -0.787 2.934 19.984 1 94.25 305 PRO B CA 1
ATOM 5134 C C . PRO B 1 305 ? -1.627 4.207 20.047 1 94.25 305 PRO B C 1
ATOM 5136 O O . PRO B 1 305 ? -1.926 4.801 19 1 94.25 305 PRO B O 1
ATOM 5139 N N . THR B 1 306 ? -2.033 4.531 21.219 1 95.75 306 THR B N 1
ATOM 5140 C CA . THR B 1 306 ? -2.744 5.777 21.484 1 95.75 306 THR B CA 1
ATOM 5141 C C . THR B 1 306 ? -1.95 6.656 22.438 1 95.75 306 THR B C 1
ATOM 5143 O O . THR B 1 306 ? -1.544 6.203 23.516 1 95.75 306 THR B O 1
ATOM 5146 N N . VAL B 1 307 ? -1.694 7.859 22.031 1 93.81 307 VAL B N 1
ATOM 5147 C CA . VAL B 1 307 ? -0.886 8.781 22.812 1 93.81 307 VAL B CA 1
ATOM 5148 C C . VAL B 1 307 ? -1.686 10.047 23.109 1 93.81 307 VAL B C 1
ATOM 5150 O O . VAL B 1 307 ? -2.318 10.609 22.203 1 93.81 307 VAL B O 1
ATOM 5153 N N . ARG B 1 308 ? -1.69 10.453 24.328 1 93.81 308 ARG B N 1
ATOM 5154 C CA . ARG B 1 308 ? -2.354 11.688 24.719 1 93.81 308 ARG B CA 1
ATOM 5155 C C . ARG B 1 308 ? -1.509 12.906 24.344 1 93.81 308 ARG B C 1
ATOM 5157 O O . ARG B 1 308 ? -0.278 12.836 24.344 1 93.81 308 ARG B O 1
ATOM 5164 N N . ARG B 1 309 ? -2.168 13.914 24.125 1 94 309 ARG B N 1
ATOM 5165 C CA . ARG B 1 309 ? -1.512 15.18 23.844 1 94 309 ARG B CA 1
ATOM 5166 C C . ARG B 1 309 ? -0.56 15.578 24.969 1 94 309 ARG B C 1
ATOM 5168 O O . ARG B 1 309 ? -0.918 15.516 26.141 1 94 309 ARG B O 1
ATOM 5175 N N . PHE B 1 310 ? 0.687 15.914 24.562 1 92 310 PHE B N 1
ATOM 5176 C CA . PHE B 1 310 ? 1.687 16.375 25.516 1 92 310 PHE B CA 1
ATOM 5177 C C . PHE B 1 310 ? 1.533 17.859 25.781 1 92 310 PHE B C 1
ATOM 5179 O O . PHE B 1 310 ? 1.554 18.672 24.859 1 92 310 PHE B O 1
ATOM 5186 N N . GLU B 1 311 ? 1.427 18.219 27 1 90.38 311 GLU B N 1
ATOM 5187 C CA . GLU B 1 311 ? 1.161 19.594 27.375 1 90.38 311 GLU B CA 1
ATOM 5188 C C . GLU B 1 311 ? 2.277 20.531 26.906 1 90.38 311 GLU B C 1
ATOM 5190 O O . GLU B 1 311 ? 2.025 21.688 26.562 1 90.38 311 GLU B O 1
ATOM 5195 N N . ARG B 1 312 ? 3.457 20.062 26.875 1 91.81 312 ARG B N 1
ATOM 5196 C CA . ARG B 1 312 ? 4.602 20.891 26.5 1 91.81 312 ARG B CA 1
ATOM 5197 C C . ARG B 1 312 ? 5.059 20.578 25.078 1 91.81 312 ARG B C 1
ATOM 5199 O O . ARG B 1 312 ? 6.254 20.656 24.781 1 91.81 312 ARG B O 1
ATOM 5206 N N . CYS B 1 313 ? 4.117 20.094 24.312 1 93.69 313 CYS B N 1
ATOM 5207 C CA . CYS B 1 313 ? 4.453 19.812 22.922 1 93.69 313 CYS B CA 1
ATOM 5208 C C . CYS B 1 313 ? 4.914 21.062 22.188 1 93.69 313 CYS B C 1
ATOM 5210 O O . CYS B 1 313 ? 4.336 22.141 22.375 1 93.69 313 CYS B O 1
ATOM 5212 N N . VAL B 1 314 ? 5.809 20.953 21.281 1 93.12 314 VAL B N 1
ATOM 5213 C CA . VAL B 1 314 ? 6.422 22.078 20.594 1 93.12 314 VAL B CA 1
ATOM 5214 C C . VAL B 1 314 ? 5.559 22.484 19.406 1 93.12 314 VAL B C 1
ATOM 5216 O O . VAL B 1 314 ? 5.852 23.469 18.719 1 93.12 314 VAL B O 1
ATOM 5219 N N . ALA B 1 315 ? 4.477 21.75 19.125 1 95.31 315 ALA B N 1
ATOM 5220 C CA . ALA B 1 315 ? 3.65 22.047 17.953 1 95.31 315 ALA B CA 1
ATOM 5221 C C . ALA B 1 315 ? 2.199 22.297 18.359 1 95.31 315 ALA B C 1
ATOM 5223 O O . ALA B 1 315 ? 1.646 23.359 18.109 1 95.31 315 ALA B O 1
ATOM 5224 N N . CYS B 1 316 ? 1.688 21.375 19.125 1 95.88 316 CYS B N 1
ATOM 5225 C CA . CYS B 1 316 ? 0.263 21.484 19.422 1 95.88 316 CYS B CA 1
ATOM 5226 C C . CYS B 1 316 ? 0.03 21.891 20.859 1 95.88 316 CYS B C 1
ATOM 5228 O O . CYS B 1 316 ? -1.113 21.969 21.312 1 95.88 316 CYS B O 1
ATOM 5230 N N . GLY B 1 317 ? 1.073 22.156 21.609 1 94.19 317 GLY B N 1
ATOM 5231 C CA . GLY B 1 317 ? 0.93 22.578 23 1 94.19 317 GLY B CA 1
ATOM 5232 C C . GLY B 1 317 ? 0.279 23.938 23.141 1 94.19 317 GLY B C 1
ATOM 5233 O O . GLY B 1 317 ? 0.427 24.812 22.281 1 94.19 317 GLY B O 1
ATOM 5234 N N . GLU B 1 318 ? -0.318 24.125 24.297 1 93.94 318 GLU B N 1
ATOM 5235 C CA . GLU B 1 318 ? -1.079 25.359 24.5 1 93.94 318 GLU B CA 1
ATOM 5236 C C . GLU B 1 318 ? -0.164 26.578 24.5 1 93.94 318 GLU B C 1
ATOM 5238 O O . GLU B 1 318 ? -0.534 27.641 23.984 1 93.94 318 GLU B O 1
ATOM 5243 N N . ALA B 1 319 ? 0.984 26.484 25.078 1 95 319 ALA B N 1
ATOM 5244 C CA . ALA B 1 319 ? 1.91 27.609 25.141 1 95 319 ALA B CA 1
ATOM 5245 C C . ALA B 1 319 ? 2.307 28.047 23.734 1 95 319 ALA B C 1
ATOM 5247 O O . ALA B 1 319 ? 2.377 29.25 23.453 1 95 319 ALA B O 1
ATOM 5248 N N . VAL B 1 320 ? 2.559 27.109 22.938 1 96.12 320 VAL B N 1
ATOM 5249 C CA . VAL B 1 320 ? 2.969 27.391 21.562 1 96.12 320 VAL B CA 1
ATOM 5250 C C . VAL B 1 320 ? 1.796 27.969 20.781 1 96.12 320 VAL B C 1
ATOM 5252 O O . VAL B 1 320 ? 1.957 28.953 20.062 1 96.12 320 VAL B O 1
ATOM 5255 N N . LEU B 1 321 ? 0.64 27.438 20.969 1 96.62 321 LEU B N 1
ATOM 5256 C CA . LEU B 1 321 ? -0.56 27.922 20.281 1 96.62 321 LEU B CA 1
ATOM 5257 C C . LEU B 1 321 ? -0.894 29.344 20.703 1 96.62 321 LEU B C 1
ATOM 5259 O O . LEU B 1 321 ? -1.262 30.172 19.875 1 96.62 321 LEU B O 1
ATOM 5263 N N . SER B 1 322 ? -0.757 29.578 21.969 1 96.5 322 SER B N 1
ATOM 5264 C CA . SER B 1 322 ? -1.023 30.906 22.5 1 96.5 322 SER B CA 1
ATOM 5265 C C . SER B 1 322 ? -0.048 31.938 21.922 1 96.5 322 SER B C 1
ATOM 5267 O O . SER B 1 322 ? -0.441 33.062 21.594 1 96.5 322 SER B O 1
ATOM 5269 N N . ALA B 1 323 ? 1.206 31.547 21.859 1 97 323 ALA B N 1
ATOM 5270 C CA . ALA B 1 323 ? 2.215 32.438 21.266 1 97 323 ALA B CA 1
ATOM 5271 C C . ALA B 1 323 ? 1.896 32.75 19.812 1 97 323 ALA B C 1
ATOM 5273 O O . ALA B 1 323 ? 2.039 33.875 19.359 1 97 323 ALA B O 1
ATOM 5274 N N . TYR B 1 324 ? 1.481 31.781 19.062 1 97.44 324 TYR B N 1
ATOM 5275 C CA . TYR B 1 324 ? 1.12 31.969 17.656 1 97.44 324 TYR B CA 1
ATOM 5276 C C . TYR B 1 324 ? -0.096 32.875 17.531 1 97.44 324 TYR B C 1
ATOM 5278 O O . TYR B 1 324 ? -0.13 33.75 16.656 1 97.44 324 TYR B O 1
ATOM 5286 N N . ARG B 1 325 ? -1.074 32.688 18.391 1 96.5 325 ARG B N 1
ATOM 5287 C CA . ARG B 1 325 ? -2.287 33.5 18.344 1 96.5 325 ARG B CA 1
ATOM 5288 C C . ARG B 1 325 ? -1.986 34.938 18.672 1 96.5 325 ARG B C 1
ATOM 5290 O O . ARG B 1 325 ? -2.564 35.844 18.078 1 96.5 325 ARG B O 1
ATOM 5297 N N . LYS B 1 326 ? -1.09 35.125 19.531 1 97.19 326 LYS B N 1
ATOM 5298 C CA . LYS B 1 326 ? -0.782 36.469 20.031 1 97.19 326 LYS B CA 1
ATOM 5299 C C . LYS B 1 326 ? 0.14 37.219 19.062 1 97.19 326 LYS B C 1
ATOM 5301 O O . LYS B 1 326 ? -0.037 38.406 18.828 1 97.19 326 LYS B O 1
ATOM 5306 N N . HIS B 1 327 ? 1.184 36.469 18.531 1 97.19 327 HIS B N 1
ATOM 5307 C CA . HIS B 1 327 ? 2.244 37.156 17.812 1 97.19 327 HIS B CA 1
ATOM 5308 C C . HIS B 1 327 ? 2.234 36.812 16.328 1 97.19 327 HIS B C 1
ATOM 5310 O O . HIS B 1 327 ? 2.951 37.438 15.539 1 97.19 327 HIS B O 1
ATOM 5316 N N . SER B 1 328 ? 1.509 35.844 15.953 1 96.81 328 SER B N 1
ATOM 5317 C CA . SER B 1 328 ? 1.301 35.438 14.57 1 96.81 328 SER B CA 1
ATOM 5318 C C . SER B 1 328 ? 2.629 35.25 13.844 1 96.81 328 SER B C 1
ATOM 5320 O O . SER B 1 328 ? 3.484 34.5 14.289 1 96.81 328 SER B O 1
ATOM 5322 N N . PHE B 1 329 ? 2.84 36.062 12.773 1 97.94 329 PHE B N 1
ATOM 5323 C CA . PHE B 1 329 ? 4.008 35.844 11.922 1 97.94 329 PHE B CA 1
ATOM 5324 C C . PHE B 1 329 ? 5.289 36.156 12.68 1 97.94 329 PHE B C 1
ATOM 5326 O O . PHE B 1 329 ? 6.324 35.531 12.453 1 97.94 329 PHE B O 1
ATOM 5333 N N . ALA B 1 330 ? 5.238 37.125 13.586 1 97.25 330 ALA B N 1
ATOM 5334 C CA . ALA B 1 330 ? 6.434 37.469 14.352 1 97.25 330 ALA B CA 1
ATOM 5335 C C . ALA B 1 330 ? 6.945 36.281 15.141 1 97.25 330 ALA B C 1
ATOM 5337 O O . ALA B 1 330 ? 8.156 36.062 15.234 1 97.25 330 ALA B O 1
ATOM 5338 N N . PHE B 1 331 ? 6.012 35.594 15.727 1 97.44 331 PHE B N 1
ATOM 5339 C CA . PHE B 1 331 ? 6.371 34.375 16.438 1 97.44 331 PHE B CA 1
ATOM 5340 C C . PHE B 1 331 ? 7 33.344 15.5 1 97.44 331 PHE B C 1
ATOM 5342 O O . PHE B 1 331 ? 8.039 32.781 15.805 1 97.44 331 PHE B O 1
ATOM 5349 N N . LEU B 1 332 ? 6.387 33.156 14.297 1 98.12 332 LEU B N 1
ATOM 5350 C CA . LEU B 1 332 ? 6.871 32.188 13.32 1 98.12 332 LEU B CA 1
ATOM 5351 C C . LEU B 1 332 ? 8.266 32.562 12.82 1 98.12 332 LEU B C 1
ATOM 5353 O O . LEU B 1 332 ? 9.133 31.703 12.703 1 98.12 332 LEU B O 1
ATOM 5357 N N . LEU B 1 333 ? 8.445 33.844 12.539 1 97.56 333 LEU B N 1
ATOM 5358 C CA . LEU B 1 333 ? 9.734 34.312 12.055 1 97.56 333 LEU B CA 1
ATOM 5359 C C . LEU B 1 333 ? 10.844 34 13.055 1 97.56 333 LEU B C 1
ATOM 5361 O O . LEU B 1 333 ? 11.938 33.594 12.672 1 97.56 333 LEU B O 1
ATOM 5365 N N . ARG B 1 334 ? 10.516 34.219 14.305 1 96.12 334 ARG B N 1
ATOM 5366 C CA . ARG B 1 334 ? 11.484 33.906 15.352 1 96.12 334 ARG B CA 1
ATOM 5367 C C . ARG B 1 334 ? 11.805 32.438 15.383 1 96.12 334 ARG B C 1
ATOM 5369 O O . ARG B 1 334 ? 12.969 32.031 15.516 1 96.12 334 ARG B O 1
ATOM 5376 N N . VAL B 1 335 ? 10.789 31.562 15.273 1 95.88 335 VAL B N 1
ATOM 5377 C CA . VAL B 1 335 ? 10.953 30.125 15.312 1 95.88 335 VAL B CA 1
ATOM 5378 C C . VAL B 1 335 ? 11.781 29.656 14.117 1 95.88 335 VAL B C 1
ATOM 5380 O O . VAL B 1 335 ? 12.633 28.781 14.242 1 95.88 335 VAL B O 1
ATOM 5383 N N . PHE B 1 336 ? 11.531 30.25 12.883 1 96.12 336 PHE B N 1
ATOM 5384 C CA . PHE B 1 336 ? 12.289 29.891 11.688 1 96.12 336 PHE B CA 1
ATOM 5385 C C . PHE B 1 336 ? 13.773 30.203 11.875 1 96.12 336 PHE B C 1
ATOM 5387 O O . PHE B 1 336 ? 14.625 29.391 11.508 1 96.12 336 PHE B O 1
ATOM 5394 N N . ASN B 1 337 ? 14.078 31.281 12.539 1 95.38 337 ASN B N 1
ATOM 5395 C CA . ASN B 1 337 ? 15.453 31.734 12.664 1 95.38 337 ASN B CA 1
ATOM 5396 C C . ASN B 1 337 ? 16.125 31.172 13.906 1 95.38 337 ASN B C 1
ATOM 5398 O O . ASN B 1 337 ? 17.344 31 13.938 1 95.38 337 ASN B O 1
ATOM 5402 N N . GLU B 1 338 ? 15.312 30.891 14.953 1 93.62 338 GLU B N 1
ATOM 5403 C CA . GLU B 1 338 ? 15.805 30.344 16.219 1 93.62 338 GLU B CA 1
ATOM 5404 C C . GLU B 1 338 ? 14.922 29.203 16.719 1 93.62 338 GLU B C 1
ATOM 5406 O O . GLU B 1 338 ? 14.172 29.375 17.672 1 93.62 338 GLU B O 1
ATOM 5411 N N . PRO B 1 339 ? 15.172 28.062 16.25 1 90.69 339 PRO B N 1
ATOM 5412 C CA . PRO B 1 339 ? 14.297 26.953 16.594 1 90.69 339 PRO B CA 1
ATOM 5413 C C . PRO B 1 339 ? 14.312 26.625 18.094 1 90.69 339 PRO B C 1
ATOM 5415 O O . PRO B 1 339 ? 13.328 26.109 18.625 1 90.69 339 PRO B O 1
ATOM 5418 N N . LYS B 1 340 ? 15.336 26.938 18.797 1 88.56 340 LYS B N 1
ATOM 5419 C CA . LYS B 1 340 ? 15.43 26.703 20.234 1 88.56 340 LYS B CA 1
ATOM 5420 C C . LYS B 1 340 ? 14.352 27.484 20.984 1 88.56 340 LYS B C 1
ATOM 5422 O O . LYS B 1 340 ? 14.016 27.141 22.125 1 88.56 340 LYS B O 1
ATOM 5427 N N . HIS B 1 341 ? 13.906 28.531 20.406 1 91 341 HIS B N 1
ATOM 5428 C CA . HIS B 1 341 ? 12.836 29.328 20.984 1 91 341 HIS B CA 1
ATOM 5429 C C . HIS B 1 341 ? 11.609 28.469 21.297 1 91 341 HIS B C 1
ATOM 5431 O O . HIS B 1 341 ? 10.898 28.719 22.266 1 91 341 HIS B O 1
ATOM 5437 N N . LEU B 1 342 ? 11.367 27.453 20.5 1 91.31 342 LEU B N 1
ATOM 5438 C CA . LEU B 1 342 ? 10.234 26.562 20.688 1 91.31 342 LEU B CA 1
ATOM 5439 C C . LEU B 1 342 ? 10.352 25.828 22.016 1 91.31 342 LEU B C 1
ATOM 5441 O O . LEU B 1 342 ? 9.359 25.656 22.734 1 91.31 342 LEU B O 1
ATOM 5445 N N . GLU B 1 343 ? 11.5 25.344 22.281 1 87.38 343 GLU B N 1
ATOM 5446 C CA . GLU B 1 343 ? 11.734 24.609 23.516 1 87.38 343 GLU B CA 1
ATOM 5447 C C . GLU B 1 343 ? 11.539 25.516 24.734 1 87.38 343 GLU B C 1
ATOM 5449 O O . GLU B 1 343 ? 11.062 25.078 25.781 1 87.38 343 GLU B O 1
ATOM 5454 N N . CYS B 1 344 ? 11.914 26.703 24.562 1 88.25 344 CYS B N 1
ATOM 5455 C CA . CYS B 1 344 ? 11.766 27.688 25.641 1 88.25 344 CYS B CA 1
ATOM 5456 C C . CYS B 1 344 ? 10.297 27.984 25.906 1 88.25 344 CYS B C 1
ATOM 5458 O O . CYS B 1 344 ? 9.852 27.938 27.062 1 88.25 344 CYS B O 1
ATOM 5460 N N . ILE B 1 345 ? 9.555 28.203 24.891 1 91.12 345 ILE B N 1
ATOM 5461 C CA . ILE B 1 345 ? 8.164 28.609 25.031 1 91.12 345 ILE B CA 1
ATOM 5462 C C . ILE B 1 345 ? 7.328 27.422 25.516 1 91.12 345 ILE B C 1
ATOM 5464 O O . ILE B 1 345 ? 6.383 27.609 26.281 1 91.12 345 ILE B O 1
ATOM 5468 N N . SER B 1 346 ? 7.629 26.25 25.016 1 90.44 346 SER B N 1
ATOM 5469 C CA . SER B 1 346 ? 6.852 25.062 25.359 1 90.44 346 SER B CA 1
ATOM 5470 C C . SER B 1 346 ? 7.148 24.609 26.797 1 90.44 346 SER B C 1
ATOM 5472 O O . SER B 1 346 ? 6.375 23.859 27.375 1 90.44 346 SER B O 1
ATOM 5474 N N . GLY B 1 347 ? 8.312 24.969 27.328 1 85.38 347 GLY B N 1
ATOM 5475 C CA . GLY B 1 347 ? 8.75 24.531 28.641 1 85.38 347 GLY B CA 1
ATOM 5476 C C . GLY B 1 347 ? 9.547 23.25 28.609 1 85.38 347 GLY B C 1
ATOM 5477 O O . GLY B 1 347 ? 9.859 22.672 29.656 1 85.38 347 GLY B O 1
ATOM 5478 N N . LEU B 1 348 ? 9.797 22.75 27.5 1 78 348 LEU B N 1
ATOM 5479 C CA . LEU B 1 348 ? 10.531 21.5 27.344 1 78 348 LEU B CA 1
ATOM 5480 C C . LEU B 1 348 ? 11.961 21.641 27.844 1 78 348 LEU B C 1
ATOM 5482 O O . LEU B 1 348 ? 12.523 20.703 28.406 1 78 348 LEU B O 1
ATOM 5486 N N . GLU B 1 349 ? 12.523 22.781 27.594 1 72.62 349 GLU B N 1
ATOM 5487 C CA . GLU B 1 349 ? 13.875 23.031 28.062 1 72.62 349 GLU B CA 1
ATOM 5488 C C . GLU B 1 349 ? 13.969 22.859 29.578 1 72.62 349 GLU B C 1
ATOM 5490 O O . GLU B 1 349 ? 14.922 22.266 30.078 1 72.62 349 GLU B O 1
ATOM 5495 N N . GLN B 1 350 ? 12.992 23.328 30.172 1 70 350 GLN B N 1
ATOM 5496 C CA . GLN B 1 350 ? 12.961 23.219 31.625 1 70 350 GLN B CA 1
ATOM 5497 C C . GLN B 1 350 ? 12.789 21.781 32.062 1 70 350 GLN B C 1
ATOM 5499 O O . GLN B 1 350 ? 13.406 21.344 33.062 1 70 350 GLN B O 1
ATOM 5504 N N . LEU B 1 351 ? 11.969 21.062 31.359 1 69 351 LEU B N 1
ATOM 5505 C CA . LEU B 1 351 ? 11.734 19.656 31.688 1 69 351 LEU B CA 1
ATOM 5506 C C . LEU B 1 351 ? 13 18.828 31.469 1 69 351 LEU B C 1
ATOM 5508 O O . LEU B 1 351 ? 13.344 17.984 32.312 1 69 351 LEU B O 1
ATOM 5512 N N . GLN B 1 352 ? 13.695 19.078 30.391 1 67.06 352 GLN B N 1
ATOM 5513 C CA . GLN B 1 352 ? 14.93 18.375 30.094 1 67.06 352 GLN B CA 1
ATOM 5514 C C . GLN B 1 352 ? 16.016 18.703 31.109 1 67.06 352 GLN B C 1
ATOM 5516 O O . GLN B 1 352 ? 16.75 17.828 31.547 1 67.06 352 GLN B O 1
ATOM 5521 N N . ALA B 1 353 ? 16.016 19.922 31.453 1 63.84 353 ALA B N 1
ATOM 5522 C CA . ALA B 1 353 ? 16.984 20.375 32.469 1 63.84 353 ALA B CA 1
ATOM 5523 C C . ALA B 1 353 ? 16.688 19.75 33.812 1 63.84 353 ALA B C 1
ATOM 5525 O O . ALA B 1 353 ? 17.609 19.328 34.531 1 63.84 353 ALA B O 1
ATOM 5526 N N . SER B 1 354 ? 15.422 19.656 34.062 1 62.78 354 SER B N 1
ATOM 5527 C CA . SER B 1 354 ? 15.023 19.047 35.344 1 62.78 354 SER B CA 1
ATOM 5528 C C . SER B 1 354 ? 15.312 17.547 35.344 1 62.78 354 SER B C 1
ATOM 5530 O O . SER B 1 354 ? 15.766 17 36.375 1 62.78 354 SER B O 1
ATOM 5532 N N . ALA B 1 355 ? 15.039 16.906 34.188 1 58.31 355 ALA B N 1
ATOM 5533 C CA . ALA B 1 355 ? 15.312 15.477 34.094 1 58.31 355 ALA B CA 1
ATOM 5534 C C . ALA B 1 355 ? 16.812 15.195 34.188 1 58.31 355 ALA B C 1
ATOM 5536 O O . ALA B 1 355 ? 17.219 14.227 34.844 1 58.31 355 ALA B O 1
ATOM 5537 N N . GLU B 1 356 ? 17.625 16.078 33.562 1 57.69 356 GLU B N 1
ATOM 5538 C CA . GLU B 1 356 ? 19.078 15.961 33.625 1 57.69 356 GLU B CA 1
ATOM 5539 C C . GLU B 1 356 ? 19.578 16.203 35.062 1 57.69 356 GLU B C 1
ATOM 5541 O O . GLU B 1 356 ? 20.5 15.523 35.531 1 57.69 356 GLU B O 1
ATOM 5546 N N . GLN B 1 357 ? 18.969 17.078 35.656 1 57.91 357 GLN B N 1
ATOM 5547 C CA . GLN B 1 357 ? 19.328 17.359 37.062 1 57.91 357 GLN B CA 1
ATOM 5548 C C . GLN B 1 357 ? 18.984 16.172 37.969 1 57.91 357 GLN B C 1
ATOM 5550 O O . GLN B 1 357 ? 19.766 15.82 38.844 1 57.91 357 GLN B O 1
ATOM 5555 N N . LEU B 1 358 ? 17.797 15.656 37.625 1 54.66 358 LEU B N 1
ATOM 5556 C CA . LEU B 1 358 ? 17.375 14.5 38.406 1 54.66 358 LEU B CA 1
ATOM 5557 C C . LEU B 1 358 ? 18.266 13.297 38.125 1 54.66 358 LEU B C 1
ATOM 5559 O O . LEU B 1 358 ? 18.594 12.531 39.031 1 54.66 358 LEU B O 1
ATOM 5563 N N . ARG B 1 359 ? 18.672 13.156 36.938 1 54.59 359 ARG B N 1
ATOM 5564 C CA . ARG B 1 359 ? 19.578 12.078 36.562 1 54.59 359 ARG B CA 1
ATOM 5565 C C . ARG B 1 359 ? 20.938 12.258 37.25 1 54.59 359 ARG B C 1
ATOM 5567 O O . ARG B 1 359 ? 21.531 11.297 37.719 1 54.59 359 ARG B O 1
ATOM 5574 N N . ILE B 1 360 ? 21.422 13.43 37.281 1 55.44 360 ILE B N 1
ATOM 5575 C CA . ILE B 1 360 ? 22.688 13.773 37.906 1 55.44 360 ILE B CA 1
ATOM 5576 C C . ILE B 1 360 ? 22.578 13.547 39.406 1 55.44 360 ILE B C 1
ATOM 5578 O O . ILE B 1 360 ? 23.5 12.992 40.031 1 55.44 360 ILE B O 1
ATOM 5582 N N . GLU B 1 361 ? 21.547 13.828 39.906 1 55.97 361 GLU B N 1
ATOM 5583 C CA . GLU B 1 361 ? 21.359 13.633 41.312 1 55.97 361 GLU B CA 1
ATOM 5584 C C . GLU B 1 361 ? 21.281 12.148 41.688 1 55.97 361 GLU B C 1
ATOM 5586 O O . GLU B 1 361 ? 21.828 11.719 42.688 1 55.97 361 GLU B O 1
ATOM 5591 N N . PHE B 1 362 ? 20.703 11.414 40.719 1 58.81 362 PHE B N 1
ATOM 5592 C CA . PHE B 1 362 ? 20.625 9.977 40.938 1 58.81 362 PHE B CA 1
ATOM 5593 C C . PHE B 1 362 ? 22 9.328 40.719 1 58.81 362 PHE B C 1
ATOM 5595 O O . PHE B 1 362 ? 22.359 8.414 41.469 1 58.81 362 PHE B O 1
ATOM 5602 N N . ASP B 1 363 ? 22.672 9.75 39.75 1 60.69 363 ASP B N 1
ATOM 5603 C CA . ASP B 1 363 ? 24.016 9.242 39.5 1 60.69 363 ASP B CA 1
ATOM 5604 C C . ASP B 1 363 ? 24.953 9.617 40.656 1 60.69 363 ASP B C 1
ATOM 5606 O O . ASP B 1 363 ? 25.797 8.82 41.062 1 60.69 363 ASP B O 1
ATOM 5610 N N . ASP B 1 364 ? 24.781 10.75 41.188 1 59.16 364 ASP B N 1
ATOM 5611 C CA . ASP B 1 364 ? 25.578 11.188 42.312 1 59.16 364 ASP B CA 1
ATOM 5612 C C . ASP B 1 364 ? 25.219 10.406 43.594 1 59.16 364 ASP B C 1
ATOM 5614 O O . ASP B 1 364 ? 26.078 10.086 44.406 1 59.16 364 ASP B O 1
ATOM 5618 N N . ASP B 1 365 ? 23.984 10.078 43.562 1 55.66 365 ASP B N 1
ATOM 5619 C CA . ASP B 1 365 ? 23.547 9.305 44.719 1 55.66 365 ASP B CA 1
ATOM 5620 C C . ASP B 1 365 ? 24.031 7.859 44.625 1 55.66 365 ASP B C 1
ATOM 5622 O O . ASP B 1 365 ? 24.391 7.25 45.656 1 55.66 365 ASP B O 1
ATOM 5626 N N . ASP B 1 366 ? 24.047 7.355 43.469 1 55.12 366 ASP B N 1
ATOM 5627 C CA . ASP B 1 366 ? 24.562 6.008 43.25 1 55.12 366 ASP B CA 1
ATOM 5628 C C . ASP B 1 366 ? 26.078 5.969 43.5 1 55.12 366 ASP B C 1
ATOM 5630 O O . ASP B 1 366 ? 26.609 4.98 44 1 55.12 366 ASP B O 1
ATOM 5634 N N . ASN B 1 367 ? 26.703 6.965 43.094 1 56.5 367 ASN B N 1
ATOM 5635 C CA . ASN B 1 367 ? 28.141 7.031 43.344 1 56.5 367 ASN B CA 1
ATOM 5636 C C . ASN B 1 367 ? 28.453 7.211 44.844 1 56.5 367 ASN B C 1
ATOM 5638 O O . ASN B 1 367 ? 29.484 6.762 45.312 1 56.5 367 ASN B O 1
ATOM 5642 N N . GLU B 1 368 ? 27.594 7.852 45.531 1 53.38 368 GLU B N 1
ATOM 5643 C CA . GLU B 1 368 ? 27.797 8 46.969 1 53.38 368 GLU B CA 1
ATOM 5644 C C . GLU B 1 368 ? 27.484 6.707 47.719 1 53.38 368 GLU B C 1
ATOM 5646 O O . GLU B 1 368 ? 28.109 6.398 48.719 1 53.38 368 GLU B O 1
ATOM 5651 N N . SER B 1 369 ? 26.625 5.941 47.219 1 47.94 369 SER B N 1
ATOM 5652 C CA . SER B 1 369 ? 26.281 4.688 47.875 1 47.94 369 SER B CA 1
ATOM 5653 C C . SER B 1 369 ? 27.375 3.641 47.656 1 47.94 369 SER B C 1
ATOM 5655 O O . SER B 1 369 ? 27.562 2.752 48.5 1 47.94 369 SER B O 1
ATOM 5657 N N . VAL B 1 370 ? 28.031 3.783 46.594 1 52.22 370 VAL B N 1
ATOM 5658 C CA . VAL B 1 370 ? 29.109 2.824 46.375 1 52.22 370 VAL B CA 1
ATOM 5659 C C . VAL B 1 370 ? 30.312 3.184 47.25 1 52.22 370 VAL B C 1
ATOM 5661 O O . VAL B 1 370 ? 31.094 2.309 47.625 1 52.22 370 VAL B O 1
ATOM 5664 N N . SER B 1 371 ? 30.469 4.379 47.562 1 45.78 371 SER B N 1
ATOM 5665 C CA . SER B 1 371 ? 31.625 4.805 48.344 1 45.78 371 SER B CA 1
ATOM 5666 C C . SER B 1 371 ? 31.438 4.465 49.844 1 45.78 371 SER B C 1
ATOM 5668 O O . SER B 1 371 ? 32.375 4.535 50.625 1 45.78 371 SER B O 1
ATOM 5670 N N . LEU B 1 372 ? 30.234 4.23 50.312 1 45.19 372 LEU B N 1
ATOM 5671 C CA . LEU B 1 372 ? 30.078 3.906 51.719 1 45.19 372 LEU B CA 1
ATOM 5672 C C . LEU B 1 372 ? 30.344 2.426 51.969 1 45.19 372 LEU B C 1
ATOM 5674 O O . LEU B 1 372 ? 30.609 2.021 53.094 1 45.19 372 LEU B O 1
ATOM 5678 N N . SER B 1 373 ? 30.156 1.572 50.875 1 42.72 373 SER B N 1
ATOM 5679 C CA . SER B 1 373 ? 30.281 0.152 51.188 1 42.72 373 SER B CA 1
ATOM 5680 C C . SER B 1 373 ? 31.75 -0.278 51.188 1 42.72 373 SER B C 1
ATOM 5682 O O . SER B 1 373 ? 32.062 -1.429 51.5 1 42.72 373 SER B O 1
ATOM 5684 N N . SER B 1 374 ? 32.656 0.512 50.562 1 39.06 374 SER B N 1
ATOM 5685 C CA . SER B 1 374 ? 34.031 0.067 50.594 1 39.06 374 SER B CA 1
ATOM 5686 C C . SER B 1 374 ? 34.75 0.548 51.875 1 39.06 374 SER B C 1
ATOM 5688 O O . SER B 1 374 ? 35.938 0.331 52.031 1 39.06 374 SER B O 1
ATOM 5690 N N . GLN B 1 375 ? 33.969 1.287 52.781 1 29.98 375 GLN B N 1
ATOM 5691 C CA . GLN B 1 375 ? 34.688 1.383 54.062 1 29.98 375 GLN B CA 1
ATOM 5692 C C . GLN B 1 375 ? 34.312 0.233 55 1 29.98 375 GLN B C 1
ATOM 5694 O O . GLN B 1 375 ? 33.156 -0.152 55.062 1 29.98 375 GLN B O 1
#

Foldseek 3Di:
DPPPPDVLVVLLVVLVVVLVCCCPPPQVLADLVLLCVAAEEEEDQALLNQLLVVLSVSSNHQHYEYEEQAADACPGCVRRPQDDNVRHPPRPRTSQASSQVSVCVNRVRHHYYGDNADQFFFQAADDPVCLVVNVVRLVVLLVSQLPGQEYEAEDLAPRSVQSVLQSQQLNQHWYWYWYDAAFKIKIFIAAGADPPPCVVVVVPPPVDPFKAWSNFFADPQLCQVPVDDDDPVPRPCSPSHPHYDRCRSNVRSNVNSLLQSFLSQAPVRSGQIAGAPDFAQVRGSRGGNARMWMAGRVVRDIDGGTDTYDCLGLGNHPQNSVQCVVPPSNSVNCRNNPVVVSCVSSVVVVVVVVVVVVVVVVVVVVVVVVVVVVD/DPPPPDVLVVLLVVLVVVLVCCCPPPQVLADLVLLCVAAEEEEDQALLNQLLVVLSVSSNHQHYEYEEQAADACPGCVRRPQDDNVRHPPRPRTSQASSQVSVCVNRVRHHYYGDNADQFFFQAADDPVCLVVNVVRLVVLLVSQLPGQEYEAEDLAPRSVQSVLQSQQLNQHWYWYWADAAFKIKIFIAAGADPPPCVVVVVPPPVDPFKAWSNFFADPQLCQVPVDDDDPVPRPCSVSHPHYDRCRSNVRSNVNSLLQSFLSQAPVRSGQIAGAPDFAQVRGSRGGNARMWMAGRVVRDIDGGTGTYDCLGLGNHPQNSVQCVVPPSNSVNCRNNPVVVSCVSSVVVVVVVVVVVVVVVVVVVVVVVVVVVVD

Organism: Parascaris univalens (NCBI:txid6257)